Protein AF-A0A419I6G8-F1 (afdb_monomer_lite)

pLDDT: mean 72.91, std 15.41, range [38.5, 96.56]

Secondary structure (DSSP, 8-state):
-PPPPPTTSSTT----HHHHHHHHHHHHTS---HHHHHHHHHHHHHHHHHHHS---S--S-HHHHHHHHHHHHHHHHHHHHHHHHHHHHSPPPTTTHHHHHHHHHHHHHHHHHHHHHHTTTS---------PEEEEEEE-TTT-EE-TTSS-EEEEEEEEE-TTS--EEEEEET--HHHHHHHHHH-EEEE----TT-EEEEEETTEEEEEEEESSTT-S---PBPHHHHHHHHHHHHHHHHHHHHHHHHHHHHHHHHSTT--HHHHHHHHHHHHHHHHHHHHHHHHHHHTSS-EEEEEEEESSS---TTS-EEEEEEETTTEEEEEEETT--HHHHHHHHHHSEEEEESS--SEEEEEE-TTSS-EEEEEEEE------------SGGGS-------------------PPP-------

Sequence (420 aa):
MTEPPHPDETSRYRPRWGWLALFGLQALMLPWNSEARIGAPVGLAVTLVLVFMPWRPRWPWPHLRRWLRPISFYLCALFAGGIVVALFVEPPDAGEVADAVSVTLIAAVLVLGSLMWWRPWRRPVRLRAGPMAEVRAVFDRDTTQWDHGQAIPRLLCLTTYPRRGRRRYLTLPDCPPELALELRRSGRLRHDEPDARGRVVVRIGAGTTAGLCTADPVGLPSRGNSLRSLGRRARLALPGMILAPVIAAGGSFAAFWFGGGSAWPILIPAFVFGGVAVAWCANTRSDSHAVRGQLTPRWAAVVDGHVWPAAPVHGWLVLEPGYSARLLVPRCPTEIAAELLTHRRVWVFGTPEADTIAVGLPGRDVYARAYVTPARRPVYEPEPLSEWDELPEEPFSEADDEDQRQPDSCTPPGIGAAGS

Structure (mmCIF, N/CA/C/O backbone):
data_AF-A0A419I6G8-F1
#
_entry.id   AF-A0A419I6G8-F1
#
loop_
_atom_site.group_PDB
_atom_site.id
_atom_site.type_symbol
_atom_site.label_atom_id
_atom_site.label_alt_id
_atom_site.label_comp_id
_atom_site.label_asym_id
_atom_site.label_entity_id
_atom_site.label_seq_id
_atom_site.pdbx_PDB_ins_code
_atom_site.Cartn_x
_atom_site.Cartn_y
_atom_site.Cartn_z
_atom_site.occupancy
_atom_site.B_iso_or_equiv
_atom_site.auth_seq_id
_atom_site.auth_comp_id
_atom_site.auth_asym_id
_atom_site.auth_atom_id
_atom_site.pdbx_PDB_model_num
ATOM 1 N N . MET A 1 1 ? -30.867 19.656 -4.538 1.00 42.84 1 MET A N 1
ATOM 2 C CA . MET A 1 1 ? -29.565 20.094 -3.995 1.00 42.84 1 MET A CA 1
ATOM 3 C C . MET A 1 1 ? -28.548 19.011 -4.293 1.00 42.84 1 MET A C 1
ATOM 5 O O . MET A 1 1 ? -28.602 17.952 -3.689 1.00 42.84 1 MET A O 1
ATOM 9 N N . THR A 1 2 ? -27.713 19.227 -5.303 1.00 43.34 2 THR A N 1
ATOM 10 C CA . THR A 1 2 ? -26.585 18.358 -5.654 1.00 43.34 2 THR A CA 1
ATOM 11 C C . THR A 1 2 ? -25.423 18.668 -4.722 1.00 43.34 2 THR A C 1
ATOM 13 O O . THR A 1 2 ? -25.004 19.820 -4.627 1.00 43.34 2 THR A O 1
ATOM 16 N N . GLU A 1 3 ? -24.950 17.651 -4.013 1.00 38.59 3 GLU A N 1
ATOM 17 C CA . GLU A 1 3 ? -23.788 17.721 -3.132 1.00 38.59 3 GLU A CA 1
ATOM 18 C C . GLU A 1 3 ? -22.577 18.261 -3.922 1.00 38.59 3 GLU A C 1
ATOM 20 O O . GLU A 1 3 ? -22.308 17.771 -5.026 1.00 38.59 3 GLU A O 1
ATOM 25 N N . PRO A 1 4 ? -21.885 19.312 -3.444 1.00 47.41 4 PRO A N 1
ATOM 26 C CA . PRO A 1 4 ? -20.753 19.872 -4.168 1.00 47.41 4 PRO A CA 1
ATOM 27 C C . PRO A 1 4 ? -19.634 18.822 -4.275 1.00 47.41 4 PRO A C 1
ATOM 29 O O . PRO A 1 4 ? -19.347 18.134 -3.292 1.00 47.41 4 PRO A O 1
ATOM 32 N N . PRO A 1 5 ? -18.985 18.681 -5.446 1.00 44.31 5 PRO A N 1
ATOM 33 C CA . PRO A 1 5 ? -17.929 17.696 -5.640 1.00 44.31 5 PRO A CA 1
ATOM 34 C C . PRO A 1 5 ? -16.802 17.907 -4.624 1.00 44.31 5 PRO A C 1
ATOM 36 O O . PRO A 1 5 ? -16.327 19.025 -4.414 1.00 44.31 5 PRO A O 1
ATOM 39 N N . HIS A 1 6 ? -16.387 16.813 -3.982 1.00 44.41 6 HIS A N 1
ATOM 40 C CA . HIS A 1 6 ? -15.403 16.812 -2.904 1.00 44.41 6 HIS A CA 1
ATOM 41 C C . HIS A 1 6 ? -14.085 17.460 -3.395 1.00 44.41 6 HIS A C 1
ATOM 43 O O . HIS A 1 6 ? -13.483 16.961 -4.351 1.00 44.41 6 HIS A O 1
ATOM 49 N N . PRO A 1 7 ? -13.579 18.532 -2.753 1.00 46.41 7 PRO A N 1
ATOM 50 C CA . PRO A 1 7 ? -12.433 19.321 -3.238 1.00 46.41 7 PRO A CA 1
ATOM 51 C C . PRO A 1 7 ? -11.073 18.585 -3.250 1.00 46.41 7 PRO A C 1
ATOM 53 O O . PRO A 1 7 ? -10.041 19.181 -3.556 1.00 46.41 7 PRO A O 1
ATOM 56 N N . ASP A 1 8 ? -11.050 17.282 -2.959 1.00 47.66 8 ASP A N 1
ATOM 57 C CA . ASP A 1 8 ? -9.834 16.472 -2.831 1.00 47.66 8 ASP A CA 1
ATOM 58 C C . ASP A 1 8 ? -9.493 15.634 -4.080 1.00 47.66 8 ASP A C 1
ATOM 60 O O . ASP A 1 8 ? -8.403 15.055 -4.145 1.00 47.66 8 ASP A O 1
ATOM 64 N N . GLU A 1 9 ? -10.375 15.552 -5.085 1.00 46.09 9 GLU A N 1
ATOM 65 C CA . GLU A 1 9 ? -10.134 14.692 -6.258 1.00 46.09 9 GLU A CA 1
ATOM 66 C C . GLU A 1 9 ? -9.289 15.342 -7.363 1.00 46.09 9 GLU A C 1
ATOM 68 O O . GLU A 1 9 ? -8.534 14.642 -8.041 1.00 46.09 9 GLU A O 1
ATOM 73 N N . THR A 1 10 ? -9.315 16.668 -7.515 1.00 43.50 10 THR A N 1
ATOM 74 C CA . THR A 1 10 ? -8.591 17.357 -8.602 1.00 43.50 10 THR A CA 1
ATOM 75 C C . THR A 1 10 ? -7.183 17.822 -8.214 1.00 43.50 10 THR A C 1
ATOM 77 O O . THR A 1 10 ? -6.336 18.019 -9.085 1.00 43.50 10 THR A O 1
ATOM 80 N N . SER A 1 11 ? -6.864 17.932 -6.919 1.00 43.44 11 SER A N 1
ATOM 81 C CA . SER A 1 11 ? -5.632 18.588 -6.440 1.00 43.44 11 SER A CA 1
ATOM 82 C C . SER A 1 11 ? -4.363 17.716 -6.436 1.00 43.44 11 SER A C 1
ATOM 84 O O . SER A 1 11 ? -3.273 18.202 -6.132 1.00 43.44 11 SER A O 1
ATOM 86 N N . ARG A 1 12 ? -4.445 16.424 -6.787 1.00 50.00 12 ARG A N 1
ATOM 87 C CA . ARG A 1 12 ? -3.315 15.473 -6.647 1.00 50.00 12 ARG A CA 1
ATOM 88 C C . ARG A 1 12 ? -2.659 15.014 -7.943 1.00 50.00 12 ARG A C 1
ATOM 90 O O . ARG A 1 12 ? -1.801 14.125 -7.900 1.00 50.00 12 ARG A O 1
ATOM 97 N N . TYR A 1 13 ? -3.009 15.610 -9.076 1.00 49.88 13 TYR A N 1
ATOM 98 C CA . TYR A 1 13 ? -2.337 15.332 -10.337 1.00 49.88 13 TYR A CA 1
ATOM 99 C C . TYR A 1 13 ? -1.325 16.437 -10.665 1.00 49.88 13 TYR A C 1
ATOM 101 O O . TYR A 1 13 ? -1.688 17.510 -11.132 1.00 49.88 13 TYR A O 1
ATOM 109 N N . ARG A 1 14 ? -0.035 16.176 -10.411 1.00 55.47 14 ARG A N 1
ATOM 110 C CA . ARG A 1 14 ? 1.057 17.013 -10.925 1.00 55.47 14 ARG A CA 1
ATOM 111 C C . ARG A 1 14 ? 1.669 16.329 -12.151 1.00 55.47 14 ARG A C 1
ATOM 113 O O . ARG A 1 14 ? 2.345 15.310 -11.963 1.00 55.47 14 ARG A O 1
ATOM 120 N N . PRO A 1 15 ? 1.439 16.839 -13.377 1.00 59.84 15 PRO A N 1
ATOM 121 C CA . PRO A 1 15 ? 2.124 16.337 -14.560 1.00 59.84 15 PRO A CA 1
ATOM 122 C C . PRO A 1 15 ? 3.636 16.419 -14.354 1.00 59.84 15 PRO A C 1
ATOM 124 O O . PRO A 1 15 ? 4.169 17.394 -13.816 1.00 59.84 15 PRO A O 1
ATOM 127 N N . ARG A 1 16 ? 4.340 15.350 -14.726 1.00 66.75 16 ARG A N 1
ATOM 128 C CA . ARG A 1 16 ? 5.780 15.226 -14.483 1.00 66.75 16 ARG A CA 1
ATOM 129 C C . ARG A 1 16 ? 6.563 15.861 -15.626 1.00 66.75 16 ARG A C 1
ATOM 131 O O . ARG A 1 16 ? 7.230 15.162 -16.382 1.00 66.75 16 ARG A O 1
ATOM 1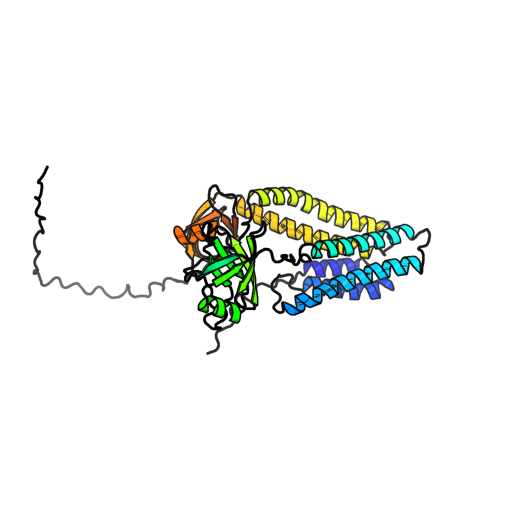38 N N . TRP A 1 17 ? 6.492 17.187 -15.723 1.00 73.94 17 TRP A N 1
ATOM 139 C CA . TRP A 1 17 ? 7.125 17.982 -16.784 1.00 73.94 17 TRP A CA 1
ATOM 140 C C . TRP A 1 17 ? 8.625 17.721 -16.961 1.00 73.94 17 TRP A C 1
ATOM 142 O O . TRP A 1 17 ? 9.130 17.857 -18.069 1.00 73.94 17 TRP A O 1
ATOM 152 N N . GLY A 1 18 ? 9.321 17.256 -15.917 1.00 62.25 18 GLY A N 1
ATOM 153 C CA . GLY A 1 18 ? 10.728 16.856 -16.009 1.00 62.25 18 GLY A CA 1
ATOM 154 C C . GLY A 1 18 ? 11.008 15.776 -17.063 1.00 62.25 18 GLY A C 1
ATOM 155 O O . GLY A 1 18 ? 12.051 15.826 -17.702 1.00 62.25 18 GLY A O 1
ATOM 156 N N . TRP A 1 19 ? 10.076 14.847 -17.313 1.00 65.06 19 TRP A N 1
ATOM 157 C CA . TRP A 1 19 ? 10.231 13.839 -18.375 1.00 65.06 19 TRP A CA 1
ATOM 158 C C . TRP A 1 19 ? 10.090 14.437 -19.773 1.00 65.06 19 TRP A C 1
ATOM 160 O O . TRP A 1 19 ? 10.829 14.059 -20.676 1.00 65.06 19 TRP A O 1
ATOM 170 N N . LEU A 1 20 ? 9.183 15.401 -19.940 1.00 71.19 20 LEU A N 1
ATOM 171 C CA . LEU A 1 20 ? 9.036 16.133 -21.195 1.00 71.19 20 LEU A CA 1
ATOM 172 C C . LEU A 1 20 ? 10.267 17.012 -21.464 1.00 71.19 20 LEU A C 1
ATOM 174 O O . LEU A 1 20 ? 10.741 17.067 -22.592 1.00 71.19 20 LEU A O 1
ATOM 178 N N . ALA A 1 21 ? 10.810 17.651 -20.423 1.00 63.22 21 ALA A N 1
ATOM 179 C CA . ALA A 1 21 ? 12.034 18.443 -20.512 1.00 63.22 21 ALA A CA 1
ATOM 180 C C . ALA A 1 21 ? 13.255 17.575 -20.862 1.00 63.22 21 ALA A C 1
ATOM 182 O O . ALA A 1 21 ? 14.045 17.964 -21.716 1.00 63.22 21 ALA A O 1
ATOM 183 N N . LEU A 1 22 ? 13.376 16.382 -20.265 1.00 61.25 22 LEU A N 1
ATOM 184 C CA . LEU A 1 22 ? 14.406 15.397 -20.619 1.00 61.25 22 LEU A CA 1
ATOM 185 C C . LEU A 1 22 ? 14.290 14.958 -22.080 1.00 61.25 22 LEU A C 1
ATOM 187 O O . LEU A 1 22 ? 15.289 14.975 -22.790 1.00 61.25 22 LEU A O 1
ATOM 191 N N . PHE A 1 23 ? 13.080 14.632 -22.543 1.00 75.38 23 PHE A N 1
ATOM 192 C CA . PHE A 1 23 ? 12.847 14.294 -23.946 1.00 75.38 23 PHE A CA 1
ATOM 193 C C . PHE A 1 23 ? 13.182 15.462 -24.884 1.00 75.38 23 PHE A C 1
ATOM 195 O O . PHE A 1 23 ? 13.840 15.255 -25.895 1.00 75.38 23 PHE A O 1
ATOM 202 N N . GLY A 1 24 ? 12.782 16.691 -24.546 1.00 68.62 24 GLY A N 1
ATOM 203 C CA . GLY A 1 24 ? 13.086 17.882 -25.343 1.00 68.62 24 GLY A CA 1
ATOM 204 C C . GLY A 1 24 ? 14.587 18.168 -25.441 1.00 68.62 24 GLY A C 1
ATOM 205 O O . GLY A 1 24 ? 15.096 18.404 -26.533 1.00 68.62 24 GLY A O 1
ATOM 206 N N . LEU A 1 25 ? 15.315 18.074 -24.322 1.00 59.00 25 LEU A N 1
ATOM 207 C CA . LEU A 1 25 ? 16.775 18.215 -24.294 1.00 59.00 25 LEU A CA 1
ATOM 208 C C . LEU A 1 25 ? 17.455 17.130 -25.140 1.00 59.00 25 LEU A C 1
ATOM 210 O O . LEU A 1 25 ? 18.415 17.392 -25.857 1.00 59.00 25 LEU A O 1
ATOM 214 N N . GLN A 1 26 ? 16.929 15.911 -25.075 1.00 59.81 26 GLN A N 1
ATOM 215 C CA . GLN A 1 26 ? 17.430 14.767 -25.817 1.00 59.81 26 GLN A CA 1
ATOM 216 C C . GLN A 1 26 ? 17.146 14.884 -27.326 1.00 59.81 26 GLN A C 1
ATOM 218 O O . GLN A 1 26 ? 18.022 14.589 -28.136 1.00 59.81 26 GLN A O 1
ATOM 223 N N . ALA A 1 27 ? 15.966 15.378 -27.709 1.00 69.06 27 ALA A N 1
ATOM 224 C CA . ALA A 1 27 ? 15.599 15.658 -29.095 1.00 69.06 27 ALA A CA 1
ATOM 225 C C . ALA A 1 27 ? 16.473 16.756 -29.727 1.00 69.06 27 ALA A C 1
ATOM 227 O O . ALA A 1 27 ? 16.748 16.695 -30.920 1.00 69.06 27 ALA A O 1
ATOM 228 N N . LEU A 1 28 ? 16.951 17.722 -28.933 1.00 64.25 28 LEU A N 1
ATOM 229 C CA . LEU A 1 28 ? 17.874 18.773 -29.386 1.00 64.25 28 LEU A CA 1
ATOM 230 C C . LEU A 1 28 ? 19.297 18.265 -29.668 1.00 64.25 28 LEU A C 1
ATOM 232 O O . LEU A 1 28 ? 20.025 18.902 -30.423 1.00 64.25 28 LEU A O 1
ATOM 236 N N . MET A 1 29 ? 19.699 17.144 -29.065 1.00 54.41 29 MET A N 1
ATOM 237 C CA . MET A 1 29 ? 21.044 16.563 -29.207 1.00 54.41 29 MET A CA 1
ATOM 238 C C . MET A 1 29 ? 21.131 15.516 -30.330 1.00 54.41 29 MET A C 1
ATOM 240 O O . MET A 1 29 ? 22.209 15.002 -30.620 1.00 54.41 29 MET A O 1
ATOM 244 N N . LEU A 1 30 ? 19.999 15.180 -30.952 1.00 56.94 30 LEU A N 1
ATOM 245 C CA . LEU A 1 30 ? 19.898 14.184 -32.013 1.00 56.94 30 LEU A CA 1
ATOM 246 C C . LEU A 1 30 ? 20.198 14.805 -33.387 1.00 56.94 30 LEU A C 1
ATOM 248 O O . LEU A 1 30 ? 19.534 15.774 -33.767 1.00 56.94 30 LEU A O 1
ATOM 252 N N . PRO A 1 31 ? 21.123 14.238 -34.185 1.00 68.94 31 PRO A N 1
ATOM 253 C CA . PRO A 1 31 ? 21.232 14.604 -35.590 1.00 68.94 31 PRO A CA 1
ATOM 254 C C . PRO A 1 31 ? 19.927 14.237 -36.311 1.00 68.94 31 PRO A C 1
ATOM 256 O O . PRO A 1 31 ? 19.412 13.129 -36.169 1.00 68.94 31 PRO A O 1
ATOM 259 N N . TRP A 1 32 ? 19.371 15.179 -37.077 1.00 69.06 32 TRP A N 1
ATOM 260 C CA . TRP A 1 32 ? 18.052 15.045 -37.709 1.00 69.06 32 TRP A CA 1
ATOM 261 C C . TRP A 1 32 ? 18.093 14.160 -38.968 1.00 69.06 32 TRP A C 1
ATOM 263 O O . TRP A 1 32 ? 17.866 14.619 -40.091 1.00 69.06 32 TRP A O 1
ATOM 273 N N . ASN A 1 33 ? 18.420 12.882 -38.785 1.00 78.00 33 ASN A N 1
ATOM 274 C CA . ASN A 1 33 ? 18.457 11.864 -39.830 1.00 78.00 33 ASN A CA 1
ATOM 275 C C . ASN A 1 33 ? 17.089 11.161 -39.994 1.00 78.00 33 ASN A C 1
ATOM 277 O O . ASN A 1 33 ? 16.114 11.441 -39.289 1.00 78.00 33 ASN A O 1
ATOM 281 N N . SER A 1 34 ? 16.995 10.256 -40.970 1.00 58.97 34 SER A N 1
ATOM 282 C CA . SER A 1 34 ? 15.776 9.496 -41.283 1.00 58.97 34 SER A CA 1
ATOM 283 C C . SER A 1 34 ? 15.258 8.683 -40.090 1.00 58.97 34 SER A C 1
ATOM 285 O O . SER A 1 34 ? 14.048 8.558 -39.909 1.00 58.97 34 SER A O 1
ATOM 287 N N . GLU A 1 35 ? 16.162 8.191 -39.242 1.00 58.56 35 GLU A N 1
ATOM 288 C CA . GLU A 1 35 ? 15.831 7.451 -38.021 1.00 58.56 35 GLU A CA 1
ATOM 289 C C . GLU A 1 35 ? 15.207 8.361 -36.960 1.00 58.56 35 GLU A C 1
ATOM 291 O O . GLU A 1 35 ? 14.177 8.014 -36.381 1.00 58.56 35 GLU A O 1
ATOM 296 N N . ALA A 1 36 ? 15.745 9.569 -36.761 1.00 63.41 36 ALA A N 1
ATOM 297 C CA . ALA A 1 36 ? 15.192 10.557 -35.837 1.00 63.41 36 ALA A CA 1
ATOM 298 C C . ALA A 1 36 ? 13.769 10.991 -36.230 1.00 63.41 36 ALA A C 1
ATOM 300 O O . ALA A 1 36 ? 12.931 11.206 -35.353 1.00 63.41 36 ALA A O 1
ATOM 301 N N . ARG A 1 37 ? 13.446 11.046 -37.532 1.00 60.06 37 ARG A N 1
ATOM 302 C CA . ARG A 1 37 ? 12.089 11.388 -38.011 1.00 60.06 37 ARG A CA 1
ATOM 303 C C . ARG A 1 37 ? 11.026 10.377 -37.583 1.00 60.06 37 ARG A C 1
ATOM 305 O O . ARG A 1 37 ? 9.873 10.764 -37.413 1.00 60.06 37 ARG A O 1
ATOM 312 N N . ILE A 1 38 ? 11.401 9.112 -37.401 1.00 59.38 38 ILE A N 1
ATOM 313 C CA . ILE A 1 38 ? 10.490 8.039 -36.974 1.00 59.38 38 ILE A CA 1
ATOM 314 C C . ILE A 1 38 ? 10.578 7.844 -35.454 1.00 59.38 38 ILE A C 1
ATOM 316 O O . ILE A 1 38 ? 9.557 7.727 -34.773 1.00 59.38 38 ILE A O 1
ATOM 320 N N . GLY A 1 39 ? 11.792 7.878 -34.899 1.00 59.31 39 GLY A N 1
ATOM 321 C CA . GLY A 1 39 ? 12.060 7.675 -33.479 1.00 59.31 39 GLY A CA 1
ATOM 322 C C . GLY A 1 39 ? 11.556 8.806 -32.583 1.00 59.31 39 GLY A C 1
ATOM 323 O O . GLY A 1 39 ? 11.030 8.531 -31.506 1.00 59.31 39 GLY A O 1
ATOM 324 N N . ALA A 1 40 ? 11.640 10.068 -33.017 1.00 70.50 40 ALA A N 1
ATOM 325 C CA . ALA A 1 40 ? 11.182 11.210 -32.224 1.00 70.50 40 ALA A CA 1
ATOM 326 C C . ALA A 1 40 ? 9.661 11.201 -31.956 1.00 70.50 40 ALA A C 1
ATOM 328 O O . ALA A 1 40 ? 9.287 11.347 -30.792 1.00 70.50 40 ALA A O 1
ATOM 329 N N . PRO A 1 41 ? 8.763 10.973 -32.939 1.00 60.22 41 PRO A N 1
ATOM 330 C CA . PRO A 1 41 ? 7.330 10.867 -32.660 1.00 60.22 41 PRO A CA 1
ATOM 331 C C . PRO A 1 41 ? 6.985 9.696 -31.730 1.00 60.22 41 PRO A C 1
ATOM 333 O O . PRO A 1 41 ? 6.153 9.848 -30.835 1.00 60.22 41 PRO A O 1
ATOM 336 N N . VAL A 1 42 ? 7.645 8.543 -31.895 1.00 66.38 42 VAL A N 1
ATOM 337 C CA . VAL A 1 42 ? 7.430 7.366 -31.035 1.00 66.38 42 VAL A CA 1
ATOM 338 C C . VAL A 1 42 ? 7.936 7.627 -29.614 1.00 66.38 42 VAL A C 1
ATOM 340 O O . VAL A 1 42 ? 7.219 7.375 -28.644 1.00 66.38 42 VAL A O 1
ATOM 343 N N . GLY A 1 43 ? 9.137 8.191 -29.473 1.00 71.75 43 GLY A N 1
ATOM 344 C CA . GLY A 1 43 ? 9.712 8.587 -28.189 1.00 71.75 43 GLY A CA 1
ATOM 345 C C . GLY A 1 43 ? 8.872 9.650 -27.482 1.00 71.75 43 GLY A C 1
ATOM 346 O O . GLY A 1 43 ? 8.621 9.537 -26.280 1.00 71.75 43 GLY A O 1
ATOM 347 N N . LEU A 1 44 ? 8.355 10.630 -28.229 1.00 73.38 44 LEU A N 1
ATOM 348 C CA . LEU A 1 44 ? 7.431 11.642 -27.724 1.00 73.38 44 LEU A CA 1
ATOM 349 C C . LEU A 1 44 ? 6.143 10.986 -27.227 1.00 73.38 44 LEU A C 1
ATOM 351 O O . LEU A 1 44 ? 5.727 11.259 -26.107 1.00 73.38 44 LEU A O 1
ATOM 355 N N . ALA A 1 45 ? 5.535 10.088 -28.006 1.00 64.62 45 ALA A N 1
ATOM 356 C CA . ALA A 1 45 ? 4.310 9.392 -27.615 1.00 64.62 45 ALA A CA 1
ATOM 357 C C . ALA A 1 45 ? 4.498 8.582 -26.320 1.00 64.62 45 ALA A C 1
ATOM 359 O O . ALA A 1 45 ? 3.684 8.685 -25.401 1.00 64.62 45 ALA A O 1
ATOM 360 N N . VAL A 1 46 ? 5.603 7.840 -26.192 1.00 74.62 46 VAL A N 1
ATOM 361 C CA . VAL A 1 46 ? 5.951 7.109 -24.959 1.00 74.62 46 VAL A CA 1
ATOM 362 C C . VAL A 1 46 ? 6.181 8.069 -23.789 1.00 74.62 46 VAL A C 1
ATOM 364 O O . VAL A 1 46 ? 5.711 7.819 -22.677 1.00 74.62 46 VAL A O 1
ATOM 367 N N . THR A 1 47 ? 6.858 9.191 -24.030 1.00 73.81 47 THR A N 1
ATOM 368 C CA . THR A 1 47 ? 7.121 10.210 -23.008 1.00 73.81 47 THR A CA 1
ATOM 369 C C . THR A 1 47 ? 5.825 10.861 -22.547 1.00 73.81 47 THR A C 1
ATOM 371 O O . THR A 1 47 ? 5.621 11.027 -21.350 1.00 73.81 47 THR A O 1
ATOM 374 N N . LEU A 1 48 ? 4.905 11.164 -23.462 1.00 69.31 48 LEU A N 1
ATOM 375 C CA . LEU A 1 48 ? 3.580 11.680 -23.141 1.00 69.31 48 LEU A CA 1
ATOM 376 C C . LEU A 1 48 ? 2.797 10.671 -22.303 1.00 69.31 48 LEU A C 1
ATOM 378 O O . LEU A 1 48 ? 2.219 11.059 -21.294 1.00 69.31 48 LEU A O 1
ATOM 382 N N . VAL A 1 49 ? 2.851 9.375 -22.622 1.00 70.69 49 VAL A N 1
ATOM 383 C CA . VAL A 1 49 ? 2.275 8.341 -21.749 1.00 70.69 49 VAL A CA 1
ATOM 384 C C . VAL A 1 49 ? 2.929 8.382 -20.364 1.00 70.69 49 VAL A C 1
ATOM 386 O O . VAL A 1 49 ? 2.224 8.380 -19.367 1.00 70.69 49 VAL A O 1
ATOM 389 N N . LEU A 1 50 ? 4.248 8.506 -20.239 1.00 68.94 50 LEU A N 1
ATOM 390 C CA . LEU A 1 50 ? 4.912 8.580 -18.927 1.00 68.94 50 LEU A CA 1
ATOM 391 C C . LEU A 1 50 ? 4.609 9.870 -18.139 1.00 68.94 50 LEU A C 1
ATOM 393 O O . LEU A 1 50 ? 4.505 9.828 -16.910 1.00 68.94 50 LEU A O 1
ATOM 397 N N . VAL A 1 51 ? 4.471 11.007 -18.827 1.00 72.62 51 VAL A N 1
ATOM 398 C CA . VAL A 1 51 ? 4.142 12.320 -18.247 1.00 72.62 51 VAL A CA 1
ATOM 399 C C . VAL A 1 51 ? 2.688 12.357 -17.797 1.00 72.62 51 VAL A C 1
ATOM 401 O O . VAL A 1 51 ? 2.412 12.900 -16.724 1.00 72.62 51 VAL A O 1
ATOM 404 N N . PHE A 1 52 ? 1.790 11.797 -18.617 1.00 66.44 52 PHE A N 1
ATOM 405 C CA . PHE A 1 52 ? 0.345 11.929 -18.471 1.00 66.44 52 PHE A CA 1
ATOM 406 C C . PHE A 1 52 ? -0.351 10.743 -17.808 1.00 66.44 52 PHE A C 1
ATOM 408 O O . PHE A 1 52 ? -1.469 10.889 -17.319 1.00 66.44 52 PHE A O 1
ATOM 415 N N . MET A 1 53 ? 0.278 9.568 -17.753 1.00 64.44 53 MET A N 1
ATOM 416 C CA . MET A 1 53 ? -0.341 8.391 -17.160 1.00 64.44 53 MET A CA 1
ATOM 417 C C . MET A 1 53 ? -0.213 8.452 -15.631 1.00 64.44 53 MET A C 1
ATOM 419 O O . MET A 1 53 ? 0.891 8.336 -15.083 1.00 64.44 53 MET A O 1
ATOM 423 N N . PRO A 1 54 ? -1.328 8.592 -14.891 1.00 55.94 54 PRO A N 1
ATOM 424 C CA . PRO A 1 54 ? -1.303 8.568 -13.441 1.00 55.94 54 PRO A CA 1
ATOM 425 C C . PRO A 1 54 ? -0.924 7.157 -12.996 1.00 55.94 54 PRO A C 1
ATOM 427 O O . PRO A 1 54 ? -1.747 6.248 -12.949 1.00 55.94 54 PRO A O 1
ATOM 430 N N . TRP A 1 55 ? 0.338 6.965 -12.621 1.00 53.56 55 TRP A N 1
ATOM 431 C CA . TRP A 1 55 ? 0.877 5.677 -12.171 1.00 53.56 55 TRP A CA 1
ATOM 432 C C . TRP A 1 55 ? 0.342 5.240 -10.789 1.00 53.56 55 TRP A C 1
ATOM 434 O O . TRP A 1 55 ? 0.976 4.465 -10.069 1.00 53.56 55 TRP A O 1
ATOM 444 N N . ARG A 1 56 ? -0.820 5.758 -10.362 1.00 46.00 56 ARG A N 1
ATOM 445 C CA . ARG A 1 56 ? -1.459 5.354 -9.111 1.00 46.00 56 ARG A CA 1
ATOM 446 C C . ARG A 1 56 ? -2.138 3.988 -9.278 1.00 46.00 56 ARG A C 1
ATOM 448 O O . ARG A 1 56 ? -2.772 3.713 -10.291 1.00 46.00 56 ARG A O 1
ATOM 455 N N . PRO A 1 57 ? -2.100 3.135 -8.239 1.00 45.19 57 PRO A N 1
ATOM 456 C CA . PRO A 1 57 ? -2.674 1.788 -8.262 1.00 45.19 57 PRO A CA 1
ATOM 457 C C . PRO A 1 57 ? -4.215 1.743 -8.282 1.00 45.19 57 PRO A C 1
ATOM 459 O O . PRO A 1 57 ? -4.776 0.648 -8.267 1.00 45.19 57 PRO A O 1
ATOM 462 N N . ARG A 1 58 ? -4.898 2.895 -8.315 1.00 43.12 58 ARG A N 1
ATOM 463 C CA . ARG A 1 58 ? -6.361 3.022 -8.364 1.00 43.12 58 ARG A CA 1
ATOM 464 C C . ARG A 1 58 ? -6.781 3.550 -9.732 1.00 43.12 58 ARG A C 1
ATOM 466 O O . ARG A 1 58 ? -7.133 4.712 -9.874 1.00 43.12 58 ARG A O 1
ATOM 473 N N . TRP A 1 59 ? -6.681 2.701 -10.747 1.00 47.09 59 TRP A N 1
ATOM 474 C CA . TRP A 1 59 ? -7.352 2.974 -12.015 1.00 47.09 59 TRP A CA 1
ATOM 475 C C . TRP A 1 59 ? -8.849 2.675 -11.812 1.00 47.09 59 TRP A C 1
ATOM 477 O O . TRP A 1 59 ? -9.138 1.611 -11.257 1.00 47.09 59 TRP A O 1
ATOM 487 N N . PRO A 1 60 ? -9.791 3.539 -12.239 1.00 48.94 60 PRO A N 1
ATOM 488 C CA . PRO A 1 60 ? -11.222 3.333 -11.990 1.00 48.94 60 PRO A CA 1
ATOM 489 C C . PRO A 1 60 ? -11.791 2.116 -12.735 1.00 48.94 60 PRO A C 1
ATOM 491 O O . PRO A 1 60 ? -12.897 1.671 -12.457 1.00 48.94 60 PRO A O 1
ATOM 494 N N . TRP A 1 61 ? -11.016 1.547 -13.663 1.00 58.94 61 TRP A N 1
ATOM 495 C CA . TRP A 1 61 ? -11.420 0.464 -14.549 1.00 58.94 61 TRP A CA 1
ATOM 496 C C . TRP A 1 61 ? -10.560 -0.774 -14.235 1.00 58.94 61 TRP A C 1
ATOM 498 O O . TRP A 1 61 ? -9.608 -1.084 -14.962 1.00 58.94 61 TRP A O 1
ATOM 508 N N . PRO A 1 62 ? -10.833 -1.498 -13.127 1.00 54.84 62 PRO A N 1
ATOM 509 C CA . PRO A 1 62 ? -10.061 -2.681 -12.728 1.00 54.84 62 PRO A CA 1
ATOM 510 C C . PRO A 1 62 ? -10.056 -3.773 -13.809 1.00 54.84 62 PRO A C 1
ATOM 512 O O . PRO A 1 62 ? -9.103 -4.550 -13.905 1.00 54.84 62 PRO A O 1
ATOM 515 N N . HIS A 1 63 ? -11.081 -3.794 -14.662 1.00 63.88 63 HIS A N 1
ATOM 516 C CA . HIS A 1 63 ? -11.170 -4.659 -15.831 1.00 63.88 63 HIS A CA 1
ATOM 517 C C . HIS A 1 63 ? -10.207 -4.226 -16.953 1.00 63.88 63 HIS A C 1
ATOM 519 O O . HIS A 1 63 ? -9.501 -5.080 -17.479 1.00 63.88 63 HIS A O 1
ATOM 525 N N . LEU A 1 64 ? -10.055 -2.931 -17.260 1.00 58.19 64 LEU A N 1
ATOM 526 C CA . LEU A 1 64 ? -9.090 -2.456 -18.266 1.00 58.19 64 LEU A CA 1
ATOM 527 C C . LEU A 1 64 ? -7.646 -2.787 -17.858 1.00 58.19 64 LEU A C 1
ATOM 529 O O . LEU A 1 64 ? -6.839 -3.243 -18.663 1.00 58.19 64 LEU A O 1
ATOM 533 N N . ARG A 1 65 ? -7.341 -2.676 -16.559 1.00 60.81 65 ARG A N 1
ATOM 534 C CA . ARG A 1 65 ? -6.051 -3.098 -15.992 1.00 60.81 65 ARG A CA 1
ATOM 535 C C . ARG A 1 65 ? -5.804 -4.603 -16.144 1.00 60.81 65 ARG A C 1
ATOM 537 O O . ARG A 1 65 ? -4.650 -5.020 -16.213 1.00 60.81 65 ARG A O 1
ATOM 544 N N . ARG A 1 66 ? -6.858 -5.424 -16.182 1.00 66.50 66 ARG A N 1
ATOM 545 C CA . ARG A 1 66 ? -6.767 -6.868 -16.450 1.00 66.50 66 ARG A CA 1
ATOM 546 C C . ARG A 1 66 ? -6.381 -7.142 -17.910 1.00 66.50 66 ARG A C 1
ATOM 548 O O . ARG A 1 66 ? -5.627 -8.082 -18.128 1.00 66.50 66 ARG A O 1
ATOM 555 N N . TRP A 1 67 ? -6.814 -6.297 -18.850 1.00 68.06 67 TRP A N 1
ATOM 556 C CA . TRP A 1 67 ? -6.541 -6.409 -20.293 1.00 68.06 67 TRP A CA 1
ATOM 557 C C . TRP A 1 67 ? -5.217 -5.781 -20.740 1.00 68.06 67 TRP A C 1
ATOM 559 O O . TRP A 1 67 ? -4.472 -6.388 -21.501 1.00 68.06 67 TRP A O 1
ATOM 569 N N . LEU A 1 68 ? -4.859 -4.607 -20.221 1.00 64.31 68 LEU A N 1
ATOM 570 C CA . LEU A 1 68 ? -3.611 -3.923 -20.592 1.00 64.31 68 LEU A CA 1
ATOM 571 C C . LEU A 1 68 ? -2.353 -4.694 -20.182 1.00 64.31 68 LEU A C 1
ATOM 573 O O . LEU A 1 68 ? -1.291 -4.519 -20.768 1.00 64.31 68 LEU A O 1
ATOM 577 N N . ARG A 1 69 ? -2.473 -5.576 -19.187 1.00 62.22 69 ARG A N 1
ATOM 578 C CA . ARG A 1 69 ? -1.375 -6.427 -18.724 1.00 62.22 69 ARG A CA 1
ATOM 579 C C . ARG A 1 69 ? -0.939 -7.434 -19.786 1.00 62.22 69 ARG A C 1
ATOM 581 O O . ARG A 1 69 ? 0.204 -7.328 -20.209 1.00 62.22 69 ARG A O 1
ATOM 588 N N . PRO A 1 70 ? -1.776 -8.388 -20.243 1.00 70.50 70 PRO A N 1
ATOM 589 C CA . PRO A 1 70 ? -1.378 -9.305 -21.306 1.00 70.50 70 PRO A CA 1
ATOM 590 C C . PRO A 1 70 ? -0.947 -8.577 -22.569 1.00 70.50 70 PRO A C 1
ATOM 592 O O . PRO A 1 70 ? 0.029 -9.011 -23.167 1.00 70.50 70 PRO A O 1
ATOM 595 N N . ILE A 1 71 ? -1.563 -7.437 -22.890 1.00 69.88 71 ILE A N 1
ATOM 596 C CA . ILE A 1 71 ? -1.143 -6.596 -24.012 1.00 69.88 71 ILE A CA 1
ATOM 597 C C . ILE A 1 71 ? 0.299 -6.108 -23.824 1.00 69.88 71 ILE A C 1
ATOM 599 O O . ILE A 1 71 ? 1.105 -6.279 -24.729 1.00 69.88 71 ILE A O 1
ATOM 603 N N . SER A 1 72 ? 0.680 -5.588 -22.650 1.00 67.06 72 SER A N 1
ATOM 604 C CA . SER A 1 72 ? 2.050 -5.099 -22.435 1.00 67.06 72 SER A CA 1
ATOM 605 C C . SER A 1 72 ? 3.098 -6.213 -22.538 1.00 67.06 72 SER A C 1
ATOM 607 O O . SER A 1 72 ? 4.164 -5.998 -23.099 1.00 67.06 72 SER A O 1
ATOM 609 N N . PHE A 1 73 ? 2.807 -7.417 -22.033 1.00 72.44 73 PHE A N 1
ATOM 610 C CA . PHE A 1 73 ? 3.717 -8.559 -22.190 1.00 72.44 73 PHE A CA 1
ATOM 611 C C . PHE A 1 73 ? 3.775 -9.057 -23.624 1.00 72.44 73 PHE A C 1
ATOM 613 O O . PHE A 1 73 ? 4.860 -9.370 -24.094 1.00 72.44 73 PHE A O 1
ATOM 620 N N . TYR A 1 74 ? 2.634 -9.128 -24.310 1.00 72.75 74 TYR A N 1
ATOM 621 C CA . TYR A 1 74 ? 2.588 -9.551 -25.703 1.00 72.75 74 TYR A CA 1
ATOM 622 C C . TYR A 1 74 ? 3.364 -8.573 -26.584 1.00 72.75 74 TYR A C 1
ATOM 624 O O . TYR A 1 74 ? 4.157 -9.008 -27.404 1.00 72.75 74 TYR A O 1
ATOM 632 N N . LEU A 1 75 ? 3.243 -7.266 -26.333 1.00 70.50 75 LEU A N 1
ATOM 633 C CA . LEU A 1 75 ? 4.045 -6.237 -26.994 1.00 70.50 75 LEU A CA 1
ATOM 634 C C . LEU A 1 75 ? 5.542 -6.373 -26.677 1.00 70.50 75 LEU A C 1
ATOM 636 O O . LEU A 1 75 ? 6.346 -6.336 -27.599 1.00 70.50 75 LEU A O 1
ATOM 640 N N . CYS A 1 76 ? 5.938 -6.595 -25.415 1.00 69.12 76 CYS A N 1
ATOM 641 C CA . CYS A 1 76 ? 7.349 -6.837 -25.077 1.00 69.12 76 CYS A CA 1
ATOM 642 C C . CYS A 1 76 ? 7.900 -8.121 -25.719 1.00 69.12 76 CYS A C 1
ATOM 644 O O . CYS A 1 76 ? 9.045 -8.139 -26.160 1.00 69.12 76 CYS A O 1
ATOM 646 N N . ALA A 1 77 ? 7.101 -9.189 -25.767 1.00 73.19 77 ALA A N 1
ATOM 647 C CA . ALA A 1 77 ? 7.487 -10.460 -26.369 1.00 73.19 77 ALA A CA 1
ATOM 648 C C . ALA A 1 77 ? 7.566 -10.364 -27.897 1.00 73.19 77 ALA A C 1
ATOM 650 O O . ALA A 1 77 ? 8.517 -10.873 -28.475 1.00 73.19 77 ALA A O 1
ATOM 651 N N . LEU A 1 78 ? 6.616 -9.677 -28.540 1.00 69.88 78 LEU A N 1
ATOM 652 C CA . LEU A 1 78 ? 6.656 -9.376 -29.972 1.00 69.88 78 LEU A CA 1
ATOM 653 C C . LEU A 1 78 ? 7.864 -8.513 -30.322 1.00 69.88 78 LEU A C 1
ATOM 655 O O . LEU A 1 78 ? 8.546 -8.807 -31.292 1.00 69.88 78 LEU A O 1
ATOM 659 N N . PHE A 1 79 ? 8.160 -7.490 -29.518 1.00 72.75 79 PHE A N 1
ATOM 660 C CA . PHE A 1 79 ? 9.332 -6.641 -29.717 1.00 72.75 79 PHE A CA 1
ATOM 661 C C . PHE A 1 79 ? 10.636 -7.443 -29.604 1.00 72.75 79 PHE A C 1
ATOM 663 O O . PHE A 1 79 ? 11.471 -7.393 -30.501 1.00 72.75 79 PHE A O 1
ATOM 670 N N . ALA A 1 80 ? 10.788 -8.247 -28.546 1.00 72.19 80 ALA A N 1
ATOM 671 C CA . ALA A 1 80 ? 11.961 -9.103 -28.377 1.00 72.19 80 ALA A CA 1
ATOM 672 C C . ALA A 1 80 ? 12.070 -10.176 -29.474 1.00 72.19 80 ALA A C 1
ATOM 674 O O . ALA A 1 80 ? 13.158 -10.427 -29.980 1.00 72.19 80 ALA A O 1
ATOM 675 N N . GLY A 1 81 ? 10.949 -10.785 -29.871 1.00 72.88 81 GLY A N 1
ATOM 676 C CA . GLY A 1 81 ? 10.901 -11.744 -30.974 1.00 72.88 81 GLY A CA 1
ATOM 677 C C . GLY A 1 81 ? 11.260 -11.106 -32.314 1.00 72.88 81 GLY A C 1
ATOM 678 O O . GLY A 1 81 ? 12.016 -11.695 -33.076 1.00 72.88 81 GLY A O 1
ATOM 679 N N . GLY A 1 82 ? 10.791 -9.882 -32.566 1.00 68.62 82 GLY A N 1
ATOM 680 C CA . GLY A 1 82 ? 11.142 -9.099 -33.749 1.00 68.62 82 GLY A CA 1
ATOM 681 C C . GLY A 1 82 ? 12.638 -8.810 -33.835 1.00 68.62 82 GLY A C 1
ATOM 682 O O . GLY A 1 82 ? 13.216 -8.983 -34.899 1.00 68.62 82 GLY A O 1
ATOM 683 N N . ILE A 1 83 ? 13.281 -8.477 -32.710 1.00 66.50 83 ILE A N 1
ATOM 684 C CA . ILE A 1 83 ? 14.742 -8.306 -32.638 1.00 66.50 83 ILE A CA 1
ATOM 685 C C . ILE A 1 83 ? 15.465 -9.605 -33.006 1.00 66.50 83 ILE A C 1
ATOM 687 O O . ILE A 1 83 ? 16.386 -9.583 -33.813 1.00 66.50 83 ILE A O 1
ATOM 691 N N . VAL A 1 84 ? 15.041 -10.747 -32.454 1.00 75.62 84 VAL A N 1
ATOM 692 C CA . VAL A 1 84 ? 15.669 -12.042 -32.766 1.00 75.62 84 VAL A CA 1
ATOM 693 C C . VAL A 1 84 ? 15.498 -12.399 -34.242 1.00 75.62 84 VAL A C 1
ATOM 695 O O . VAL A 1 84 ? 16.455 -12.832 -34.871 1.00 75.62 84 VAL A O 1
ATOM 698 N N . VAL A 1 85 ? 14.304 -12.201 -34.809 1.00 76.25 85 VAL A N 1
ATOM 699 C CA . VAL A 1 85 ? 14.052 -12.462 -36.234 1.00 76.25 85 VAL A CA 1
ATOM 700 C C . VAL A 1 85 ? 14.892 -11.540 -37.116 1.00 76.25 85 VAL A C 1
ATOM 702 O O . VAL A 1 85 ? 15.505 -12.030 -38.057 1.00 76.25 85 VAL A O 1
ATOM 705 N N . ALA A 1 86 ? 14.979 -10.247 -36.793 1.00 66.81 86 ALA A N 1
ATOM 706 C CA . ALA A 1 86 ? 15.799 -9.293 -37.539 1.00 66.81 86 ALA A CA 1
ATOM 707 C C . ALA A 1 86 ? 17.274 -9.723 -37.577 1.00 66.81 86 ALA A C 1
ATOM 709 O O . ALA A 1 86 ? 17.848 -9.793 -38.655 1.00 66.81 86 ALA A O 1
ATOM 710 N N . LEU A 1 87 ? 17.835 -10.141 -36.436 1.00 72.94 87 LEU A N 1
ATOM 711 C CA . LEU A 1 87 ? 19.217 -10.637 -36.343 1.00 72.94 87 LEU A CA 1
ATOM 712 C C . LEU A 1 87 ? 19.479 -11.933 -37.125 1.00 72.94 87 LEU A C 1
ATOM 714 O O . LEU A 1 87 ? 20.628 -12.241 -37.430 1.00 72.94 87 LEU A O 1
ATOM 718 N N . PHE A 1 88 ? 18.440 -12.724 -37.404 1.00 81.81 88 PHE A N 1
ATOM 719 C CA . PHE A 1 88 ? 18.548 -13.935 -38.222 1.00 81.81 88 PHE A CA 1
ATOM 720 C C . PHE A 1 88 ? 18.384 -13.656 -39.717 1.00 81.81 88 PHE A C 1
ATOM 722 O O . PHE A 1 88 ? 19.005 -14.340 -40.527 1.00 81.81 88 PHE A O 1
ATOM 729 N N . VAL A 1 89 ? 17.511 -12.711 -40.076 1.00 82.50 89 VAL A N 1
ATOM 730 C CA . VAL A 1 89 ? 17.225 -12.353 -41.473 1.00 82.50 89 VAL A CA 1
ATOM 731 C C . VAL A 1 89 ? 18.364 -11.525 -42.059 1.00 82.50 89 VAL A C 1
ATOM 733 O O . VAL A 1 89 ? 18.801 -11.798 -43.173 1.00 82.50 89 VAL A O 1
ATOM 736 N N . GLU A 1 90 ? 18.873 -10.569 -41.289 1.00 78.56 90 GLU A N 1
ATOM 737 C CA . GLU A 1 90 ? 20.023 -9.739 -41.631 1.00 78.56 90 GLU A CA 1
ATOM 738 C C . GLU A 1 90 ? 21.072 -9.920 -40.530 1.00 78.56 90 GLU A C 1
ATOM 740 O O . GLU A 1 90 ? 21.019 -9.244 -39.497 1.00 78.56 90 GLU A O 1
ATOM 745 N N . PRO A 1 91 ? 21.986 -10.899 -40.679 1.00 84.50 91 PRO A N 1
ATOM 746 C CA . PRO A 1 91 ? 23.051 -11.083 -39.710 1.00 84.50 91 PRO A CA 1
ATOM 747 C C . PRO A 1 91 ? 23.906 -9.808 -39.653 1.00 84.50 91 PRO A C 1
ATOM 749 O O . PRO A 1 91 ? 24.268 -9.290 -40.709 1.00 84.50 91 PRO A O 1
ATOM 752 N N . PRO A 1 92 ? 24.228 -9.304 -38.448 1.00 79.88 92 PRO A N 1
ATOM 753 C CA . PRO A 1 92 ? 24.961 -8.055 -38.303 1.00 79.88 92 PRO A CA 1
ATOM 754 C C . PRO A 1 92 ? 26.342 -8.172 -38.941 1.00 79.88 92 PRO A C 1
ATOM 756 O O . PRO A 1 92 ? 27.053 -9.164 -38.732 1.00 79.88 92 PRO A O 1
ATOM 759 N N . ASP A 1 93 ? 26.738 -7.136 -39.674 1.00 86.50 93 ASP A N 1
ATOM 760 C CA . ASP A 1 93 ? 28.086 -7.037 -40.217 1.00 86.50 93 ASP A CA 1
ATOM 761 C C . ASP A 1 93 ? 29.123 -6.983 -39.085 1.00 86.50 93 ASP A C 1
ATOM 763 O O . ASP A 1 93 ? 28.823 -6.650 -37.936 1.00 86.50 93 ASP A O 1
ATOM 767 N N . ALA A 1 94 ? 30.388 -7.280 -39.396 1.00 84.81 94 ALA A N 1
ATOM 768 C CA . ALA A 1 94 ? 31.456 -7.358 -38.394 1.00 84.81 94 ALA A CA 1
ATOM 769 C C . ALA A 1 94 ? 31.612 -6.076 -37.541 1.00 84.81 94 ALA A C 1
ATOM 771 O O . ALA A 1 94 ? 32.052 -6.157 -36.394 1.00 84.81 94 ALA A O 1
ATOM 772 N N . GLY A 1 95 ? 31.233 -4.908 -38.077 1.00 75.94 95 GLY A N 1
ATOM 773 C CA . GLY A 1 95 ? 31.228 -3.630 -37.354 1.00 75.94 95 GLY A CA 1
ATOM 774 C C . GLY A 1 95 ? 30.006 -3.401 -36.455 1.00 75.94 95 GLY A C 1
ATOM 775 O O . GLY A 1 95 ? 30.066 -2.571 -35.554 1.00 75.94 95 GLY A O 1
ATOM 776 N N . GLU A 1 96 ? 28.925 -4.153 -36.653 1.00 75.81 96 GLU A N 1
ATOM 777 C CA . GLU A 1 96 ? 27.621 -3.959 -36.000 1.00 75.81 96 GLU A CA 1
ATOM 778 C C . GLU A 1 96 ? 27.350 -4.985 -34.893 1.00 75.81 96 GLU A C 1
ATOM 780 O O . GLU A 1 96 ? 26.366 -4.893 -34.155 1.00 75.81 96 GLU A O 1
ATOM 785 N N . VAL A 1 97 ? 28.242 -5.967 -34.727 1.00 77.62 97 VAL A N 1
ATOM 786 C CA . VAL A 1 97 ? 28.102 -7.042 -33.733 1.00 77.62 97 VAL A CA 1
ATOM 787 C C . VAL A 1 97 ? 27.910 -6.486 -32.315 1.00 77.62 97 VAL A C 1
ATOM 789 O O . VAL A 1 97 ? 27.116 -7.023 -31.541 1.00 77.62 97 VAL A O 1
ATOM 792 N N . ALA A 1 98 ? 28.597 -5.395 -31.963 1.00 63.38 98 ALA A N 1
ATOM 793 C CA . ALA A 1 98 ? 28.476 -4.766 -30.646 1.00 63.38 98 ALA A CA 1
ATOM 794 C C . ALA A 1 98 ? 27.077 -4.162 -30.402 1.00 63.38 98 ALA A C 1
ATOM 796 O O . ALA A 1 98 ? 26.516 -4.308 -29.307 1.00 63.38 98 ALA A O 1
ATOM 797 N N . ASP A 1 99 ? 26.485 -3.552 -31.429 1.00 68.62 99 ASP A N 1
ATOM 798 C CA . ASP A 1 99 ? 25.145 -2.968 -31.370 1.00 68.62 99 ASP A CA 1
ATOM 799 C C . ASP A 1 99 ? 24.080 -4.068 -31.303 1.00 68.62 99 ASP A C 1
ATOM 801 O O . ASP A 1 99 ? 23.200 -4.038 -30.435 1.00 68.62 99 ASP A O 1
ATOM 805 N N . ALA A 1 100 ? 24.224 -5.116 -32.118 1.00 69.81 100 ALA A N 1
ATOM 806 C CA . ALA A 1 100 ? 23.357 -6.293 -32.100 1.00 69.81 100 ALA A CA 1
ATOM 807 C C . ALA A 1 100 ? 23.323 -6.988 -30.725 1.00 69.81 100 ALA A C 1
ATOM 809 O O . ALA A 1 100 ? 22.248 -7.304 -30.196 1.00 69.81 100 ALA A O 1
ATOM 810 N N . VAL A 1 101 ? 24.489 -7.186 -30.096 1.00 74.31 101 VAL A N 1
ATOM 811 C CA . VAL A 1 101 ? 24.589 -7.761 -28.743 1.00 74.31 101 VAL A CA 1
ATOM 812 C C . VAL A 1 101 ? 23.892 -6.865 -27.719 1.00 74.31 101 VAL A C 1
ATOM 814 O O . VAL A 1 101 ? 23.142 -7.358 -26.871 1.00 74.31 101 VAL A O 1
ATOM 817 N N . SER A 1 102 ? 24.085 -5.550 -27.817 1.00 63.78 102 SER A N 1
ATOM 818 C CA . SER A 1 102 ? 23.484 -4.583 -26.897 1.00 63.78 102 SER A CA 1
ATOM 819 C C . SER A 1 102 ? 21.955 -4.585 -26.984 1.00 63.78 102 SER A C 1
ATOM 821 O O . SER A 1 102 ? 21.278 -4.725 -25.960 1.00 63.78 102 SER A O 1
ATOM 823 N N . VAL A 1 103 ? 21.399 -4.515 -28.198 1.00 68.19 103 VAL A N 1
ATOM 824 C CA . VAL A 1 103 ? 19.946 -4.559 -28.445 1.00 68.19 103 VAL A CA 1
ATOM 825 C C . VAL A 1 103 ? 19.335 -5.864 -27.924 1.00 68.19 103 VAL A C 1
ATOM 827 O O . VAL A 1 103 ? 18.283 -5.848 -27.276 1.00 68.19 103 VAL A O 1
ATOM 830 N N . THR A 1 104 ? 20.031 -6.987 -28.104 1.00 71.75 104 THR A N 1
ATOM 831 C CA . THR A 1 104 ? 19.595 -8.294 -27.589 1.00 71.75 104 THR A CA 1
ATOM 832 C C . THR A 1 104 ? 19.582 -8.332 -26.058 1.00 71.75 104 THR A C 1
ATOM 834 O O . THR A 1 104 ? 18.620 -8.816 -25.454 1.00 71.75 104 THR A O 1
ATOM 837 N N . LEU A 1 105 ? 20.611 -7.780 -25.406 1.00 70.56 105 LEU A N 1
ATOM 838 C CA . LEU A 1 105 ? 20.701 -7.716 -23.944 1.00 70.56 105 LEU A CA 1
ATOM 839 C C . LEU A 1 105 ? 19.552 -6.890 -23.349 1.00 70.56 105 LEU A C 1
ATOM 841 O O . 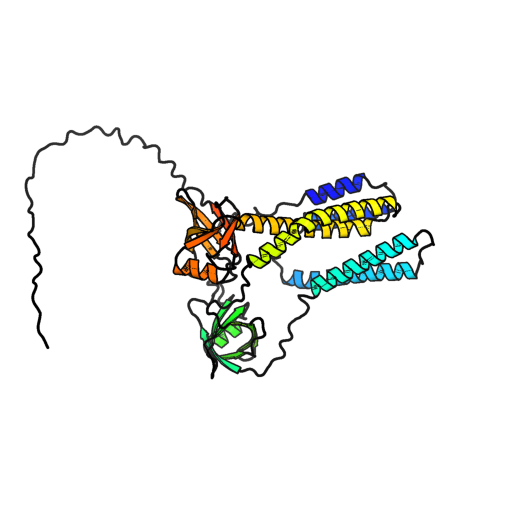LEU A 1 105 ? 18.927 -7.295 -22.369 1.00 70.56 105 LEU A O 1
ATOM 845 N N . ILE A 1 106 ? 19.231 -5.751 -23.961 1.00 65.38 106 ILE A N 1
ATOM 846 C CA . ILE A 1 106 ? 18.110 -4.895 -23.555 1.00 65.38 106 ILE A CA 1
ATOM 847 C C . ILE A 1 106 ? 16.783 -5.628 -23.688 1.00 65.38 106 ILE A C 1
ATOM 849 O O . ILE A 1 106 ? 15.972 -5.601 -22.759 1.00 65.38 106 ILE A O 1
ATOM 853 N N . ALA A 1 107 ? 16.557 -6.283 -24.829 1.00 67.25 107 ALA A N 1
ATOM 854 C CA . ALA A 1 107 ? 15.354 -7.066 -25.060 1.00 67.25 107 ALA A CA 1
ATOM 855 C C . ALA A 1 107 ? 15.218 -8.161 -23.993 1.00 67.25 107 ALA A C 1
ATOM 857 O O . ALA A 1 107 ? 14.155 -8.308 -23.386 1.00 67.25 107 ALA A O 1
ATOM 858 N N . ALA A 1 108 ? 16.316 -8.854 -23.677 1.00 72.94 108 ALA A N 1
ATOM 859 C CA . ALA A 1 108 ? 16.356 -9.854 -22.618 1.00 72.94 108 ALA A CA 1
ATOM 860 C C . ALA A 1 108 ? 16.037 -9.254 -21.238 1.00 72.94 108 ALA A C 1
ATOM 862 O O . ALA A 1 108 ? 15.220 -9.819 -20.511 1.00 72.94 108 ALA A O 1
ATOM 863 N N . VAL A 1 109 ? 16.602 -8.094 -20.883 1.00 70.62 109 VAL A N 1
ATOM 864 C CA . VAL A 1 109 ? 16.320 -7.394 -19.614 1.00 70.62 109 VAL A CA 1
ATOM 865 C C . VAL A 1 109 ? 14.868 -6.919 -19.541 1.00 70.62 109 VAL A C 1
ATOM 867 O O . VAL A 1 109 ? 14.241 -7.062 -18.492 1.00 70.62 109 VAL A O 1
ATOM 870 N N . LEU A 1 110 ? 14.293 -6.405 -20.630 1.00 66.75 110 LEU A N 1
ATOM 871 C CA . LEU A 1 110 ? 12.883 -6.004 -20.692 1.00 66.75 110 LEU A CA 1
ATOM 872 C C . LEU A 1 110 ? 11.948 -7.206 -20.528 1.00 66.75 110 LEU A C 1
ATOM 874 O O . LEU A 1 110 ? 10.971 -7.130 -19.776 1.00 66.75 110 LEU A O 1
ATOM 878 N N . VAL A 1 111 ? 12.260 -8.331 -21.176 1.00 72.00 111 VAL A N 1
ATOM 879 C CA . VAL A 1 111 ? 11.500 -9.581 -21.047 1.00 72.00 111 VAL A CA 1
ATOM 880 C C . VAL A 1 111 ? 11.641 -10.157 -19.638 1.00 72.00 111 VAL A C 1
ATOM 882 O O . VAL A 1 111 ? 10.625 -10.488 -19.024 1.00 72.00 111 VAL A O 1
ATOM 885 N N . LEU A 1 112 ? 12.853 -10.217 -19.072 1.00 71.62 112 LEU A N 1
ATOM 886 C CA . LEU A 1 112 ? 13.078 -10.674 -17.696 1.00 71.62 112 LEU A CA 1
ATOM 887 C C . LEU A 1 112 ? 12.407 -9.754 -16.679 1.00 71.62 112 LEU A C 1
ATOM 889 O O . LEU A 1 112 ? 11.748 -10.244 -15.767 1.00 71.62 112 LEU A O 1
ATOM 893 N N . GLY A 1 113 ? 12.539 -8.438 -16.830 1.00 67.25 113 GLY A N 1
ATOM 894 C CA . GLY A 1 113 ? 11.907 -7.440 -15.972 1.00 67.25 113 GLY A CA 1
ATOM 895 C C . GLY A 1 113 ? 10.387 -7.556 -16.016 1.00 67.25 113 GLY A C 1
ATOM 896 O O . GLY A 1 113 ? 9.740 -7.596 -14.969 1.00 67.25 113 GLY A O 1
ATOM 897 N N . SER A 1 114 ? 9.818 -7.736 -17.210 1.00 65.31 114 SER A N 1
ATOM 898 C CA . SER A 1 114 ? 8.393 -8.020 -17.396 1.00 65.31 114 SER A CA 1
ATOM 899 C C . SER A 1 114 ? 7.998 -9.339 -16.731 1.00 65.31 114 SER A C 1
ATOM 901 O O . SER A 1 114 ? 7.053 -9.373 -15.948 1.00 65.31 114 SER A O 1
ATOM 903 N N . LEU A 1 115 ? 8.750 -10.421 -16.942 1.00 69.19 115 LEU A N 1
ATOM 904 C CA . LEU A 1 115 ? 8.512 -11.717 -16.298 1.00 69.19 115 LEU A CA 1
ATOM 905 C C . LEU A 1 115 ? 8.598 -11.632 -14.771 1.00 69.19 115 LEU A C 1
ATOM 907 O O . LEU A 1 115 ? 7.754 -12.204 -14.082 1.00 69.19 115 LEU A O 1
ATOM 911 N N . MET A 1 116 ? 9.578 -10.910 -14.226 1.00 68.12 116 MET A N 1
ATOM 912 C CA . MET A 1 116 ? 9.764 -10.714 -12.789 1.00 68.12 116 MET A CA 1
ATOM 913 C C . MET A 1 116 ? 8.674 -9.839 -12.185 1.00 68.12 116 MET A C 1
ATOM 915 O O . MET A 1 116 ? 8.195 -10.154 -11.100 1.00 68.12 116 MET A O 1
ATOM 919 N N . TRP A 1 117 ? 8.226 -8.803 -12.892 1.00 59.22 117 TRP A N 1
ATOM 920 C CA . TRP A 1 117 ? 7.072 -7.991 -12.506 1.00 59.22 117 TRP A CA 1
ATOM 921 C C . TRP A 1 117 ? 5.772 -8.809 -12.509 1.00 59.22 117 TRP A C 1
ATOM 923 O O . TRP A 1 117 ? 4.896 -8.632 -11.661 1.00 59.22 117 TRP A O 1
ATOM 933 N N . TRP A 1 118 ? 5.663 -9.766 -13.430 1.00 59.62 118 TRP A N 1
ATOM 934 C CA . TRP A 1 118 ? 4.533 -10.685 -13.539 1.00 59.62 118 TRP A CA 1
ATOM 935 C C . TRP A 1 118 ? 4.574 -11.845 -12.532 1.00 59.62 118 TRP A C 1
ATOM 937 O O . TRP A 1 118 ? 3.5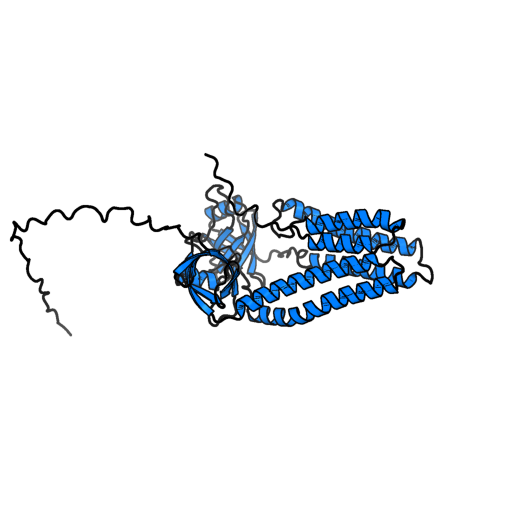22 -12.326 -12.096 1.00 59.62 118 TRP A O 1
ATOM 947 N N . ARG A 1 119 ? 5.767 -12.296 -12.126 1.00 52.66 119 ARG A N 1
ATOM 948 C CA . ARG A 1 119 ? 5.990 -13.437 -11.219 1.00 52.66 119 ARG A CA 1
ATOM 949 C C . ARG A 1 119 ? 5.247 -13.342 -9.875 1.00 52.66 119 ARG A C 1
ATOM 951 O O . ARG A 1 119 ? 4.663 -14.352 -9.481 1.00 52.66 119 ARG A O 1
ATOM 958 N N . PRO A 1 120 ? 5.190 -12.188 -9.175 1.00 49.75 120 PRO A N 1
ATOM 959 C CA . PRO A 1 120 ? 4.451 -12.075 -7.919 1.00 49.75 120 PRO A CA 1
ATOM 960 C C . PRO A 1 120 ? 2.924 -12.151 -8.082 1.00 49.75 120 PRO A C 1
ATOM 962 O O . PRO A 1 120 ? 2.234 -12.326 -7.081 1.00 49.75 120 PRO A O 1
ATOM 965 N N . TRP A 1 121 ? 2.390 -12.060 -9.308 1.00 49.69 121 TRP A N 1
ATOM 966 C CA . TRP A 1 121 ? 0.945 -12.048 -9.584 1.00 49.69 121 TRP A CA 1
ATOM 967 C C . TRP A 1 121 ? 0.453 -13.287 -10.353 1.00 49.69 121 TRP A C 1
ATOM 969 O O . TRP A 1 121 ? -0.721 -13.632 -10.256 1.00 49.69 121 TRP A O 1
ATOM 979 N N . ARG A 1 122 ? 1.342 -14.003 -11.066 1.00 43.72 122 ARG A N 1
ATOM 980 C CA . ARG A 1 122 ? 1.053 -15.271 -11.776 1.00 43.72 122 ARG A CA 1
ATOM 981 C C . ARG A 1 122 ? 1.046 -16.518 -10.899 1.00 43.72 122 ARG A C 1
ATOM 983 O O . ARG A 1 122 ? 0.900 -17.619 -11.419 1.00 43.72 122 ARG A O 1
ATOM 990 N N . ARG A 1 123 ? 1.162 -16.382 -9.584 1.00 38.50 123 ARG A N 1
ATOM 991 C CA . ARG A 1 123 ? 0.607 -17.406 -8.706 1.00 38.50 123 ARG A CA 1
ATOM 992 C C . ARG A 1 123 ? -0.799 -16.929 -8.348 1.00 38.50 123 ARG A C 1
ATOM 994 O O . ARG A 1 123 ? -0.944 -16.340 -7.275 1.00 38.50 123 ARG A O 1
ATOM 1001 N N . PRO A 1 124 ? -1.851 -17.207 -9.163 1.00 43.03 124 PRO A N 1
ATOM 1002 C CA . PRO A 1 124 ? -3.055 -17.638 -8.486 1.00 43.03 124 PRO A CA 1
ATOM 1003 C C . PRO A 1 124 ? -2.528 -18.790 -7.649 1.00 43.03 124 PRO A C 1
ATOM 1005 O O . PRO A 1 124 ? -2.011 -19.775 -8.183 1.00 43.03 124 PRO A O 1
ATOM 1008 N N . VAL A 1 125 ? -2.450 -18.579 -6.338 1.00 44.91 125 VAL A N 1
ATOM 1009 C CA . VAL A 1 125 ? -2.270 -19.706 -5.449 1.00 44.91 125 VAL A CA 1
ATOM 1010 C C . VAL A 1 125 ? -3.494 -20.526 -5.805 1.00 44.91 125 VAL A C 1
ATOM 1012 O O . VAL A 1 125 ? -4.609 -20.151 -5.454 1.00 44.91 125 VAL A O 1
ATOM 1015 N N . ARG A 1 126 ? -3.313 -21.537 -6.665 1.00 44.97 126 ARG A N 1
ATOM 1016 C CA . ARG A 1 126 ? -4.266 -22.619 -6.806 1.00 44.97 126 ARG A CA 1
ATOM 1017 C C . ARG A 1 126 ? -4.176 -23.239 -5.432 1.00 44.97 126 ARG A C 1
ATOM 1019 O O . ARG A 1 126 ? -3.321 -24.086 -5.193 1.00 44.97 126 ARG A O 1
ATOM 1026 N N . LEU A 1 127 ? -4.924 -22.649 -4.502 1.00 52.16 127 LEU A N 1
ATOM 1027 C CA . LEU A 1 127 ? -5.181 -23.191 -3.194 1.00 52.16 127 LEU A CA 1
ATOM 1028 C C . LEU A 1 127 ? -5.859 -24.497 -3.557 1.00 52.16 127 LEU A C 1
ATOM 1030 O O . LEU A 1 127 ? -6.999 -24.535 -4.022 1.00 52.16 127 LEU A O 1
ATOM 1034 N N . ARG A 1 128 ? -5.037 -25.543 -3.596 1.00 55.94 128 ARG A N 1
ATOM 1035 C CA . ARG A 1 128 ? -5.479 -26.891 -3.874 1.00 55.94 128 ARG A CA 1
ATOM 1036 C C . ARG A 1 128 ? -6.407 -27.150 -2.708 1.00 55.94 128 ARG A C 1
ATOM 1038 O O . ARG A 1 128 ? -5.918 -27.137 -1.585 1.00 55.94 128 ARG A O 1
ATOM 1045 N N . ALA A 1 129 ? -7.710 -27.222 -2.979 1.00 59.12 129 ALA A N 1
ATOM 1046 C CA . ALA A 1 129 ? -8.719 -27.340 -1.941 1.00 59.12 129 ALA A CA 1
ATOM 1047 C C . ALA A 1 129 ? -8.326 -28.518 -1.050 1.00 59.12 129 ALA A C 1
ATOM 1049 O O . ALA A 1 129 ? -8.428 -29.676 -1.457 1.00 59.12 129 ALA A O 1
ATOM 1050 N N . GLY A 1 130 ? -7.766 -28.193 0.113 1.00 72.69 130 GLY A N 1
ATOM 1051 C CA . GLY A 1 130 ? -7.416 -29.177 1.113 1.00 72.69 130 GLY A CA 1
ATOM 1052 C C . GLY A 1 130 ? -8.693 -29.775 1.698 1.00 72.69 130 GLY A C 1
ATOM 1053 O O . GLY A 1 130 ? -9.801 -29.349 1.347 1.00 72.69 130 GLY A O 1
ATOM 1054 N N . PRO A 1 131 ? -8.568 -30.749 2.609 1.00 83.00 131 PRO A N 1
ATOM 1055 C CA . PRO A 1 131 ? -9.706 -31.185 3.404 1.00 83.00 131 PRO A CA 1
ATOM 1056 C C . PRO A 1 131 ? -10.352 -29.956 4.058 1.00 83.00 131 PRO A C 1
ATOM 1058 O O . PRO A 1 131 ? -9.722 -29.238 4.831 1.00 83.00 131 PRO A O 1
ATOM 1061 N N . MET A 1 132 ? -11.599 -29.672 3.683 1.00 89.62 132 MET A N 1
ATOM 1062 C CA . MET A 1 132 ? -12.311 -28.504 4.184 1.00 89.62 132 MET A CA 1
ATOM 1063 C C . MET A 1 132 ? -12.950 -28.830 5.529 1.00 89.62 132 MET A C 1
ATOM 1065 O O . MET A 1 132 ? -13.751 -29.760 5.631 1.00 89.62 132 MET A O 1
ATOM 1069 N N . ALA A 1 133 ? -12.637 -28.035 6.547 1.00 88.38 133 ALA A N 1
ATOM 1070 C CA . ALA A 1 133 ? -13.267 -28.144 7.852 1.00 88.38 133 ALA A CA 1
ATOM 1071 C C . ALA A 1 133 ? -14.530 -27.279 7.890 1.00 88.38 133 ALA A C 1
ATOM 1073 O O . ALA A 1 133 ? -14.501 -26.114 7.497 1.00 88.38 133 ALA A O 1
ATOM 1074 N N . GLU A 1 134 ? -15.641 -27.838 8.373 1.00 92.56 134 GLU A N 1
ATOM 1075 C CA . GLU A 1 134 ? -16.841 -27.056 8.677 1.00 92.56 134 GLU A CA 1
ATOM 1076 C C . GLU A 1 134 ? -16.647 -26.297 9.984 1.00 92.56 134 GLU A C 1
ATOM 1078 O O . GLU A 1 134 ? -16.280 -26.876 11.012 1.00 92.56 134 GLU A O 1
ATOM 1083 N N . VAL A 1 135 ? -16.881 -24.988 9.928 1.00 92.31 135 VAL A N 1
ATOM 1084 C CA . VAL A 1 135 ? -16.661 -24.077 11.041 1.00 92.31 135 VAL A CA 1
ATOM 1085 C C . VAL A 1 135 ? -17.877 -23.179 11.215 1.00 92.31 135 VAL A C 1
ATOM 1087 O O . VAL A 1 135 ? -18.439 -22.650 10.253 1.00 92.31 135 VAL A O 1
ATOM 1090 N N . ARG A 1 136 ? -18.293 -23.012 12.472 1.00 92.25 136 ARG A N 1
ATOM 1091 C CA . ARG A 1 136 ? -19.341 -22.058 12.827 1.00 92.25 136 ARG A CA 1
ATOM 1092 C C . ARG A 1 136 ? -18.754 -20.655 12.763 1.00 92.25 136 ARG A C 1
ATOM 1094 O O . ARG A 1 136 ? -17.734 -20.391 13.404 1.00 92.25 136 ARG A O 1
ATOM 1101 N N . ALA A 1 137 ? -19.402 -19.787 11.997 1.00 89.44 137 ALA A N 1
ATOM 1102 C CA . ALA A 1 137 ? -19.021 -18.395 11.851 1.00 89.44 137 ALA A CA 1
ATOM 1103 C C . ALA A 1 137 ? -20.048 -17.519 12.563 1.00 89.44 137 ALA A C 1
ATOM 1105 O O . ALA A 1 137 ? -21.252 -17.641 12.341 1.00 89.44 137 ALA A O 1
ATOM 1106 N N . VAL A 1 138 ? -19.564 -16.645 13.434 1.00 88.62 138 VAL A N 1
ATOM 1107 C CA . VAL A 1 138 ? -20.370 -15.608 14.067 1.00 88.62 138 VAL A CA 1
ATOM 1108 C C . VAL A 1 138 ? -19.968 -14.291 13.430 1.00 88.62 138 VAL A C 1
ATOM 1110 O O . VAL A 1 138 ? -18.782 -13.953 13.409 1.00 88.62 138 VAL A O 1
ATOM 1113 N N . PHE A 1 139 ? -20.958 -13.585 12.884 1.00 83.75 139 PHE A N 1
ATOM 1114 C CA . PHE A 1 139 ? -20.762 -12.232 12.388 1.00 83.75 139 PHE A CA 1
ATOM 1115 C C . PHE A 1 139 ? -20.322 -11.366 13.539 1.00 83.75 139 PHE A C 1
ATOM 1117 O O . PHE A 1 139 ? -21.007 -11.266 14.559 1.00 83.75 139 PHE A O 1
ATOM 1124 N N . ASP A 1 140 ? -19.175 -10.755 13.347 1.00 75.12 140 ASP A N 1
ATOM 1125 C CA . ASP A 1 140 ? -18.724 -9.744 14.257 1.00 75.12 140 ASP A CA 1
ATOM 1126 C C . ASP A 1 140 ? -19.427 -8.445 13.843 1.00 75.12 140 ASP A C 1
ATOM 1128 O O . ASP A 1 140 ? -19.196 -7.888 12.763 1.00 75.12 140 ASP A O 1
ATOM 1132 N N . ARG A 1 141 ? -20.445 -8.087 14.640 1.00 66.50 141 ARG A N 1
ATOM 1133 C CA . ARG A 1 141 ? -21.393 -7.000 14.343 1.00 66.50 141 ARG A CA 1
ATOM 1134 C C . ARG A 1 141 ? -20.685 -5.659 14.246 1.00 66.50 141 ARG A C 1
ATOM 1136 O O . ARG A 1 141 ? -21.080 -4.842 13.423 1.00 66.50 141 ARG A O 1
ATOM 1143 N N . ASP A 1 142 ? -19.621 -5.505 15.019 1.00 56.19 142 ASP A N 1
ATOM 1144 C CA . ASP A 1 142 ? -18.828 -4.286 15.076 1.00 56.19 142 ASP A CA 1
ATOM 1145 C C . ASP A 1 142 ? -17.820 -4.240 13.920 1.00 56.19 142 ASP A C 1
ATOM 1147 O O . ASP A 1 142 ? -17.295 -3.173 13.603 1.00 56.19 142 ASP A O 1
ATOM 1151 N N . THR A 1 143 ? -17.563 -5.388 13.259 1.00 54.59 143 THR A N 1
ATOM 1152 C CA . THR A 1 143 ? -16.517 -5.506 12.237 1.00 54.59 143 THR A CA 1
ATOM 1153 C C . THR A 1 143 ? -16.908 -5.792 10.803 1.00 54.59 143 THR A C 1
ATOM 1155 O O . THR A 1 143 ? -16.074 -5.740 9.893 1.00 54.59 143 THR A O 1
ATOM 1158 N N . THR A 1 144 ? -18.192 -6.003 10.557 1.00 60.34 144 THR A N 1
ATOM 1159 C CA . THR A 1 144 ? -18.701 -6.224 9.205 1.00 60.34 144 THR A CA 1
ATOM 1160 C C . THR A 1 144 ? -19.060 -4.889 8.549 1.00 60.34 144 THR A C 1
ATOM 1162 O O . THR A 1 144 ? -20.000 -4.226 8.983 1.00 60.34 144 THR A O 1
ATOM 1165 N N . GLN A 1 145 ? -18.356 -4.497 7.478 1.00 56.62 145 GLN A N 1
ATOM 1166 C CA . GLN A 1 145 ? -18.709 -3.293 6.716 1.00 56.62 145 GLN A CA 1
ATOM 1167 C C . GLN A 1 145 ? -19.861 -3.585 5.758 1.00 56.62 145 GLN A C 1
ATOM 1169 O O . GLN A 1 145 ? -19.686 -4.276 4.749 1.00 56.62 145 GLN A O 1
ATOM 1174 N N . TRP A 1 146 ? -21.015 -2.997 6.052 1.00 60.53 146 TRP A N 1
ATOM 1175 C CA . TRP A 1 146 ? -22.135 -2.902 5.127 1.00 60.53 146 TRP A CA 1
ATOM 1176 C C . TRP A 1 146 ? -22.079 -1.537 4.452 1.00 60.53 146 TRP A C 1
ATOM 1178 O O . TRP A 1 146 ? -21.994 -0.515 5.128 1.00 60.53 146 TRP A O 1
ATOM 1188 N N . ASP A 1 147 ? -22.099 -1.504 3.123 1.00 53.38 147 ASP A N 1
ATOM 1189 C CA . ASP A 1 147 ? -22.317 -0.248 2.415 1.00 53.38 147 ASP A CA 1
ATOM 1190 C C . ASP A 1 147 ? -23.785 0.152 2.683 1.00 53.38 147 ASP A C 1
ATOM 1192 O O . ASP A 1 147 ? -24.714 -0.526 2.259 1.00 53.38 147 ASP A O 1
ATOM 1196 N N . HIS A 1 148 ? -24.043 1.177 3.501 1.00 49.44 148 HIS A N 1
ATOM 1197 C CA . HIS A 1 148 ? -25.415 1.469 3.952 1.00 49.44 148 HIS A CA 1
ATOM 1198 C C . HIS A 1 148 ? -26.367 1.850 2.798 1.00 49.44 148 HIS A C 1
ATOM 1200 O O . HIS A 1 148 ? -27.582 1.767 2.967 1.00 49.44 148 HIS A O 1
ATOM 1206 N N . GLY A 1 149 ? -25.832 2.205 1.621 1.00 52.31 149 GLY A N 1
ATOM 1207 C CA . GLY A 1 149 ? -26.604 2.496 0.407 1.00 52.31 149 GLY A CA 1
ATOM 1208 C C . GLY A 1 149 ? -26.720 1.339 -0.594 1.00 52.31 149 GLY A C 1
ATOM 1209 O O . GLY A 1 149 ? -27.574 1.372 -1.476 1.00 52.31 149 GLY A O 1
ATOM 1210 N N . GLN A 1 150 ? -25.894 0.301 -0.475 1.00 52.59 150 GLN A N 1
ATOM 1211 C CA . GLN A 1 150 ? -25.953 -0.894 -1.316 1.00 52.59 150 GLN A CA 1
ATOM 1212 C C . GLN A 1 150 ? -25.814 -2.079 -0.379 1.00 52.59 150 GLN A C 1
ATOM 1214 O O . GLN A 1 150 ? -24.775 -2.200 0.239 1.00 52.59 150 GLN A O 1
ATOM 1219 N N . ALA A 1 151 ? -26.808 -2.958 -0.249 1.00 56.47 151 ALA A N 1
ATOM 1220 C CA . ALA A 1 151 ? -26.810 -4.087 0.699 1.00 56.47 151 ALA A CA 1
ATOM 1221 C C . ALA A 1 151 ? -25.718 -5.170 0.449 1.00 56.47 151 ALA A C 1
ATOM 1223 O O . ALA A 1 151 ? -25.929 -6.361 0.674 1.00 56.47 151 ALA A O 1
ATOM 1224 N N . ILE A 1 152 ? -24.551 -4.769 -0.047 1.00 57.34 152 ILE A N 1
ATOM 1225 C CA . ILE A 1 152 ? -23.387 -5.532 -0.432 1.00 57.34 152 ILE A CA 1
ATOM 1226 C C . ILE A 1 152 ? -22.280 -5.238 0.593 1.00 57.34 152 ILE A C 1
ATOM 1228 O O . ILE A 1 152 ? -21.823 -4.097 0.713 1.00 57.34 152 ILE A O 1
ATOM 1232 N N . PRO A 1 153 ? -21.816 -6.250 1.337 1.00 60.03 153 PRO A N 1
ATOM 1233 C CA . PRO A 1 153 ? -20.684 -6.080 2.227 1.00 60.03 153 PRO A CA 1
ATOM 1234 C C . PRO A 1 153 ? -19.389 -5.995 1.416 1.00 60.03 153 PRO A C 1
ATOM 1236 O O . PRO A 1 153 ? -19.051 -6.913 0.670 1.00 60.03 153 PRO A O 1
ATOM 1239 N N . ARG A 1 154 ? -18.627 -4.908 1.582 1.00 63.03 154 ARG A N 1
ATOM 1240 C CA . ARG A 1 154 ? -17.281 -4.787 0.982 1.00 63.03 154 ARG A CA 1
ATOM 1241 C C . ARG A 1 154 ? -16.265 -5.688 1.684 1.00 63.03 154 ARG A C 1
ATOM 1243 O O . ARG A 1 154 ? -15.292 -6.137 1.078 1.00 63.03 154 ARG A O 1
ATOM 1250 N N . LEU A 1 155 ? -16.499 -5.953 2.967 1.00 65.06 155 LEU A N 1
ATOM 1251 C CA . LEU A 1 155 ? -15.621 -6.734 3.822 1.00 65.06 155 LEU A CA 1
ATOM 1252 C C . LEU A 1 155 ? -16.455 -7.498 4.850 1.00 65.06 155 LEU A C 1
ATOM 1254 O O . LEU A 1 155 ? -17.154 -6.890 5.662 1.00 65.06 155 LEU A O 1
ATOM 1258 N N . LEU A 1 156 ? -16.369 -8.829 4.821 1.00 77.75 156 LEU A N 1
ATOM 1259 C CA . LEU A 1 156 ? -17.014 -9.681 5.816 1.00 77.75 156 LEU A CA 1
ATOM 1260 C C . LEU A 1 156 ? -15.993 -10.123 6.862 1.00 77.75 156 LEU A C 1
ATOM 1262 O O . LEU A 1 156 ? -15.056 -10.843 6.523 1.00 77.75 156 LEU A O 1
ATOM 1266 N N . CYS A 1 157 ? -16.191 -9.738 8.118 1.00 79.50 157 CYS A N 1
ATOM 1267 C CA . CYS A 1 157 ? -15.346 -10.161 9.230 1.00 79.50 157 CYS A CA 1
ATOM 1268 C C . CYS A 1 157 ? -16.128 -11.120 10.126 1.00 79.50 157 CYS A C 1
ATOM 1270 O O . CYS A 1 157 ? -17.269 -10.872 10.520 1.00 79.50 157 CYS A O 1
ATOM 1272 N N . LEU A 1 158 ? -15.524 -12.269 10.402 1.00 86.25 158 LEU A N 1
ATOM 1273 C CA . LEU A 1 158 ? -16.187 -13.383 11.054 1.00 86.25 158 LEU A CA 1
ATOM 1274 C C . LEU A 1 158 ? -15.295 -13.920 12.156 1.00 86.25 158 LEU A C 1
ATOM 1276 O O . LEU A 1 158 ? -14.119 -14.212 11.943 1.00 86.25 158 LEU A O 1
ATOM 1280 N N . THR A 1 159 ? -15.879 -14.164 13.319 1.00 84.75 159 THR A N 1
ATOM 1281 C CA . THR A 1 159 ? -15.244 -15.038 14.295 1.00 84.75 159 THR A CA 1
ATOM 1282 C C . THR A 1 159 ? -15.586 -16.486 13.954 1.00 84.75 159 THR A C 1
ATOM 1284 O O . THR A 1 159 ? -16.753 -16.859 13.863 1.00 84.75 159 THR A O 1
ATOM 1287 N N . THR A 1 160 ? -14.565 -17.317 13.800 1.00 88.69 160 THR A N 1
ATOM 1288 C CA . THR A 1 160 ? -14.674 -18.744 13.491 1.00 88.69 160 THR A CA 1
ATOM 1289 C C . THR A 1 160 ? -14.278 -19.594 14.700 1.00 88.69 160 THR A C 1
ATOM 1291 O O . THR A 1 160 ? -13.260 -19.347 15.357 1.00 88.69 160 THR A O 1
ATOM 1294 N N . TYR A 1 161 ? -15.099 -20.604 15.004 1.00 84.50 161 TYR A N 1
ATOM 1295 C CA . TYR A 1 161 ? -14.903 -21.535 16.121 1.00 84.50 161 TYR A CA 1
ATOM 1296 C C . TYR A 1 161 ? -14.668 -22.954 15.591 1.00 84.50 161 TYR A C 1
ATOM 1298 O O . TYR A 1 161 ? -15.628 -23.714 15.417 1.00 84.50 161 TYR A O 1
ATOM 1306 N N . PRO A 1 162 ? -13.417 -23.325 15.264 1.00 82.56 162 PRO A N 1
ATOM 1307 C CA . PRO A 1 162 ? -13.121 -24.673 14.797 1.00 82.56 162 PRO A CA 1
ATOM 1308 C C . PRO A 1 162 ? -13.437 -25.699 15.893 1.00 82.56 162 PRO A C 1
ATOM 1310 O O . PRO A 1 162 ? -13.145 -25.481 17.066 1.00 82.56 162 PRO A O 1
ATOM 1313 N N . ARG A 1 163 ? -13.987 -26.856 15.501 1.00 78.44 163 ARG A N 1
ATOM 1314 C CA . ARG A 1 163 ? -14.528 -27.895 16.406 1.00 78.44 163 ARG A CA 1
ATOM 1315 C C . ARG A 1 163 ? -13.540 -28.412 17.471 1.00 78.44 163 ARG A C 1
ATOM 1317 O O . ARG A 1 163 ? -13.971 -28.994 18.458 1.00 78.44 163 ARG A O 1
ATOM 1324 N N . ARG A 1 164 ? -12.231 -28.233 17.255 1.00 80.69 164 ARG A N 1
ATOM 1325 C CA . ARG A 1 164 ? -11.136 -28.645 18.155 1.00 80.69 164 ARG A CA 1
ATOM 1326 C C . ARG A 1 164 ? -10.033 -27.583 18.305 1.00 80.69 164 ARG A C 1
ATOM 1328 O O . ARG A 1 164 ? -8.879 -27.935 18.518 1.00 80.69 164 ARG A O 1
ATOM 1335 N N . GLY A 1 165 ? -10.333 -26.293 18.141 1.00 79.62 165 GLY A N 1
ATOM 1336 C CA . GLY A 1 165 ? -9.282 -25.269 18.099 1.00 79.62 165 GLY A CA 1
ATOM 1337 C C . GLY A 1 165 ? -9.610 -23.965 18.811 1.00 79.62 165 GLY A C 1
ATOM 1338 O O . GLY A 1 165 ? -10.746 -23.693 19.188 1.00 79.62 165 GLY A O 1
ATOM 1339 N N . ARG A 1 166 ? -8.570 -23.140 18.970 1.00 81.69 166 ARG A N 1
ATOM 1340 C CA . ARG A 1 166 ? -8.700 -21.758 19.444 1.00 81.69 166 ARG A CA 1
ATOM 1341 C C . ARG A 1 166 ? -9.538 -20.937 18.460 1.00 81.69 166 ARG A C 1
ATOM 1343 O O . ARG A 1 166 ? -9.509 -21.194 17.255 1.00 81.69 166 ARG A O 1
ATOM 1350 N N . ARG A 1 167 ? -10.237 -19.931 18.993 1.00 83.75 167 ARG A N 1
ATOM 1351 C CA . ARG A 1 167 ? -10.943 -18.892 18.229 1.00 83.75 167 ARG A CA 1
ATOM 1352 C C . ARG A 1 167 ? -10.022 -18.333 17.138 1.00 83.75 167 ARG A C 1
ATOM 1354 O O . ARG A 1 167 ? -8.864 -18.021 17.415 1.00 83.75 167 ARG A O 1
ATOM 1361 N N . ARG A 1 168 ? -10.533 -18.223 15.913 1.00 88.38 168 ARG A N 1
ATOM 1362 C CA . ARG A 1 168 ? -9.838 -17.600 14.779 1.00 88.38 168 ARG A CA 1
ATOM 1363 C C . ARG A 1 168 ? -10.731 -16.548 14.140 1.00 88.38 168 ARG A C 1
ATOM 1365 O O . ARG A 1 168 ? -11.951 -16.636 14.228 1.00 88.38 168 ARG A O 1
ATOM 1372 N N . TYR A 1 169 ? -10.130 -15.587 13.468 1.00 86.69 169 TYR A N 1
ATOM 1373 C CA . TYR A 1 169 ? -10.818 -14.494 12.800 1.00 86.69 169 TYR A CA 1
ATOM 1374 C C . TYR A 1 169 ? -10.620 -14.649 11.305 1.00 86.69 169 TYR A C 1
ATOM 1376 O O . TYR A 1 169 ? -9.501 -14.864 10.837 1.00 86.69 169 TYR A O 1
ATOM 1384 N N . LEU A 1 170 ? -11.725 -14.621 10.577 1.00 89.31 170 LEU A N 1
ATOM 1385 C CA . LEU A 1 170 ? -11.787 -14.848 9.150 1.00 89.31 170 LEU A CA 1
ATOM 1386 C C . LEU A 1 170 ? -12.322 -13.594 8.470 1.00 89.31 170 LEU A C 1
ATOM 1388 O O . LEU A 1 170 ? -13.451 -13.179 8.716 1.00 89.31 170 LEU A O 1
ATOM 1392 N N . THR A 1 171 ? -11.515 -13.043 7.578 1.00 85.62 171 THR A N 1
ATOM 1393 C CA . THR A 1 171 ? -11.840 -11.863 6.784 1.00 85.62 171 THR A CA 1
ATOM 1394 C C . THR A 1 171 ? -12.063 -12.290 5.339 1.00 85.62 171 THR A C 1
ATOM 1396 O O . THR A 1 171 ? -11.183 -12.900 4.736 1.00 85.62 171 THR A O 1
ATOM 1399 N N . LEU A 1 172 ? -13.226 -11.986 4.770 1.00 86.94 172 LEU A N 1
ATOM 1400 C CA . LEU A 1 172 ? -13.578 -12.256 3.375 1.00 86.94 172 LEU A CA 1
ATOM 1401 C C . LEU A 1 172 ? -13.563 -10.932 2.596 1.00 86.94 172 LEU A C 1
ATOM 1403 O O . LEU A 1 172 ? -14.587 -10.238 2.565 1.00 86.94 172 LEU A O 1
ATOM 1407 N N . PRO A 1 173 ? -12.414 -10.535 2.018 1.00 74.25 173 PRO A N 1
ATOM 1408 C CA . PRO A 1 173 ? -12.361 -9.369 1.147 1.00 74.25 173 PRO A CA 1
ATOM 1409 C C . PRO A 1 173 ? -13.171 -9.658 -0.118 1.00 74.25 173 PRO A C 1
ATOM 1411 O O . PRO A 1 173 ? -13.002 -10.713 -0.727 1.00 74.25 173 PRO A O 1
ATOM 1414 N N . ASP A 1 174 ? -14.052 -8.733 -0.500 1.00 74.62 174 ASP A N 1
ATOM 1415 C CA . ASP A 1 174 ? -14.872 -8.840 -1.712 1.00 74.62 174 ASP A CA 1
ATOM 1416 C C . ASP A 1 174 ? -15.808 -10.070 -1.729 1.00 74.62 174 ASP A C 1
ATOM 1418 O O . ASP A 1 174 ? -16.023 -10.694 -2.771 1.00 74.62 174 ASP A O 1
ATOM 1422 N N . CYS A 1 175 ? -16.363 -10.454 -0.572 1.00 82.81 175 CYS A N 1
ATOM 1423 C CA . CYS A 1 175 ? -17.352 -11.531 -0.505 1.00 82.81 175 CYS A CA 1
ATOM 1424 C C . CYS A 1 175 ? -18.589 -11.169 -1.351 1.00 82.81 175 CYS A C 1
ATOM 1426 O O . CYS A 1 175 ? -19.223 -10.150 -1.065 1.00 82.81 175 CYS A O 1
ATOM 1428 N N . PRO A 1 176 ? -18.975 -11.984 -2.355 1.00 84.50 176 PRO A N 1
ATOM 1429 C CA . PRO A 1 176 ? -20.194 -11.740 -3.114 1.00 84.50 176 PRO A CA 1
ATOM 1430 C C . PRO A 1 176 ? -21.405 -11.607 -2.176 1.00 84.50 176 PRO A C 1
ATOM 1432 O O . PRO A 1 176 ? -21.517 -12.386 -1.222 1.00 84.50 176 PRO A O 1
ATOM 1435 N N . PRO A 1 177 ? -22.332 -10.668 -2.438 1.00 82.56 177 PRO A N 1
ATOM 1436 C CA . PRO A 1 177 ? -23.456 -10.388 -1.542 1.00 82.56 177 PRO A CA 1
ATOM 1437 C C . PRO A 1 177 ? -24.324 -11.624 -1.293 1.00 82.56 177 PRO A C 1
ATOM 1439 O O . PRO A 1 177 ? -24.757 -11.861 -0.168 1.00 82.56 177 PRO A O 1
ATOM 1442 N N . GLU A 1 178 ? -24.504 -12.462 -2.313 1.00 88.81 178 GLU A N 1
ATOM 1443 C CA . GLU A 1 178 ? -25.222 -13.735 -2.215 1.00 88.81 178 GLU A CA 1
ATOM 1444 C C . GLU A 1 178 ? -24.579 -14.683 -1.193 1.00 88.81 178 GLU A C 1
ATOM 1446 O O . GLU A 1 178 ? -25.274 -15.268 -0.365 1.00 88.81 178 GLU A O 1
ATOM 1451 N N . LEU A 1 179 ? -23.243 -14.780 -1.186 1.00 91.38 179 LEU A N 1
ATOM 1452 C CA . LEU A 1 179 ? -22.513 -15.616 -0.231 1.00 91.38 179 LEU A CA 1
ATOM 1453 C C . LEU A 1 179 ? -22.534 -15.017 1.173 1.00 91.38 179 LEU A C 1
ATOM 1455 O O . LEU A 1 179 ? -22.651 -15.750 2.149 1.00 91.38 179 LEU A O 1
ATOM 1459 N N . ALA A 1 180 ? -22.467 -13.695 1.304 1.00 88.75 180 ALA A N 1
ATOM 1460 C CA . ALA A 1 180 ? -22.597 -13.048 2.603 1.00 88.75 180 ALA A CA 1
ATOM 1461 C C . ALA A 1 180 ? -23.992 -13.255 3.222 1.00 88.75 180 ALA A C 1
ATOM 1463 O O . ALA A 1 180 ? -24.101 -13.540 4.418 1.00 88.75 180 ALA A O 1
ATOM 1464 N N . LEU A 1 181 ? -25.054 -13.162 2.413 1.00 87.69 181 LEU A N 1
ATOM 1465 C CA . LEU A 1 181 ? -26.428 -13.444 2.832 1.00 87.69 181 LEU A CA 1
ATOM 1466 C C . LEU A 1 181 ? -26.613 -14.918 3.201 1.00 87.69 181 LEU A C 1
ATOM 1468 O O . LEU A 1 181 ? -27.200 -15.216 4.241 1.00 87.69 181 LEU A O 1
ATOM 1472 N N . GLU A 1 182 ? -26.075 -15.835 2.398 1.00 92.00 182 GLU A N 1
ATOM 1473 C CA . GLU A 1 182 ? -26.126 -17.270 2.685 1.00 92.00 182 GLU A CA 1
ATOM 1474 C C . GLU A 1 182 ? -25.370 -17.620 3.970 1.00 92.00 182 GLU A C 1
ATOM 1476 O O . GLU A 1 182 ? -25.843 -18.409 4.793 1.00 92.00 182 GLU A O 1
ATOM 1481 N N . LEU A 1 183 ? -24.230 -16.972 4.214 1.00 92.38 183 LEU A N 1
ATOM 1482 C CA . LEU A 1 183 ? -23.512 -17.133 5.470 1.00 92.38 183 LEU A CA 1
ATOM 1483 C C . LEU A 1 183 ? -24.313 -16.598 6.659 1.00 92.38 183 LEU A C 1
ATOM 1485 O O . LEU A 1 183 ? -24.309 -17.211 7.724 1.00 92.38 183 LEU A O 1
ATOM 1489 N N . ARG A 1 184 ? -25.021 -15.476 6.488 1.00 88.06 184 ARG A N 1
ATOM 1490 C CA . ARG A 1 184 ? -25.894 -14.901 7.523 1.00 88.06 184 ARG A CA 1
ATOM 1491 C C . ARG A 1 184 ? -27.058 -15.820 7.871 1.00 88.06 184 ARG A C 1
ATOM 1493 O O . ARG A 1 184 ? -27.413 -15.908 9.043 1.00 88.06 184 ARG A O 1
ATOM 1500 N N . ARG A 1 185 ? -27.621 -16.514 6.880 1.00 90.75 185 ARG A N 1
ATOM 1501 C CA . ARG A 1 185 ? -28.703 -17.490 7.074 1.00 90.75 185 ARG A CA 1
ATOM 1502 C C . ARG A 1 185 ? -28.208 -18.773 7.732 1.00 90.75 185 ARG A C 1
ATOM 1504 O O . ARG A 1 185 ? -28.810 -19.243 8.690 1.00 90.75 185 ARG A O 1
ATOM 1511 N N . SER A 1 186 ? -27.114 -19.335 7.226 1.00 93.00 186 SER A N 1
ATOM 1512 C CA . SER A 1 186 ? -26.619 -20.646 7.660 1.00 93.00 186 SER A CA 1
ATOM 1513 C C . SER A 1 186 ? -25.775 -20.593 8.938 1.00 93.00 186 SER A C 1
ATOM 1515 O O . SER A 1 186 ? -25.727 -21.574 9.682 1.00 93.00 186 SER A O 1
ATOM 1517 N N . GLY A 1 187 ? -25.067 -19.484 9.192 1.00 92.88 187 GLY A N 1
ATOM 1518 C CA . GLY A 1 187 ? -24.072 -19.354 10.266 1.00 92.88 187 GLY A CA 1
ATOM 1519 C C . GLY A 1 187 ? -22.895 -20.331 10.139 1.00 92.88 187 GLY A C 1
ATOM 1520 O O . GLY A 1 187 ? -22.162 -20.572 11.106 1.00 92.88 187 GLY A O 1
ATOM 1521 N N . ARG A 1 188 ? -22.740 -20.954 8.967 1.00 93.12 188 ARG A N 1
ATOM 1522 C CA . ARG A 1 188 ? -21.800 -22.045 8.716 1.00 93.12 188 ARG A CA 1
ATOM 1523 C C . ARG A 1 188 ? -21.041 -21.786 7.430 1.00 93.12 188 ARG A C 1
ATOM 1525 O O . ARG A 1 188 ? -21.607 -21.405 6.413 1.00 93.12 188 ARG A O 1
ATOM 1532 N N . LEU A 1 189 ? -19.749 -22.058 7.476 1.00 95.69 189 LEU A N 1
ATOM 1533 C CA . LEU A 1 189 ? -18.888 -22.071 6.306 1.00 95.69 189 LEU A CA 1
ATOM 1534 C C . LEU A 1 189 ? -17.928 -23.242 6.405 1.00 95.69 189 LEU A C 1
ATOM 1536 O O . LEU A 1 189 ? -17.740 -23.834 7.470 1.00 95.69 189 LEU A O 1
ATOM 1540 N N . ARG A 1 190 ? -17.303 -23.576 5.285 1.00 94.56 190 ARG A N 1
ATOM 1541 C CA . ARG A 1 190 ? -16.175 -24.497 5.265 1.00 94.56 190 ARG A CA 1
ATOM 1542 C C . ARG A 1 190 ? -14.952 -23.756 4.775 1.00 94.56 190 ARG A C 1
ATOM 1544 O O . ARG A 1 190 ? -15.064 -22.994 3.824 1.00 94.56 190 ARG A O 1
ATOM 1551 N N . HIS A 1 191 ? -13.801 -23.966 5.388 1.00 92.69 191 HIS A N 1
ATOM 1552 C CA . HIS A 1 191 ? -12.555 -23.429 4.856 1.00 92.69 191 HIS A CA 1
ATOM 1553 C C . HIS A 1 191 ? -11.454 -24.484 4.888 1.00 92.69 191 HIS A C 1
ATOM 1555 O O . HIS A 1 191 ? -11.513 -25.433 5.675 1.00 92.69 191 HIS A O 1
ATOM 1561 N N . ASP A 1 192 ? -10.486 -24.356 3.989 1.00 91.19 192 ASP A N 1
ATOM 1562 C CA . ASP A 1 192 ? -9.278 -25.178 4.002 1.00 91.19 192 ASP A CA 1
ATOM 1563 C C . ASP A 1 192 ? -8.318 -24.747 5.125 1.00 91.19 192 ASP A C 1
ATOM 1565 O O . ASP A 1 192 ? -8.560 -23.798 5.882 1.00 91.19 192 ASP A O 1
ATOM 1569 N N . GLU A 1 193 ? -7.240 -25.508 5.292 1.00 88.94 193 GLU A N 1
ATOM 1570 C CA . GLU A 1 193 ? -6.192 -25.156 6.240 1.00 88.94 193 GLU A CA 1
ATOM 1571 C C . GLU A 1 193 ? -5.469 -23.879 5.769 1.00 88.94 193 GLU A C 1
ATOM 1573 O O . GLU A 1 193 ? -5.057 -23.812 4.608 1.00 88.94 193 GLU A O 1
ATOM 1578 N N . PRO A 1 194 ? -5.323 -22.852 6.631 1.00 85.31 194 PRO A N 1
ATOM 1579 C CA . PRO A 1 194 ? -4.675 -21.607 6.241 1.00 85.31 194 PRO A CA 1
ATOM 1580 C C . PRO A 1 194 ? -3.229 -21.832 5.812 1.00 85.31 194 PRO A C 1
ATOM 1582 O O . PRO A 1 194 ? -2.467 -22.517 6.494 1.00 85.31 194 PRO A O 1
ATOM 1585 N N . ASP A 1 195 ? -2.831 -21.192 4.712 1.00 79.12 195 ASP A N 1
ATOM 1586 C CA . ASP A 1 195 ? -1.432 -21.182 4.291 1.00 79.12 195 ASP A CA 1
ATOM 1587 C C . ASP A 1 195 ? -0.540 -20.420 5.298 1.00 79.12 195 ASP A C 1
ATOM 1589 O O . ASP A 1 195 ? -1.009 -19.771 6.236 1.00 79.12 195 ASP A O 1
ATOM 1593 N N . ALA A 1 196 ? 0.779 -20.422 5.079 1.00 71.06 196 ALA A N 1
ATOM 1594 C CA . ALA A 1 196 ? 1.733 -19.690 5.925 1.00 71.06 196 ALA A CA 1
ATOM 1595 C C . ALA A 1 196 ? 1.490 -18.160 5.993 1.00 71.06 196 ALA A C 1
ATOM 1597 O O . ALA A 1 196 ? 2.170 -17.453 6.736 1.00 71.06 196 ALA A O 1
ATOM 1598 N N . ARG A 1 197 ? 0.569 -17.620 5.186 1.00 65.81 197 ARG A N 1
ATOM 1599 C CA . ARG A 1 197 ? 0.153 -16.211 5.154 1.00 65.81 197 ARG A CA 1
ATOM 1600 C C . ARG A 1 197 ? -1.286 -16.016 5.649 1.00 65.81 197 ARG A C 1
ATOM 1602 O O . ARG A 1 197 ? -1.802 -14.906 5.519 1.00 65.81 197 ARG A O 1
ATOM 1609 N N . GLY A 1 198 ? -1.919 -17.057 6.188 1.00 79.00 198 GLY A N 1
ATOM 1610 C CA . GLY A 1 198 ? -3.296 -17.039 6.668 1.00 79.00 198 GLY A CA 1
ATOM 1611 C C . GLY A 1 198 ? -4.349 -17.081 5.561 1.00 79.00 198 GLY A C 1
ATOM 1612 O O . GLY A 1 198 ? -5.520 -16.874 5.839 1.00 79.00 198 GLY A O 1
ATOM 1613 N N . ARG A 1 199 ? -3.992 -17.303 4.295 1.00 81.31 199 ARG A N 1
ATOM 1614 C CA . ARG A 1 199 ? -4.972 -17.332 3.199 1.00 81.31 199 ARG A CA 1
ATOM 1615 C C . ARG A 1 199 ? -5.726 -18.651 3.214 1.00 81.31 199 ARG A C 1
ATOM 1617 O O . ARG A 1 199 ? -5.107 -19.699 3.378 1.00 81.31 199 ARG A O 1
ATOM 1624 N N . VAL A 1 200 ? -7.033 -18.575 2.993 1.00 88.25 200 VAL A N 1
ATOM 1625 C CA . VAL A 1 200 ? -7.936 -19.728 2.942 1.00 88.25 200 VAL A CA 1
ATOM 1626 C C . VAL A 1 200 ? -8.903 -19.612 1.767 1.00 88.25 200 VAL A C 1
ATOM 1628 O O . VAL A 1 200 ? -9.272 -18.510 1.360 1.00 88.25 200 VAL A O 1
ATOM 1631 N N . VAL A 1 201 ? -9.343 -20.741 1.221 1.00 89.69 201 VAL A N 1
ATOM 1632 C CA . VAL A 1 201 ? -10.543 -20.823 0.381 1.00 89.69 201 VAL A CA 1
ATOM 1633 C C . VAL A 1 201 ? -11.722 -21.134 1.276 1.00 89.69 201 VAL A C 1
ATOM 1635 O O . VAL A 1 201 ? -11.736 -22.138 1.984 1.00 89.69 201 VAL A O 1
ATOM 1638 N N . VAL A 1 202 ? -12.736 -20.285 1.204 1.00 92.56 202 VAL A N 1
ATOM 1639 C CA . VAL A 1 202 ? -13.945 -20.388 2.009 1.00 92.56 202 VAL A CA 1
ATOM 1640 C C . VAL A 1 202 ? -15.099 -20.774 1.104 1.00 92.56 202 VAL A C 1
ATOM 1642 O O . VAL A 1 202 ? -15.388 -20.097 0.121 1.00 92.56 202 VAL A O 1
ATOM 1645 N N . ARG A 1 203 ? -15.762 -21.877 1.428 1.00 94.81 203 ARG A N 1
ATOM 1646 C CA . ARG A 1 203 ? -16.979 -22.344 0.779 1.00 94.81 203 ARG A CA 1
ATOM 1647 C C . ARG A 1 203 ? -18.181 -22.000 1.648 1.00 94.81 203 ARG A C 1
ATOM 1649 O O . ARG A 1 203 ? -18.238 -22.384 2.818 1.00 94.81 203 ARG A O 1
ATOM 1656 N N . ILE A 1 204 ? -19.130 -21.285 1.057 1.00 94.31 204 ILE A N 1
ATOM 1657 C CA . ILE A 1 204 ? -20.383 -20.863 1.681 1.00 94.31 204 ILE A CA 1
ATOM 1658 C C . ILE A 1 204 ? -21.504 -21.339 0.759 1.00 94.31 204 ILE A C 1
ATOM 1660 O O . ILE A 1 204 ? -21.604 -20.883 -0.380 1.00 94.31 204 ILE A O 1
ATOM 1664 N N . GLY A 1 205 ? -22.298 -22.309 1.214 1.00 92.88 205 GLY A N 1
ATOM 1665 C CA . GLY A 1 205 ? -23.251 -22.999 0.344 1.00 92.88 205 GLY A CA 1
ATOM 1666 C C . GLY A 1 205 ? -22.558 -23.600 -0.889 1.00 92.88 205 GLY A C 1
ATOM 1667 O O . GLY A 1 205 ? -21.582 -24.346 -0.761 1.00 92.88 205 GLY A O 1
ATOM 1668 N N . ALA A 1 206 ? -23.047 -23.247 -2.080 1.00 92.12 206 ALA A N 1
ATOM 1669 C CA . ALA A 1 206 ? -22.483 -23.679 -3.362 1.00 92.12 206 ALA A CA 1
ATOM 1670 C C . ALA A 1 206 ? -21.303 -22.814 -3.852 1.00 92.12 206 ALA A C 1
ATOM 1672 O O . ALA A 1 206 ? -20.549 -23.241 -4.727 1.00 92.12 206 ALA A O 1
ATOM 1673 N N . GLY A 1 207 ? -21.123 -21.610 -3.301 1.00 92.19 207 GLY A N 1
ATOM 1674 C CA . GLY A 1 207 ? -20.096 -20.677 -3.753 1.00 92.19 207 GLY A CA 1
ATOM 1675 C C . GLY A 1 207 ? -18.782 -20.802 -2.996 1.00 92.19 207 GLY A C 1
ATOM 1676 O O . GLY A 1 207 ? -18.719 -21.265 -1.856 1.00 92.19 207 GLY A O 1
ATOM 1677 N N . THR A 1 208 ? -17.709 -20.344 -3.634 1.00 91.31 208 THR A N 1
ATOM 1678 C CA . THR A 1 208 ? -16.383 -20.246 -3.022 1.00 91.31 208 THR A CA 1
ATOM 1679 C C . THR A 1 208 ? -15.854 -18.831 -3.138 1.00 91.31 208 THR A C 1
ATOM 1681 O O . THR A 1 208 ? -15.927 -18.233 -4.209 1.00 91.31 208 THR A O 1
ATOM 1684 N N . THR A 1 209 ? -15.263 -18.329 -2.064 1.00 88.50 209 THR A N 1
ATOM 1685 C CA . THR A 1 209 ? -14.568 -17.046 -2.030 1.00 88.50 209 THR A CA 1
ATOM 1686 C C . THR A 1 209 ? -13.209 -17.196 -1.354 1.00 88.50 209 THR A C 1
ATOM 1688 O O . THR A 1 209 ? -12.972 -18.140 -0.597 1.00 88.50 209 THR A O 1
ATOM 1691 N N . ALA A 1 210 ? -12.285 -16.289 -1.652 1.00 84.56 210 ALA A N 1
ATOM 1692 C CA . ALA A 1 210 ? -11.017 -16.229 -0.947 1.00 84.56 210 ALA A CA 1
ATOM 1693 C C . ALA A 1 210 ? -11.222 -15.516 0.393 1.00 84.56 210 ALA A C 1
ATOM 1695 O O . ALA A 1 210 ? -11.900 -14.495 0.478 1.00 84.56 210 ALA A O 1
ATOM 1696 N N . GLY A 1 211 ? -10.614 -16.057 1.436 1.00 85.19 211 GLY A N 1
ATOM 1697 C CA . GLY A 1 211 ? -10.632 -15.489 2.768 1.00 85.19 211 GLY A CA 1
ATOM 1698 C C . GLY A 1 211 ? -9.239 -15.416 3.358 1.00 85.19 211 GLY A C 1
ATOM 1699 O O . GLY A 1 211 ? -8.254 -15.933 2.819 1.00 85.19 211 GLY A O 1
ATOM 1700 N N . LEU A 1 212 ? -9.169 -14.768 4.504 1.00 83.56 212 LEU A N 1
ATOM 1701 C CA . LEU A 1 212 ? -7.964 -14.661 5.282 1.00 83.56 212 LEU A CA 1
ATOM 1702 C C . LEU A 1 212 ? -8.269 -14.998 6.737 1.00 83.56 212 LEU A C 1
ATOM 1704 O O . LEU A 1 212 ? -8.991 -14.277 7.412 1.00 83.56 212 LEU A O 1
ATOM 1708 N N . CYS A 1 213 ? -7.735 -16.122 7.193 1.00 86.81 213 CYS A N 1
ATOM 1709 C CA . CYS A 1 213 ? -7.871 -16.647 8.535 1.00 86.81 213 CYS A CA 1
ATOM 1710 C C . CYS A 1 213 ? -6.623 -16.307 9.358 1.00 86.81 213 CYS A C 1
ATOM 1712 O O . CYS A 1 213 ? -5.502 -16.676 9.006 1.00 86.81 213 CYS A O 1
ATOM 1714 N N . THR A 1 214 ? -6.816 -15.658 10.498 1.00 83.25 214 THR A N 1
ATOM 1715 C CA . THR A 1 214 ? -5.760 -15.332 11.461 1.00 83.25 214 THR A CA 1
ATOM 1716 C C . THR A 1 214 ? -6.192 -15.718 12.877 1.00 83.25 214 THR A C 1
ATOM 1718 O O . THR A 1 214 ? -7.377 -15.868 13.165 1.00 83.25 214 THR A O 1
ATOM 1721 N N . ALA A 1 215 ? -5.230 -15.945 13.769 1.00 79.75 215 ALA A N 1
ATOM 1722 C CA . ALA A 1 215 ? -5.506 -16.113 15.198 1.00 79.75 215 ALA A CA 1
ATOM 1723 C C . ALA A 1 215 ? -5.735 -14.764 15.905 1.00 79.75 215 ALA A C 1
ATOM 1725 O O . ALA A 1 215 ? -6.254 -14.734 17.017 1.00 79.75 215 ALA A O 1
ATOM 1726 N N . ASP A 1 216 ? -5.347 -13.666 15.256 1.00 71.44 216 ASP A N 1
ATOM 1727 C CA . ASP A 1 216 ? -5.423 -12.314 15.793 1.00 71.44 216 ASP A CA 1
ATOM 1728 C C . ASP A 1 216 ? -6.813 -11.694 15.524 1.00 71.44 216 ASP A C 1
ATOM 1730 O O . ASP A 1 216 ? -7.217 -11.674 14.355 1.00 71.44 216 ASP A O 1
ATOM 1734 N N . PRO A 1 217 ? -7.545 -11.195 16.549 1.00 58.69 217 PRO A N 1
ATOM 1735 C CA . PRO A 1 217 ? -8.834 -10.502 16.409 1.00 58.69 217 PRO A CA 1
ATOM 1736 C C . PRO A 1 217 ? -8.900 -9.455 15.324 1.00 58.69 217 PRO A C 1
ATOM 1738 O O . PRO A 1 217 ? -9.958 -9.242 14.739 1.00 58.69 217 PRO A O 1
ATOM 1741 N N . VAL A 1 218 ? -7.770 -8.832 15.026 1.00 55.47 218 VAL A N 1
ATOM 1742 C CA . VAL A 1 218 ? -7.752 -7.721 14.094 1.00 55.47 218 VAL A CA 1
ATOM 1743 C C . VAL A 1 218 ? -7.702 -8.211 12.623 1.00 55.47 218 VAL A C 1
ATOM 1745 O O . VAL A 1 218 ? -7.887 -7.445 11.692 1.00 55.47 218 VAL A O 1
ATOM 1748 N N . GLY A 1 219 ? -7.587 -9.514 12.339 1.00 47.03 219 GLY A N 1
ATOM 1749 C CA . GLY A 1 219 ? -8.153 -10.065 11.091 1.00 47.03 219 GLY A CA 1
ATOM 1750 C C . GLY A 1 219 ? -7.372 -9.883 9.774 1.00 47.03 219 GLY A C 1
ATOM 1751 O O . GLY A 1 219 ? -7.759 -10.487 8.772 1.00 47.03 219 GLY A O 1
ATOM 1752 N N . LEU A 1 220 ? -6.273 -9.120 9.712 1.00 49.69 220 LEU A N 1
ATOM 1753 C CA . LEU A 1 220 ? -5.485 -8.934 8.478 1.00 49.69 220 LEU A CA 1
ATOM 1754 C C . LEU A 1 220 ? -3.972 -8.988 8.749 1.00 49.69 220 LEU A C 1
ATOM 1756 O O . LEU A 1 220 ? -3.503 -8.303 9.656 1.00 49.69 220 LEU A O 1
ATOM 1760 N N . PRO A 1 221 ? -3.151 -9.698 7.940 1.00 47.66 221 PRO A N 1
ATOM 1761 C CA . PRO A 1 221 ? -1.711 -9.539 7.922 1.00 47.66 221 PRO A CA 1
ATOM 1762 C C . PRO A 1 221 ? -1.422 -8.226 7.205 1.00 47.66 221 PRO A C 1
ATOM 1764 O O . PRO A 1 221 ? -0.873 -8.186 6.101 1.00 47.66 221 PRO A O 1
ATOM 1767 N N . SER A 1 222 ? -1.785 -7.115 7.840 1.00 49.81 222 SER A N 1
ATOM 1768 C CA . SER A 1 222 ? -1.044 -5.895 7.627 1.00 49.81 222 SER A CA 1
ATOM 1769 C C . SER A 1 222 ? 0.342 -6.202 8.172 1.00 49.81 222 SER A C 1
ATOM 1771 O O . SER A 1 222 ? 0.584 -6.102 9.371 1.00 49.81 222 SER A O 1
ATOM 1773 N N . ARG A 1 223 ? 1.275 -6.635 7.318 1.00 55.31 223 ARG A N 1
ATOM 1774 C CA . ARG A 1 223 ? 2.675 -6.396 7.658 1.00 55.31 223 ARG A CA 1
ATOM 1775 C C . ARG A 1 223 ? 2.789 -4.884 7.712 1.00 55.31 223 ARG A C 1
ATOM 1777 O O . ARG A 1 223 ? 2.916 -4.245 6.666 1.00 55.31 223 ARG A O 1
ATOM 1784 N N . GLY A 1 224 ? 2.658 -4.335 8.919 1.00 61.06 224 GLY A N 1
ATOM 1785 C CA . GLY A 1 224 ? 3.059 -2.975 9.201 1.00 61.06 224 GLY A CA 1
ATOM 1786 C C . GLY A 1 224 ? 4.459 -2.787 8.640 1.00 61.06 224 GLY A C 1
ATOM 1787 O O . GLY A 1 224 ? 5.246 -3.742 8.532 1.00 61.06 224 GLY A O 1
ATOM 1788 N N . ASN A 1 225 ? 4.766 -1.578 8.190 1.00 80.25 225 ASN A N 1
ATOM 1789 C CA . ASN A 1 225 ? 6.128 -1.347 7.765 1.00 80.25 225 ASN A CA 1
ATOM 1790 C C . ASN A 1 225 ? 7.016 -1.533 9.005 1.00 80.25 225 ASN A C 1
ATOM 1792 O O . ASN A 1 225 ? 6.786 -0.911 10.037 1.00 80.25 225 ASN A O 1
ATOM 1796 N N . SER A 1 226 ? 7.989 -2.439 8.924 1.00 89.00 226 SER A N 1
ATOM 1797 C CA . SER A 1 226 ? 8.921 -2.679 10.030 1.00 89.00 226 SER A CA 1
ATOM 1798 C C . SER A 1 226 ? 10.022 -1.625 10.001 1.00 89.00 226 SER A C 1
ATOM 1800 O O . SER A 1 226 ? 10.586 -1.371 8.927 1.00 89.00 226 SER A O 1
ATOM 1802 N N . LEU A 1 227 ? 10.358 -1.049 11.157 1.00 90.81 227 LEU A N 1
ATOM 1803 C CA . LEU A 1 227 ? 11.462 -0.096 11.317 1.00 90.81 227 LEU A CA 1
ATOM 1804 C C . LEU A 1 227 ? 12.789 -0.746 10.913 1.00 90.81 227 LEU A C 1
ATOM 1806 O O . LEU A 1 227 ? 13.576 -0.148 10.183 1.00 90.81 227 LEU A O 1
ATOM 1810 N N . ARG A 1 228 ? 13.012 -2.016 11.277 1.00 91.75 228 ARG A N 1
ATOM 1811 C CA . ARG A 1 228 ? 14.187 -2.793 10.841 1.00 91.75 228 ARG A CA 1
ATOM 1812 C C . ARG A 1 228 ? 14.236 -2.932 9.324 1.00 91.75 228 ARG A C 1
ATOM 1814 O O . ARG A 1 228 ? 15.296 -2.771 8.716 1.00 91.75 228 ARG A O 1
ATOM 1821 N N . SER A 1 229 ? 13.096 -3.224 8.696 1.00 87.38 229 SER A N 1
ATOM 1822 C CA . SER A 1 229 ? 13.011 -3.337 7.237 1.00 87.38 229 SER A CA 1
ATOM 1823 C C . SER A 1 229 ? 13.256 -1.994 6.542 1.00 87.38 229 SER A C 1
ATOM 1825 O O . SER A 1 229 ? 13.882 -1.967 5.483 1.00 87.38 229 SER A O 1
ATOM 1827 N N . LEU A 1 230 ? 12.794 -0.890 7.137 1.00 91.19 230 LEU A N 1
ATOM 1828 C CA . LEU A 1 230 ? 13.044 0.463 6.653 1.00 91.19 230 LEU A CA 1
ATOM 1829 C C . LEU A 1 230 ? 14.520 0.822 6.807 1.00 91.19 230 LEU A C 1
ATOM 1831 O O . LEU A 1 230 ? 15.111 1.298 5.850 1.00 91.19 230 LEU A O 1
ATOM 1835 N N . GLY A 1 231 ? 15.144 0.508 7.944 1.00 90.56 231 GLY A N 1
ATOM 1836 C CA . GLY A 1 231 ? 16.575 0.715 8.163 1.00 90.56 231 GLY A CA 1
ATOM 1837 C C . GLY A 1 231 ? 17.432 -0.024 7.133 1.00 90.56 231 GLY A C 1
ATOM 1838 O O . GLY A 1 231 ? 18.346 0.563 6.556 1.00 90.56 231 GLY A O 1
ATOM 1839 N N . ARG A 1 232 ? 17.098 -1.285 6.817 1.00 90.62 232 ARG A N 1
ATOM 1840 C CA . ARG A 1 232 ? 17.765 -2.038 5.736 1.00 90.62 232 ARG A CA 1
ATOM 1841 C C . ARG A 1 232 ? 17.562 -1.379 4.371 1.00 90.62 232 ARG A C 1
ATOM 1843 O O . ARG A 1 232 ? 18.527 -1.212 3.634 1.00 90.62 232 ARG A O 1
ATOM 1850 N N . ARG A 1 233 ? 16.329 -0.975 4.044 1.00 88.50 233 ARG A N 1
ATOM 1851 C CA . ARG A 1 233 ? 16.019 -0.293 2.777 1.00 88.50 233 ARG A CA 1
ATOM 1852 C C . ARG A 1 233 ? 16.728 1.057 2.665 1.00 88.50 233 ARG A C 1
ATOM 1854 O O . ARG A 1 233 ? 17.282 1.344 1.617 1.00 88.50 233 ARG A O 1
ATOM 1861 N N . ALA A 1 234 ? 16.784 1.842 3.737 1.00 88.88 234 ALA A N 1
ATOM 1862 C CA . ALA A 1 234 ? 17.463 3.134 3.776 1.00 88.88 234 ALA A CA 1
ATOM 1863 C C . ALA A 1 234 ? 18.980 2.995 3.580 1.00 88.88 234 ALA A C 1
ATOM 1865 O O . ALA A 1 234 ? 19.571 3.784 2.845 1.00 88.88 234 ALA A O 1
ATOM 1866 N N . ARG A 1 235 ? 19.601 1.950 4.154 1.00 89.88 235 ARG A N 1
ATOM 1867 C CA . ARG A 1 235 ? 21.017 1.621 3.899 1.00 89.88 235 ARG A CA 1
ATOM 1868 C C . ARG A 1 235 ? 21.285 1.276 2.432 1.00 89.88 235 ARG A C 1
ATOM 1870 O O . ARG A 1 235 ? 22.347 1.612 1.933 1.00 89.88 235 ARG A O 1
ATOM 1877 N N . LEU A 1 236 ? 20.331 0.642 1.746 1.00 86.56 236 LEU A N 1
ATOM 1878 C CA . LEU A 1 236 ? 20.426 0.328 0.313 1.00 86.56 236 LEU A CA 1
ATOM 1879 C C . LEU A 1 236 ? 20.028 1.506 -0.593 1.00 86.56 236 LEU A C 1
ATOM 1881 O O . LEU A 1 236 ? 20.474 1.582 -1.734 1.00 86.56 236 LEU A O 1
ATOM 1885 N N . ALA A 1 237 ? 19.213 2.439 -0.101 1.00 82.62 237 ALA A N 1
ATOM 1886 C CA . ALA A 1 237 ? 18.747 3.585 -0.875 1.00 82.62 237 ALA A CA 1
ATOM 1887 C C . ALA A 1 237 ? 19.877 4.574 -1.195 1.00 82.62 237 ALA A C 1
ATOM 1889 O O . ALA A 1 237 ? 19.894 5.142 -2.280 1.00 82.62 237 ALA A O 1
ATOM 1890 N N . LEU A 1 238 ? 20.838 4.773 -0.285 1.00 80.50 238 LEU A N 1
ATOM 1891 C CA . LEU A 1 238 ? 21.979 5.660 -0.535 1.00 80.50 238 LEU A CA 1
ATOM 1892 C C . LEU A 1 238 ? 22.862 5.178 -1.707 1.00 80.50 238 LEU A C 1
ATOM 1894 O O . LEU A 1 238 ? 23.010 5.942 -2.660 1.00 80.50 238 LEU A O 1
ATOM 1898 N N . PRO A 1 239 ? 23.390 3.933 -1.715 1.00 81.56 239 PRO A N 1
ATOM 1899 C CA . PRO A 1 239 ? 24.136 3.435 -2.866 1.00 81.56 239 PRO A CA 1
ATOM 1900 C C . PRO A 1 239 ? 23.248 3.340 -4.109 1.00 81.56 239 PRO A C 1
ATOM 1902 O O . PRO A 1 239 ? 23.724 3.635 -5.196 1.00 81.56 239 PRO A O 1
ATOM 1905 N N . GLY A 1 240 ? 21.953 3.030 -3.971 1.00 77.00 240 GLY A N 1
ATOM 1906 C CA . GLY A 1 240 ? 21.006 3.044 -5.090 1.00 77.00 240 GLY A CA 1
ATOM 1907 C C . GLY A 1 240 ? 20.871 4.415 -5.767 1.00 77.00 240 GLY A C 1
ATOM 1908 O O . GLY A 1 240 ? 20.870 4.480 -6.994 1.00 77.00 240 GLY A O 1
ATOM 1909 N N . MET A 1 241 ? 20.818 5.511 -4.998 1.00 77.50 241 MET A N 1
ATOM 1910 C CA . MET A 1 241 ? 20.772 6.879 -5.544 1.00 77.50 241 MET A CA 1
ATOM 1911 C C . MET A 1 241 ? 22.055 7.302 -6.244 1.00 77.50 241 MET A C 1
ATOM 1913 O O . MET A 1 241 ? 21.980 8.173 -7.097 1.00 77.50 241 MET A O 1
ATOM 1917 N N . ILE A 1 242 ? 23.207 6.748 -5.866 1.00 79.38 242 ILE A N 1
ATOM 1918 C CA . ILE A 1 242 ? 24.497 7.079 -6.487 1.00 79.38 242 ILE A CA 1
ATOM 1919 C C . ILE A 1 242 ? 24.718 6.197 -7.716 1.00 79.38 242 ILE A C 1
ATOM 1921 O O . ILE A 1 242 ? 25.090 6.679 -8.780 1.00 79.38 242 ILE A O 1
ATOM 1925 N N . LEU A 1 243 ? 24.428 4.902 -7.598 1.00 75.31 243 LEU A N 1
ATOM 1926 C CA . LEU A 1 243 ? 24.660 3.933 -8.657 1.00 75.31 243 LEU A CA 1
ATOM 1927 C C . LEU A 1 243 ? 23.691 4.124 -9.831 1.00 75.31 243 LEU A C 1
ATOM 1929 O O . LEU A 1 243 ? 24.107 3.997 -10.974 1.00 75.31 243 LEU A O 1
ATOM 1933 N N . ALA A 1 244 ? 22.423 4.472 -9.581 1.00 77.44 244 ALA A N 1
ATOM 1934 C CA . ALA A 1 244 ? 21.441 4.706 -10.643 1.00 77.44 244 ALA A CA 1
ATOM 1935 C C . ALA A 1 244 ? 21.856 5.807 -11.648 1.00 77.44 244 ALA A C 1
ATOM 1937 O O . ALA A 1 244 ? 21.849 5.520 -12.845 1.00 77.44 244 ALA A O 1
ATOM 1938 N N . PRO A 1 245 ? 22.245 7.031 -11.233 1.00 73.31 245 PRO A N 1
ATOM 1939 C CA . PRO A 1 245 ? 22.714 8.057 -12.156 1.00 73.31 245 PRO A CA 1
ATOM 1940 C C . PRO A 1 245 ? 24.083 7.726 -12.745 1.00 73.31 245 PRO A C 1
ATOM 1942 O O . PRO A 1 245 ? 24.304 8.065 -13.896 1.00 73.31 245 PRO A O 1
ATOM 1945 N N . VAL A 1 246 ? 24.979 7.037 -12.025 1.00 75.44 246 VAL A N 1
ATOM 1946 C CA . VAL A 1 246 ? 26.266 6.596 -12.596 1.00 75.44 246 VAL A CA 1
ATOM 1947 C C . VAL A 1 246 ? 26.050 5.568 -13.706 1.00 75.44 246 VAL A C 1
ATOM 1949 O O . VAL A 1 246 ? 26.664 5.682 -14.759 1.00 75.44 246 VAL A O 1
ATOM 1952 N N . ILE A 1 247 ? 25.140 4.608 -13.525 1.00 75.25 247 ILE A N 1
ATOM 1953 C CA . ILE A 1 247 ? 24.769 3.645 -14.571 1.00 75.25 247 ILE A CA 1
ATOM 1954 C C . ILE A 1 247 ? 24.044 4.353 -15.717 1.00 75.25 247 ILE A C 1
ATOM 1956 O O . ILE A 1 247 ? 24.321 4.059 -16.873 1.00 75.25 247 ILE A O 1
ATOM 1960 N N . ALA A 1 248 ? 23.146 5.298 -15.429 1.00 73.12 248 ALA A N 1
ATOM 1961 C CA . ALA A 1 248 ? 22.453 6.049 -16.472 1.00 73.12 248 ALA A CA 1
ATOM 1962 C C . ALA A 1 248 ? 23.420 6.933 -17.278 1.00 73.12 248 ALA A C 1
ATOM 1964 O O . ALA A 1 248 ? 23.381 6.912 -18.503 1.00 73.12 248 ALA A O 1
ATOM 1965 N N . ALA A 1 249 ? 24.321 7.661 -16.615 1.00 73.19 249 ALA A N 1
ATOM 1966 C CA . ALA A 1 249 ? 25.312 8.528 -17.246 1.00 73.19 249 ALA A CA 1
ATOM 1967 C C . ALA A 1 249 ? 26.397 7.722 -17.965 1.00 73.19 249 ALA A C 1
ATOM 1969 O O . ALA A 1 249 ? 26.701 8.011 -19.114 1.00 73.19 249 ALA A O 1
ATOM 1970 N N . GLY A 1 250 ? 26.930 6.676 -17.331 1.00 72.50 250 GLY A N 1
ATOM 1971 C CA . GLY A 1 250 ? 27.907 5.769 -17.933 1.00 72.50 250 GLY A CA 1
ATOM 1972 C C . GLY A 1 250 ? 27.320 4.990 -19.107 1.00 72.50 250 GLY A C 1
ATOM 1973 O O . GLY A 1 250 ? 27.958 4.884 -20.146 1.00 72.50 250 GLY A O 1
ATOM 1974 N N . GLY A 1 251 ? 26.071 4.532 -18.988 1.00 70.12 251 GLY A N 1
ATOM 1975 C CA . GLY A 1 251 ? 25.321 3.930 -20.087 1.00 70.12 251 GLY A CA 1
ATOM 1976 C C . GLY A 1 251 ? 25.071 4.918 -21.221 1.00 70.12 251 GLY A C 1
ATOM 1977 O O . GLY A 1 251 ? 25.214 4.543 -22.375 1.00 70.12 251 GLY A O 1
ATOM 1978 N N . SER A 1 252 ? 24.787 6.187 -20.907 1.00 64.50 252 SER A N 1
ATOM 1979 C CA . SER A 1 252 ? 24.629 7.244 -21.915 1.00 64.50 252 SER A CA 1
ATOM 1980 C C . SER A 1 252 ? 25.934 7.595 -22.616 1.00 64.50 252 SER A C 1
ATOM 1982 O O . SER A 1 252 ? 25.949 7.784 -23.827 1.00 64.50 252 SER A O 1
ATOM 1984 N N . PHE A 1 253 ? 27.033 7.648 -21.870 1.00 67.19 253 PHE A N 1
ATOM 1985 C CA . PHE A 1 253 ? 28.356 7.924 -22.408 1.00 67.19 253 PHE A CA 1
ATOM 1986 C C . PHE A 1 253 ? 28.845 6.770 -23.289 1.00 67.19 253 PHE A C 1
ATOM 1988 O O . PHE A 1 253 ? 29.297 7.002 -24.404 1.00 67.19 253 PHE A O 1
ATOM 1995 N N . ALA A 1 254 ? 28.679 5.523 -22.837 1.00 65.12 254 ALA A N 1
ATOM 1996 C CA . ALA A 1 254 ? 29.007 4.340 -23.627 1.00 65.12 254 ALA A CA 1
ATOM 1997 C C . ALA A 1 254 ? 28.132 4.240 -24.889 1.00 65.12 254 ALA A C 1
ATOM 1999 O O . ALA A 1 254 ? 28.644 3.993 -25.974 1.00 65.12 254 ALA A O 1
ATOM 2000 N N . ALA A 1 255 ? 26.831 4.511 -24.761 1.00 64.62 255 ALA A N 1
ATOM 2001 C CA . ALA A 1 255 ? 25.891 4.587 -25.875 1.00 64.62 255 ALA A CA 1
ATOM 2002 C C . ALA A 1 255 ? 26.315 5.624 -26.929 1.00 64.62 255 ALA A C 1
ATOM 2004 O O . ALA A 1 255 ? 26.310 5.337 -28.123 1.00 64.62 255 ALA A O 1
ATOM 2005 N N . PHE A 1 256 ? 26.707 6.819 -26.485 1.00 65.44 256 PHE A N 1
ATOM 2006 C CA . PHE A 1 256 ? 27.141 7.903 -27.361 1.00 65.44 256 PHE A CA 1
ATOM 2007 C C . PHE A 1 256 ? 28.478 7.602 -28.051 1.00 65.44 256 PHE A C 1
ATOM 2009 O O . PHE A 1 256 ? 28.629 7.884 -29.235 1.00 65.44 256 PHE A O 1
ATOM 2016 N N . TRP A 1 257 ? 29.437 7.018 -27.326 1.00 66.50 257 TRP A N 1
ATOM 2017 C CA . TRP A 1 257 ? 30.798 6.818 -27.828 1.00 66.50 257 TRP A CA 1
ATOM 2018 C C . TRP A 1 257 ? 30.967 5.558 -28.683 1.00 66.50 257 TRP A C 1
ATOM 2020 O O . TRP A 1 257 ? 31.794 5.550 -29.589 1.00 66.50 257 TRP A O 1
ATOM 2030 N N . PHE A 1 258 ? 30.201 4.499 -28.404 1.00 63.41 258 PHE A N 1
ATOM 2031 C CA . PHE A 1 258 ? 30.368 3.203 -29.069 1.00 63.41 258 PHE A CA 1
ATOM 2032 C C . PHE A 1 258 ? 29.253 2.854 -30.056 1.00 63.41 258 PHE A C 1
ATOM 2034 O O . PHE A 1 258 ? 29.506 2.066 -30.957 1.00 63.41 258 PHE A O 1
ATOM 2041 N N . GLY A 1 259 ? 28.057 3.437 -29.926 1.00 57.66 259 GLY A N 1
ATOM 2042 C CA . GLY A 1 259 ? 26.885 3.017 -30.704 1.00 57.66 259 GLY A CA 1
ATOM 2043 C C . GLY A 1 259 ? 26.513 3.903 -31.892 1.00 57.66 259 GLY A C 1
ATOM 2044 O O . GLY A 1 259 ? 25.371 3.849 -32.320 1.00 57.66 259 GLY A O 1
ATOM 2045 N N . GLY A 1 260 ? 27.380 4.804 -32.372 1.00 57.06 260 GLY A N 1
ATOM 2046 C CA . GLY A 1 260 ? 27.148 5.526 -33.640 1.00 57.06 260 GLY A CA 1
ATOM 2047 C C . GLY A 1 260 ? 25.792 6.245 -33.785 1.00 57.06 260 GLY A C 1
ATOM 2048 O O . GLY A 1 260 ? 25.258 6.332 -34.884 1.00 57.06 260 GLY A O 1
ATOM 2049 N N . GLY A 1 261 ? 25.202 6.741 -32.691 1.00 56.03 261 GLY A N 1
ATOM 2050 C CA . GLY A 1 261 ? 23.870 7.362 -32.696 1.00 56.03 261 GLY A CA 1
ATOM 2051 C C . GLY A 1 261 ? 22.678 6.396 -32.580 1.00 56.03 261 GLY A C 1
ATOM 2052 O O . GLY A 1 261 ? 21.563 6.882 -32.411 1.00 56.03 261 GLY A O 1
ATOM 2053 N N . SER A 1 262 ? 22.882 5.072 -32.575 1.00 61.97 262 SER A N 1
ATOM 2054 C CA . SER A 1 262 ? 21.842 4.023 -32.525 1.00 61.97 262 SER A CA 1
ATOM 2055 C C . SER A 1 262 ? 21.489 3.538 -31.105 1.00 61.97 262 SER A C 1
ATOM 2057 O O . SER A 1 262 ? 20.489 2.853 -30.901 1.00 61.97 262 SER A O 1
ATOM 2059 N N . ALA A 1 263 ? 22.244 3.933 -30.075 1.00 61.62 263 ALA A N 1
ATOM 2060 C CA . ALA A 1 263 ? 22.165 3.355 -28.725 1.00 61.62 263 ALA A CA 1
ATOM 2061 C C . ALA A 1 263 ? 20.944 3.772 -27.855 1.00 61.62 263 ALA A C 1
ATOM 2063 O O . ALA A 1 263 ? 20.884 3.529 -26.642 1.00 61.62 263 ALA A O 1
ATOM 2064 N N . TRP A 1 264 ? 19.916 4.344 -28.478 1.00 58.94 264 TRP A N 1
ATOM 2065 C CA . TRP A 1 264 ? 18.618 4.702 -27.887 1.00 58.94 264 TRP A CA 1
ATOM 2066 C C . TRP A 1 264 ? 17.898 3.572 -27.147 1.00 58.94 264 TRP A C 1
ATOM 2068 O O . TRP A 1 264 ? 17.320 3.840 -26.085 1.00 58.94 264 TRP A O 1
ATOM 2078 N N . PRO A 1 265 ? 17.950 2.310 -27.618 1.00 62.84 265 PRO A N 1
ATOM 2079 C CA . PRO A 1 265 ? 17.341 1.202 -26.904 1.00 62.84 265 PRO A CA 1
ATOM 2080 C C . PRO A 1 265 ? 17.950 0.989 -25.515 1.00 62.84 265 PRO A C 1
ATOM 2082 O O . PRO A 1 265 ? 17.261 0.455 -24.656 1.00 62.84 265 PRO A O 1
ATOM 2085 N N . ILE A 1 266 ? 19.204 1.404 -25.260 1.00 63.69 266 ILE A N 1
ATOM 2086 C CA . ILE A 1 266 ? 19.873 1.227 -23.951 1.00 63.69 266 ILE A CA 1
ATOM 2087 C C . ILE A 1 266 ? 19.484 2.372 -23.020 1.00 63.69 266 ILE A C 1
ATOM 2089 O O . ILE A 1 266 ? 19.217 2.170 -21.831 1.00 63.69 266 ILE A O 1
ATOM 2093 N N . LEU A 1 267 ? 19.408 3.577 -23.585 1.00 67.56 267 LEU A N 1
ATOM 2094 C CA . LEU A 1 267 ? 19.087 4.799 -22.865 1.00 67.56 267 LEU A CA 1
ATOM 2095 C C . LEU A 1 267 ? 17.700 4.739 -22.225 1.00 67.56 267 LEU A C 1
ATOM 2097 O O . LEU A 1 267 ? 17.566 5.033 -21.040 1.00 67.56 267 LEU A O 1
ATOM 2101 N N . ILE A 1 268 ? 16.668 4.326 -22.966 1.00 69.06 268 ILE A N 1
ATOM 2102 C CA . ILE A 1 268 ? 15.282 4.354 -22.467 1.00 69.06 268 ILE A CA 1
ATOM 2103 C C . ILE A 1 268 ? 15.102 3.478 -21.208 1.00 69.06 268 ILE A C 1
ATOM 2105 O O . ILE A 1 268 ? 14.634 3.997 -20.190 1.00 69.06 268 ILE A O 1
ATOM 2109 N N . PRO A 1 269 ? 15.499 2.190 -21.187 1.00 65.88 269 PRO A N 1
ATOM 2110 C CA . PRO A 1 269 ? 15.488 1.379 -19.977 1.00 65.88 269 PRO A CA 1
ATOM 2111 C C . PRO A 1 269 ? 16.368 1.965 -18.878 1.00 65.88 269 PRO A C 1
ATOM 2113 O O . PRO A 1 269 ? 15.928 1.997 -17.732 1.00 65.88 269 PRO A O 1
ATOM 2116 N N . ALA A 1 270 ? 17.572 2.456 -19.194 1.00 72.06 270 ALA A N 1
ATOM 2117 C CA . ALA A 1 270 ? 18.457 3.048 -18.193 1.00 72.06 270 ALA A CA 1
ATOM 2118 C C . ALA A 1 270 ? 17.795 4.248 -17.494 1.00 72.06 270 ALA A C 1
ATOM 2120 O O . ALA A 1 270 ? 17.815 4.331 -16.266 1.00 72.06 270 ALA A O 1
ATOM 2121 N N . PHE A 1 271 ? 17.115 5.117 -18.246 1.00 74.62 271 PHE A N 1
ATOM 2122 C CA . PHE A 1 271 ? 16.345 6.227 -17.691 1.00 74.62 271 PHE A CA 1
ATOM 2123 C C . PHE A 1 271 ? 15.121 5.756 -16.908 1.00 74.62 271 PHE A C 1
ATOM 2125 O O . PHE A 1 271 ? 14.879 6.255 -15.811 1.00 74.62 271 PHE A O 1
ATOM 2132 N N . VAL A 1 272 ? 14.358 4.782 -17.410 1.00 76.06 272 VAL A N 1
ATOM 2133 C CA . VAL A 1 272 ? 13.170 4.264 -16.713 1.00 76.06 272 VAL A CA 1
ATOM 2134 C C . VAL A 1 272 ? 13.560 3.579 -15.403 1.00 76.06 272 VAL A C 1
ATOM 2136 O O . VAL A 1 272 ? 13.022 3.916 -14.348 1.00 76.06 272 VAL A O 1
ATOM 2139 N N . PHE A 1 273 ? 14.515 2.649 -15.435 1.00 74.50 273 PHE A N 1
ATOM 2140 C CA . PHE A 1 273 ? 14.996 1.950 -14.244 1.00 74.50 273 PHE A CA 1
ATOM 2141 C C . PHE A 1 273 ? 15.729 2.897 -13.296 1.00 74.50 273 PHE A C 1
ATOM 2143 O O . PHE A 1 273 ? 15.500 2.824 -12.089 1.00 74.50 273 PHE A O 1
ATOM 2150 N N . GLY A 1 274 ? 16.525 3.830 -13.823 1.00 78.31 274 GLY A N 1
ATOM 2151 C CA . GLY A 1 274 ? 17.153 4.894 -13.046 1.00 78.31 274 GLY A CA 1
ATOM 2152 C C . GLY A 1 274 ? 16.115 5.768 -12.342 1.00 78.31 274 GLY A C 1
ATOM 2153 O O . GLY A 1 274 ? 16.191 5.965 -11.134 1.00 78.31 274 GLY A O 1
ATOM 2154 N N . GLY A 1 275 ? 15.074 6.204 -13.052 1.00 77.62 275 GLY A N 1
ATOM 2155 C CA . GLY A 1 275 ? 13.973 6.995 -12.504 1.00 77.62 275 GLY A CA 1
ATOM 2156 C C . GLY A 1 275 ? 13.157 6.241 -11.452 1.00 77.62 275 GLY A C 1
ATOM 2157 O O . GLY A 1 275 ? 12.825 6.805 -10.409 1.00 77.62 275 GLY A O 1
ATOM 2158 N N . VAL A 1 276 ? 12.874 4.952 -11.672 1.00 78.38 276 VAL A N 1
ATOM 2159 C CA . VAL A 1 276 ? 12.212 4.088 -10.679 1.00 78.38 276 VAL A CA 1
ATOM 2160 C C . VAL A 1 276 ? 13.092 3.905 -9.443 1.00 78.38 276 VAL A C 1
ATOM 2162 O O . VAL A 1 276 ? 12.587 4.014 -8.324 1.00 78.38 276 VAL A O 1
ATOM 2165 N N . ALA A 1 277 ? 14.394 3.670 -9.619 1.00 77.25 277 ALA A N 1
ATOM 2166 C CA . ALA A 1 277 ? 15.343 3.537 -8.520 1.00 77.25 277 ALA A CA 1
ATOM 2167 C C . ALA A 1 277 ? 15.443 4.837 -7.713 1.00 77.25 277 ALA A C 1
ATOM 2169 O O . ALA A 1 277 ? 15.326 4.799 -6.489 1.00 77.25 277 ALA A O 1
ATOM 2170 N N . VAL A 1 278 ? 15.562 5.990 -8.377 1.00 78.75 278 VAL A N 1
ATOM 2171 C CA . VAL A 1 278 ? 15.577 7.313 -7.738 1.00 78.75 278 VAL A CA 1
ATOM 2172 C C . VAL A 1 278 ? 14.270 7.569 -6.988 1.00 78.75 278 VAL A C 1
ATOM 2174 O O . VAL A 1 278 ? 14.311 7.949 -5.821 1.00 78.75 278 VAL A O 1
ATOM 2177 N N . ALA A 1 279 ? 13.109 7.295 -7.592 1.00 78.19 279 ALA A N 1
ATOM 2178 C CA . ALA A 1 279 ? 11.813 7.461 -6.933 1.00 78.19 279 ALA A CA 1
ATOM 2179 C C . ALA A 1 279 ? 11.658 6.540 -5.709 1.00 78.19 279 ALA A C 1
ATOM 2181 O O . ALA A 1 279 ? 11.171 6.970 -4.660 1.00 78.19 279 ALA A O 1
ATOM 2182 N N . TRP A 1 280 ? 12.101 5.284 -5.814 1.00 86.19 280 TRP A N 1
ATOM 2183 C CA . TRP A 1 280 ? 12.103 4.339 -4.698 1.00 86.19 280 TRP A CA 1
ATOM 2184 C C . TRP A 1 280 ? 13.029 4.797 -3.568 1.00 86.19 280 TRP A C 1
ATOM 2186 O O . TRP A 1 280 ? 12.635 4.764 -2.397 1.00 86.19 280 TRP A O 1
ATOM 2196 N N . CYS A 1 281 ? 14.230 5.270 -3.903 1.00 83.50 281 CYS A N 1
ATOM 2197 C CA . CYS A 1 281 ? 15.176 5.785 -2.923 1.00 83.50 281 CYS A CA 1
ATOM 2198 C C . CYS A 1 281 ? 14.663 7.063 -2.257 1.00 83.50 281 CYS A C 1
ATOM 2200 O O . CYS A 1 281 ? 14.756 7.181 -1.039 1.00 83.50 281 CYS A O 1
ATOM 2202 N N . ALA A 1 282 ? 14.073 7.985 -3.022 1.00 81.44 282 ALA A N 1
ATOM 2203 C CA . ALA A 1 282 ? 13.476 9.212 -2.506 1.00 81.44 282 ALA A CA 1
ATOM 2204 C C . ALA A 1 282 ? 12.334 8.906 -1.528 1.00 81.44 282 ALA A C 1
ATOM 2206 O O . ALA A 1 282 ? 12.303 9.456 -0.428 1.00 81.44 282 ALA A O 1
ATOM 2207 N N . ASN A 1 283 ? 11.446 7.965 -1.873 1.00 81.81 283 ASN A N 1
ATOM 2208 C CA . ASN A 1 283 ? 10.372 7.553 -0.972 1.00 81.81 283 ASN A CA 1
ATOM 2209 C C . ASN A 1 283 ? 10.915 6.863 0.290 1.00 81.81 283 ASN A C 1
ATOM 2211 O O . ASN A 1 283 ? 10.481 7.169 1.394 1.00 81.81 283 ASN A O 1
ATOM 2215 N N . THR A 1 284 ? 11.904 5.979 0.143 1.00 85.81 284 THR A N 1
ATOM 2216 C CA . THR A 1 284 ? 12.553 5.307 1.282 1.00 85.81 284 THR A CA 1
ATOM 2217 C C . THR A 1 284 ? 13.270 6.306 2.191 1.00 85.81 284 THR A C 1
ATOM 2219 O O . THR A 1 284 ? 13.226 6.167 3.410 1.00 85.81 284 THR A O 1
ATOM 2222 N N . ARG A 1 285 ? 13.911 7.330 1.616 1.00 86.81 285 ARG A N 1
ATOM 2223 C CA . ARG A 1 285 ? 14.591 8.390 2.361 1.00 86.81 285 ARG A CA 1
ATOM 2224 C C . ARG A 1 285 ? 13.592 9.267 3.108 1.00 86.81 285 ARG A C 1
ATOM 2226 O O . ARG A 1 285 ? 13.812 9.518 4.287 1.00 86.81 285 ARG A O 1
ATOM 2233 N N . SER A 1 286 ? 12.501 9.668 2.454 1.00 84.81 286 SER A N 1
ATOM 2234 C CA . SER A 1 286 ? 11.390 10.399 3.078 1.00 84.81 286 SER A CA 1
ATOM 2235 C C . SER A 1 286 ? 10.813 9.617 4.260 1.00 84.81 286 SER A C 1
ATOM 2237 O O . SER A 1 286 ? 10.763 10.150 5.364 1.00 84.81 286 SER A O 1
ATOM 2239 N N . ASP A 1 287 ? 10.507 8.329 4.071 1.00 86.50 287 ASP A N 1
ATOM 2240 C CA . ASP A 1 287 ? 10.026 7.464 5.151 1.00 86.50 287 ASP A CA 1
ATOM 2241 C C . ASP A 1 287 ? 11.082 7.326 6.271 1.00 86.50 287 ASP A C 1
ATOM 2243 O O . ASP A 1 287 ? 10.743 7.351 7.450 1.00 86.50 287 ASP A O 1
ATOM 2247 N N . SER A 1 288 ? 12.373 7.213 5.929 1.00 91.06 288 SER A N 1
ATOM 2248 C CA . SER A 1 288 ? 13.455 7.103 6.919 1.00 91.06 288 SER A CA 1
ATOM 2249 C C . SER A 1 288 ? 13.664 8.378 7.730 1.00 91.06 288 SER A C 1
ATOM 2251 O O . SER A 1 288 ? 13.949 8.290 8.918 1.00 91.06 288 SER A O 1
ATOM 2253 N N . HIS A 1 289 ? 13.513 9.548 7.108 1.00 89.06 289 HIS A N 1
ATOM 2254 C CA . HIS A 1 289 ? 13.623 10.838 7.784 1.00 89.06 289 HIS A CA 1
ATOM 2255 C C . HIS A 1 289 ? 12.441 11.064 8.715 1.00 89.06 289 HIS A C 1
ATOM 2257 O O . HIS A 1 289 ? 12.655 11.434 9.864 1.00 89.06 289 HIS A O 1
ATOM 2263 N N . ALA A 1 290 ? 11.230 10.724 8.268 1.00 88.25 290 ALA A N 1
ATOM 2264 C CA . ALA A 1 290 ? 10.028 10.817 9.089 1.00 88.25 290 ALA A CA 1
ATOM 2265 C C . ALA A 1 290 ? 10.118 9.971 10.373 1.00 88.25 290 ALA A C 1
ATOM 2267 O O . ALA A 1 290 ? 9.506 10.315 11.370 1.00 88.25 290 ALA A O 1
ATOM 2268 N N . VAL A 1 291 ? 10.892 8.881 10.369 1.00 92.81 291 VAL A N 1
ATOM 2269 C CA . VAL A 1 291 ? 11.023 7.938 11.495 1.00 92.81 291 VAL A CA 1
ATOM 2270 C C . VAL A 1 291 ? 12.223 8.241 12.416 1.00 92.81 291 VAL A C 1
ATOM 2272 O O . VAL A 1 291 ? 12.356 7.636 13.475 1.00 92.81 291 VAL A O 1
ATOM 2275 N N . ARG A 1 292 ? 13.119 9.173 12.057 1.00 90.75 292 ARG A N 1
ATOM 2276 C CA . ARG A 1 292 ? 14.345 9.459 12.839 1.00 90.75 292 ARG A CA 1
ATOM 2277 C C . ARG A 1 292 ? 14.112 10.228 14.141 1.00 90.75 292 ARG A C 1
ATOM 2279 O O . ARG A 1 292 ? 15.012 10.255 14.975 1.00 90.75 292 ARG A O 1
ATOM 2286 N N . GLY A 1 293 ? 12.958 10.866 14.304 1.00 90.94 293 GLY A N 1
ATOM 2287 C CA . GLY A 1 293 ? 12.653 11.657 15.493 1.00 90.94 293 GLY A CA 1
ATOM 2288 C C . GLY A 1 293 ? 12.252 10.814 16.704 1.00 90.94 293 GLY A C 1
ATOM 2289 O O . GLY A 1 293 ? 11.887 9.646 16.583 1.00 90.94 293 GLY A O 1
ATOM 2290 N N . GLN A 1 294 ? 12.283 11.426 17.888 1.00 94.62 294 GLN A N 1
ATOM 2291 C CA . GLN A 1 294 ? 11.741 10.814 19.099 1.00 94.62 294 GLN A CA 1
ATOM 2292 C C . GLN A 1 294 ? 10.232 10.573 18.939 1.00 94.62 294 GLN A C 1
ATOM 2294 O O . GLN A 1 294 ? 9.522 11.401 18.368 1.00 94.62 294 GLN A O 1
ATOM 2299 N N . LEU A 1 295 ? 9.744 9.437 19.441 1.00 96.06 295 LEU A N 1
ATOM 2300 C CA . LEU A 1 295 ? 8.311 9.157 19.514 1.00 96.06 295 LEU A CA 1
ATOM 2301 C C . LEU A 1 295 ? 7.680 10.045 20.587 1.00 96.06 295 LEU A C 1
ATOM 2303 O O . LEU A 1 295 ? 7.986 9.898 21.769 1.00 96.06 295 LEU A O 1
ATOM 2307 N N . THR A 1 296 ? 6.788 10.941 20.173 1.00 95.75 296 THR A N 1
ATOM 2308 C CA . THR A 1 296 ? 6.005 11.795 21.071 1.00 95.75 296 THR A CA 1
ATOM 2309 C C . THR A 1 296 ? 4.541 11.350 21.062 1.00 95.75 296 THR A C 1
ATOM 2311 O O . THR A 1 296 ? 3.969 11.148 19.985 1.00 95.75 296 THR A O 1
ATOM 2314 N N . PRO A 1 297 ? 3.913 11.139 22.231 1.00 96.25 297 PRO A N 1
ATOM 2315 C CA . PRO A 1 297 ? 2.499 10.800 22.289 1.00 96.25 297 PRO A CA 1
ATOM 2316 C C . PRO A 1 297 ? 1.658 12.030 21.937 1.00 96.25 297 PRO A C 1
ATOM 2318 O O . PRO A 1 297 ? 1.898 13.128 22.437 1.00 96.25 297 PRO A O 1
ATOM 2321 N N . ARG A 1 298 ? 0.649 11.846 21.088 1.00 94.75 298 ARG A N 1
ATOM 2322 C CA . ARG A 1 298 ? -0.297 12.884 20.673 1.00 94.75 298 ARG A CA 1
ATOM 2323 C C . ARG A 1 298 ? -1.722 12.389 20.857 1.00 94.75 298 ARG A C 1
ATOM 2325 O O . ARG A 1 298 ? -2.020 11.225 20.586 1.00 94.75 298 ARG A O 1
ATOM 2332 N N . TRP A 1 299 ? -2.603 13.273 21.315 1.00 94.56 299 TRP A N 1
ATOM 2333 C CA . TRP A 1 299 ? -4.026 12.968 21.419 1.00 94.56 299 TRP A CA 1
ATOM 2334 C C . TRP A 1 299 ? -4.628 12.833 20.029 1.00 94.56 299 TRP A C 1
ATOM 2336 O O . TRP A 1 299 ? -4.441 13.704 19.176 1.00 94.56 299 TRP A O 1
ATOM 2346 N N . ALA A 1 300 ? -5.345 11.736 19.810 1.00 92.75 300 ALA A N 1
ATOM 2347 C CA . ALA A 1 300 ? -5.998 11.461 18.548 1.00 92.75 300 ALA A CA 1
ATOM 2348 C C . ALA A 1 300 ? -7.378 10.848 18.781 1.00 92.75 300 ALA A C 1
ATOM 2350 O O . ALA A 1 300 ? -7.545 9.941 19.592 1.00 92.75 300 ALA A O 1
ATOM 2351 N N . ALA A 1 301 ? -8.368 11.328 18.042 1.00 90.12 301 ALA A N 1
ATOM 2352 C CA . ALA A 1 301 ? -9.710 10.768 18.030 1.00 90.12 301 ALA A CA 1
ATOM 2353 C C . ALA A 1 301 ? -9.983 10.193 16.645 1.00 90.12 301 ALA A C 1
ATOM 2355 O O . ALA A 1 301 ? -9.693 10.833 15.641 1.00 90.12 301 ALA A O 1
ATOM 2356 N N . VAL A 1 302 ? -10.529 8.990 16.564 1.00 88.00 302 VAL A N 1
ATOM 2357 C CA . VAL A 1 302 ? -10.943 8.420 15.280 1.00 88.00 302 VAL A CA 1
ATOM 2358 C C . VAL A 1 302 ? -12.305 9.019 14.919 1.00 88.00 302 VAL A C 1
ATOM 2360 O O . VAL A 1 302 ? -13.150 9.176 15.797 1.00 88.00 302 VAL A O 1
ATOM 2363 N N . VAL A 1 303 ? -12.496 9.412 13.656 1.00 81.75 303 VAL A N 1
ATOM 2364 C CA . VAL A 1 303 ? -13.794 9.911 13.159 1.00 81.75 303 VAL A CA 1
ATOM 2365 C C . VAL A 1 303 ? -14.811 8.778 13.168 1.00 81.75 303 VAL A C 1
ATOM 2367 O O . VAL A 1 303 ? -15.932 8.939 13.640 1.00 81.75 303 VAL A O 1
ATOM 2370 N N . ASP A 1 304 ? -14.377 7.617 12.692 1.00 72.69 304 ASP A N 1
ATOM 2371 C CA . ASP A 1 304 ? -15.168 6.403 12.710 1.00 72.69 304 ASP A CA 1
ATOM 2372 C C . ASP A 1 304 ? -14.980 5.712 14.064 1.00 72.69 304 ASP A C 1
ATOM 2374 O O . ASP A 1 304 ? -13.854 5.501 14.514 1.00 72.69 304 ASP A O 1
ATOM 2378 N N . GLY A 1 305 ? -16.066 5.293 14.715 1.00 62.28 305 GLY A N 1
ATOM 2379 C CA . GLY A 1 305 ? -15.980 4.530 15.968 1.00 62.28 305 GLY A CA 1
ATOM 2380 C C . GLY A 1 305 ? -15.237 3.192 15.833 1.00 62.28 305 GLY A C 1
ATOM 2381 O O . GLY A 1 305 ? -15.035 2.499 16.831 1.00 62.28 305 GLY A O 1
ATOM 2382 N N . HIS A 1 306 ? -14.850 2.800 14.614 1.00 56.16 306 HIS A N 1
ATOM 2383 C CA . HIS A 1 306 ? -14.235 1.521 14.286 1.00 56.16 306 HIS A CA 1
ATOM 2384 C C . HIS A 1 306 ? -13.000 1.733 13.400 1.00 56.16 306 HIS A C 1
ATOM 2386 O O . HIS A 1 306 ? -13.071 2.356 12.342 1.00 56.16 306 HIS A O 1
ATOM 2392 N N . VAL A 1 307 ? -11.861 1.174 13.819 1.00 62.22 307 VAL A N 1
ATOM 2393 C CA . VAL A 1 307 ? -10.601 1.213 13.068 1.00 62.22 307 VAL A CA 1
ATOM 2394 C C . VAL A 1 307 ? -10.271 -0.176 12.541 1.00 62.22 307 VAL A C 1
ATOM 2396 O O . VAL A 1 307 ? -9.967 -1.086 13.309 1.00 62.22 307 VAL A O 1
ATOM 2399 N N . TRP A 1 308 ? -10.265 -0.320 11.216 1.00 60.12 308 TRP A N 1
ATOM 2400 C CA . TRP A 1 308 ? -9.842 -1.549 10.549 1.00 60.12 308 TRP A CA 1
ATOM 2401 C C . TRP A 1 308 ? -8.333 -1.542 10.304 1.00 60.12 308 TRP A C 1
ATOM 2403 O O . TRP A 1 308 ? -7.784 -0.550 9.813 1.00 60.12 308 TRP A O 1
ATOM 2413 N N . PRO A 1 309 ? -7.638 -2.658 10.529 1.00 58.31 309 PRO A N 1
ATOM 2414 C CA . PRO A 1 309 ? -6.251 -2.777 10.121 1.00 58.31 309 PRO A CA 1
ATOM 2415 C C . PRO A 1 309 ? -6.110 -2.883 8.613 1.00 58.31 309 PRO A C 1
ATOM 2417 O O . PRO A 1 309 ? -6.972 -3.395 7.908 1.00 58.31 309 PRO A O 1
ATOM 2420 N N . ALA A 1 310 ? -4.988 -2.383 8.113 1.00 61.88 310 ALA A N 1
ATOM 2421 C CA . ALA A 1 310 ? -4.701 -2.126 6.704 1.00 61.88 310 ALA A CA 1
ATOM 2422 C C . ALA A 1 310 ? -5.686 -1.194 5.977 1.00 61.88 310 ALA A C 1
ATOM 2424 O O . ALA A 1 310 ? -5.377 -0.795 4.850 1.00 61.88 310 ALA A O 1
ATOM 2425 N N . ALA A 1 311 ? -6.812 -0.819 6.580 1.00 70.00 311 ALA A N 1
ATOM 2426 C CA . ALA A 1 311 ? -7.718 0.161 6.015 1.00 70.00 311 ALA A CA 1
ATOM 2427 C C . ALA A 1 311 ? -7.200 1.585 6.252 1.00 70.00 311 ALA A C 1
ATOM 2429 O O . ALA A 1 311 ? -6.335 1.813 7.113 1.00 70.00 311 ALA A O 1
ATOM 2430 N N . PRO A 1 312 ? -7.716 2.550 5.477 1.00 78.94 312 PRO A N 1
ATOM 2431 C CA . PRO A 1 312 ? -7.555 3.945 5.818 1.00 78.94 312 PRO A CA 1
ATOM 2432 C C . PRO A 1 312 ? -8.237 4.237 7.156 1.00 78.94 312 PRO A C 1
ATOM 2434 O O . PRO A 1 312 ? -9.374 3.836 7.380 1.00 78.94 312 PRO A O 1
ATOM 2437 N N . VAL A 1 313 ? -7.528 4.943 8.028 1.00 88.00 313 VAL A N 1
ATOM 2438 C CA . VAL A 1 313 ? -8.049 5.422 9.308 1.00 88.00 313 VAL A CA 1
ATO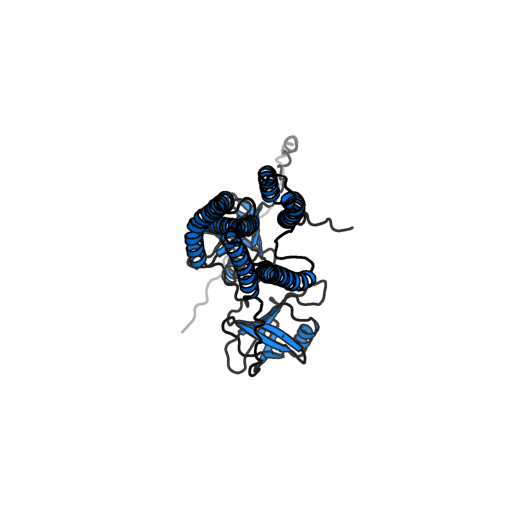M 2439 C C . VAL A 1 313 ? -8.157 6.921 9.226 1.00 88.00 313 VAL A C 1
ATOM 2441 O O . VAL A 1 313 ? -7.154 7.591 8.974 1.00 88.00 313 VAL A O 1
ATOM 2444 N N . HIS A 1 314 ? -9.372 7.414 9.417 1.00 89.19 314 HIS A N 1
ATOM 2445 C CA . HIS A 1 314 ? -9.682 8.830 9.447 1.00 89.19 314 HIS A CA 1
ATOM 2446 C C . HIS A 1 314 ? -9.849 9.260 10.899 1.00 89.19 314 HIS A C 1
ATOM 2448 O O . HIS A 1 314 ? -10.540 8.612 11.683 1.00 89.19 314 HIS A O 1
ATOM 2454 N N . GLY A 1 315 ? -9.184 10.341 11.274 1.00 92.31 315 GLY A N 1
ATOM 2455 C CA . GLY A 1 315 ? -9.174 10.828 12.640 1.00 92.31 315 GLY A CA 1
ATOM 2456 C C . GLY A 1 315 ? -8.903 12.318 12.724 1.00 92.31 315 GLY A C 1
ATOM 2457 O O . GLY A 1 315 ? -8.670 13.001 11.728 1.00 92.31 315 GLY A O 1
ATOM 2458 N N . TRP A 1 316 ? -8.892 12.793 13.951 1.00 93.94 316 TRP A N 1
ATOM 2459 C CA . TRP A 1 316 ? -8.408 14.087 14.374 1.00 93.94 316 TRP A CA 1
ATOM 2460 C C . TRP A 1 316 ? -7.171 13.864 15.228 1.00 93.94 316 TRP A C 1
ATOM 2462 O O . TRP A 1 316 ? -7.125 12.943 16.038 1.00 93.94 316 TRP A O 1
ATOM 2472 N N . LEU A 1 317 ? -6.167 14.700 15.032 1.00 94.81 317 LEU A N 1
ATOM 2473 C CA . LEU A 1 317 ? -4.921 14.729 15.777 1.00 94.81 317 LEU A CA 1
ATOM 2474 C C . LEU A 1 317 ? -4.768 16.129 16.362 1.00 94.81 317 LEU A C 1
ATOM 2476 O O . LEU A 1 317 ? -4.947 17.108 15.640 1.00 94.81 317 LEU A O 1
ATOM 2480 N N . VAL A 1 318 ? -4.426 16.226 17.642 1.00 93.06 318 VAL A N 1
ATOM 2481 C CA . VAL A 1 318 ? -4.088 17.508 18.272 1.00 93.06 318 VAL A CA 1
ATOM 2482 C C . VAL A 1 318 ? -2.572 17.689 18.216 1.00 93.06 318 VAL A C 1
ATOM 2484 O O . VAL A 1 318 ? -1.817 16.925 18.823 1.00 93.06 318 VAL A O 1
ATOM 2487 N N . LEU A 1 319 ? -2.127 18.678 17.444 1.00 89.62 319 LEU A N 1
ATOM 2488 C CA . LEU A 1 319 ? -0.734 19.101 17.313 1.00 89.62 319 LEU A CA 1
ATOM 2489 C C . LEU A 1 319 ? -0.431 20.192 18.341 1.00 89.62 319 LEU A C 1
ATOM 2491 O O . LEU A 1 319 ? -1.297 21.006 18.633 1.00 89.62 319 LEU A O 1
ATOM 2495 N N . GLU A 1 320 ? 0.796 20.273 18.851 1.00 84.81 320 GLU A N 1
ATOM 2496 C CA . GLU A 1 320 ? 1.251 21.460 19.591 1.00 84.81 320 GLU A CA 1
ATOM 2497 C C . GLU A 1 320 ? 1.368 22.664 18.648 1.00 84.81 320 GLU A C 1
ATOM 2499 O O . GLU A 1 320 ? 1.807 22.481 17.508 1.00 84.81 320 GLU A O 1
ATOM 2504 N N . PRO A 1 321 ? 1.017 23.892 19.078 1.00 85.62 321 PRO A N 1
ATOM 2505 C CA . PRO A 1 321 ? 0.539 24.350 20.400 1.00 85.62 321 PRO A CA 1
ATOM 2506 C C . PRO A 1 321 ? -0.980 24.209 20.688 1.00 85.62 321 PRO A C 1
ATOM 2508 O O . PRO A 1 321 ? -1.514 24.942 21.510 1.00 85.62 321 PRO A O 1
ATOM 2511 N N . GLY A 1 322 ? -1.701 23.291 20.041 1.00 86.56 322 GLY A N 1
ATOM 2512 C CA . GLY A 1 322 ? -3.135 23.029 20.279 1.00 86.56 322 GLY A CA 1
ATOM 2513 C C . GLY A 1 322 ? -3.987 22.936 19.008 1.00 86.56 322 GLY A C 1
ATOM 2514 O O . GLY A 1 322 ? -5.212 22.875 19.084 1.00 86.56 322 GLY A O 1
ATOM 2515 N N . TYR A 1 323 ? -3.369 22.936 17.827 1.00 87.00 323 TYR A N 1
ATOM 2516 C CA . TYR A 1 323 ? -4.081 22.899 16.554 1.00 87.00 323 TYR A CA 1
ATOM 2517 C C . TYR A 1 323 ? -4.656 21.512 16.273 1.00 87.00 323 TYR A C 1
ATOM 2519 O O . TYR A 1 323 ? -3.948 20.506 16.335 1.00 87.00 323 TYR A O 1
ATOM 2527 N N . SER A 1 324 ? -5.933 21.452 15.895 1.00 90.38 324 SER A N 1
ATOM 2528 C CA . SER A 1 324 ? -6.532 20.225 15.384 1.00 90.38 324 SER A CA 1
ATOM 2529 C C . SER A 1 324 ? -6.155 20.020 13.917 1.00 90.38 324 SER A C 1
ATOM 2531 O O . SER A 1 324 ? -6.131 20.938 13.094 1.00 90.38 324 SER A O 1
ATOM 2533 N N . ALA A 1 325 ? -5.845 18.781 13.568 1.00 93.06 325 ALA A N 1
ATOM 2534 C CA . ALA A 1 325 ? -5.543 18.394 12.208 1.00 93.06 325 ALA A CA 1
ATOM 2535 C C . ALA A 1 325 ? -6.255 17.092 11.862 1.00 93.06 325 ALA A C 1
ATOM 2537 O O . ALA A 1 325 ? -6.385 16.193 12.690 1.00 93.06 325 ALA A O 1
ATOM 2538 N N . ARG A 1 326 ? -6.719 16.984 10.620 1.00 93.12 326 ARG A N 1
ATOM 2539 C CA . ARG A 1 326 ? -7.268 15.739 10.092 1.00 93.12 326 ARG A CA 1
ATOM 2540 C C . ARG A 1 326 ? -6.126 14.755 9.896 1.00 93.12 326 ARG A C 1
ATOM 2542 O O . ARG A 1 326 ? -5.175 15.039 9.171 1.00 93.12 326 ARG A O 1
ATOM 2549 N N . LEU A 1 327 ? -6.244 13.603 10.537 1.00 94.88 327 LEU A N 1
ATOM 2550 C CA . LEU A 1 327 ? -5.335 12.477 10.436 1.00 94.88 327 LEU A CA 1
ATOM 2551 C C . LEU A 1 327 ? -5.896 11.470 9.433 1.00 94.88 327 LEU A C 1
ATOM 2553 O O . LEU A 1 327 ? -7.019 10.995 9.579 1.00 94.88 327 LEU A O 1
ATOM 2557 N N . LEU A 1 328 ? -5.094 11.106 8.439 1.00 93.44 328 LEU A N 1
ATOM 2558 C CA . LEU A 1 328 ? -5.374 10.002 7.530 1.00 93.44 328 LEU A CA 1
ATOM 2559 C C . LEU A 1 328 ? -4.217 9.010 7.571 1.00 93.44 328 LEU A C 1
ATOM 2561 O O . LEU A 1 328 ? -3.138 9.304 7.065 1.00 93.44 328 LEU A O 1
ATOM 2565 N N . VAL A 1 329 ? -4.443 7.806 8.087 1.00 93.50 329 VAL A N 1
ATOM 2566 C CA . VAL A 1 329 ? -3.478 6.699 8.007 1.00 93.50 329 VAL A CA 1
ATOM 2567 C C . VAL A 1 329 ? -3.948 5.742 6.911 1.00 93.50 329 VAL A C 1
ATOM 2569 O O . VAL A 1 329 ? -4.786 4.896 7.192 1.00 93.50 329 VAL A O 1
ATOM 2572 N N . PRO A 1 330 ? -3.459 5.818 5.655 1.00 84.31 330 PRO A N 1
ATOM 2573 C CA . PRO A 1 330 ? -4.056 5.091 4.525 1.00 84.31 330 PRO A CA 1
ATOM 2574 C C . PRO A 1 330 ? -4.013 3.566 4.652 1.00 84.31 330 PRO A C 1
ATOM 2576 O O . PRO A 1 330 ? -4.749 2.871 3.955 1.00 84.31 330 PRO A O 1
ATOM 2579 N N . ARG A 1 331 ? -3.065 3.062 5.447 1.00 84.31 331 ARG A N 1
ATOM 2580 C CA . ARG A 1 331 ? -2.855 1.646 5.750 1.00 84.31 331 ARG A CA 1
ATOM 2581 C C . ARG A 1 331 ? -2.394 1.534 7.196 1.00 84.31 331 ARG A C 1
ATOM 2583 O O . ARG A 1 331 ? -1.192 1.431 7.440 1.00 84.31 331 ARG A O 1
ATOM 2590 N N . CYS A 1 332 ? -3.326 1.626 8.137 1.00 87.19 332 CYS A N 1
ATOM 2591 C CA . CYS A 1 332 ? -2.991 1.567 9.557 1.00 87.19 332 CYS A CA 1
ATOM 2592 C C . CYS A 1 332 ? -2.682 0.122 9.991 1.00 87.19 332 CYS A C 1
ATOM 2594 O O . CYS A 1 332 ? -3.514 -0.757 9.772 1.00 87.19 332 CYS A O 1
ATOM 2596 N N . PRO A 1 333 ? -1.499 -0.168 10.554 1.00 87.56 333 PRO A N 1
ATOM 2597 C CA . PRO A 1 333 ? -1.201 -1.452 11.176 1.00 87.56 333 PRO A CA 1
ATOM 2598 C C . PRO A 1 333 ? -2.175 -1.756 12.317 1.00 87.56 333 PRO A C 1
ATOM 2600 O O . PRO A 1 333 ? -2.645 -0.836 12.987 1.00 87.56 333 PRO A O 1
ATOM 2603 N N . THR A 1 334 ? -2.443 -3.041 12.552 1.00 80.44 334 THR A N 1
ATOM 2604 C CA . THR A 1 334 ? -3.328 -3.530 13.627 1.00 80.44 334 THR A CA 1
ATOM 2605 C C . THR A 1 334 ? -2.954 -2.960 14.988 1.00 80.44 334 THR A C 1
ATOM 2607 O O . THR A 1 334 ? -3.826 -2.559 15.752 1.00 80.44 334 THR A O 1
ATOM 2610 N N . GLU A 1 335 ? -1.660 -2.861 15.273 1.00 84.62 335 GLU A N 1
ATOM 2611 C CA . GLU A 1 335 ? -1.166 -2.417 16.567 1.00 84.62 335 GLU A CA 1
ATOM 2612 C C . GLU A 1 335 ? -1.423 -0.917 16.775 1.00 84.62 335 GLU A C 1
ATOM 2614 O O . GLU A 1 335 ? -1.856 -0.504 17.848 1.00 84.62 335 GLU A O 1
ATOM 2619 N N . ILE A 1 336 ? -1.217 -0.102 15.735 1.00 91.38 336 ILE A N 1
ATOM 2620 C CA . ILE A 1 336 ? -1.472 1.348 15.786 1.00 91.38 336 ILE A CA 1
ATOM 2621 C C . ILE A 1 336 ? -2.980 1.621 15.851 1.00 91.38 336 ILE A C 1
ATOM 2623 O O . ILE A 1 336 ? -3.419 2.506 16.581 1.00 91.38 336 ILE A O 1
ATOM 2627 N N . ALA A 1 337 ? -3.780 0.840 15.123 1.00 87.19 337 ALA A N 1
ATOM 2628 C CA . ALA A 1 337 ? -5.236 0.895 15.179 1.00 87.19 337 ALA A CA 1
ATOM 2629 C C . ALA A 1 337 ? -5.778 0.588 16.584 1.00 87.19 337 ALA A C 1
ATOM 2631 O O . ALA A 1 337 ? -6.631 1.319 17.086 1.00 87.19 337 ALA A O 1
ATOM 2632 N N . ALA A 1 338 ? -5.258 -0.460 17.228 1.00 83.06 338 ALA A N 1
ATOM 2633 C CA . ALA A 1 338 ? -5.647 -0.841 18.582 1.00 83.06 338 ALA A CA 1
ATOM 2634 C C . ALA A 1 338 ? -5.302 0.250 19.608 1.00 83.06 338 ALA A C 1
ATOM 2636 O O . ALA A 1 338 ? -6.127 0.561 20.467 1.00 83.06 338 ALA A O 1
ATOM 2637 N N . GLU A 1 339 ? -4.124 0.869 19.490 1.00 88.38 339 GLU A N 1
ATOM 2638 C CA . GLU A 1 339 ? -3.714 1.986 20.350 1.00 88.38 339 GLU A CA 1
ATOM 2639 C C . GLU A 1 339 ? -4.628 3.210 20.175 1.00 88.38 339 GLU A C 1
ATOM 2641 O O . GLU A 1 339 ? -5.080 3.796 21.161 1.00 88.38 339 GLU A O 1
ATOM 2646 N N . LEU A 1 340 ? -4.961 3.553 18.926 1.00 89.06 340 LEU A N 1
ATOM 2647 C CA . LEU A 1 340 ? -5.881 4.645 18.598 1.00 89.06 340 LEU A CA 1
ATOM 2648 C C . LEU A 1 340 ? -7.276 4.429 19.199 1.00 89.06 340 LEU A C 1
ATOM 2650 O O . LEU A 1 340 ? -7.853 5.368 19.744 1.00 89.06 340 LEU A O 1
ATOM 2654 N N . LEU A 1 341 ? -7.809 3.206 19.124 1.00 84.12 341 LEU A N 1
ATOM 2655 C CA . LEU A 1 341 ? -9.128 2.867 19.668 1.00 84.12 341 LEU A CA 1
ATOM 2656 C C . LEU A 1 341 ? -9.143 2.835 21.200 1.00 84.12 341 LEU A C 1
ATOM 2658 O O . LEU A 1 341 ? -10.069 3.355 21.817 1.00 84.12 341 LEU A O 1
ATOM 2662 N N . THR A 1 342 ? -8.123 2.226 21.807 1.00 84.62 342 THR A N 1
ATOM 2663 C CA . THR A 1 342 ? -8.100 1.953 23.252 1.00 84.62 342 THR A CA 1
ATOM 2664 C C . THR A 1 342 ? -7.700 3.187 24.050 1.00 84.62 342 THR A C 1
ATOM 2666 O O . THR A 1 342 ? -8.349 3.533 25.032 1.00 84.62 342 THR A O 1
ATOM 2669 N N . HIS A 1 343 ? -6.636 3.870 23.623 1.00 89.56 343 HIS A N 1
ATOM 2670 C CA . HIS A 1 343 ? -6.013 4.941 24.401 1.00 89.56 343 HIS A CA 1
ATOM 2671 C C . HIS A 1 343 ? -6.304 6.338 23.849 1.00 89.56 343 HIS A C 1
ATOM 2673 O O . HIS A 1 343 ? -5.921 7.322 24.483 1.00 89.56 343 HIS A O 1
ATOM 2679 N N . ARG A 1 344 ? -6.963 6.448 22.682 1.00 92.00 344 ARG A N 1
ATOM 2680 C CA . ARG A 1 344 ? -7.198 7.723 21.972 1.00 92.00 344 ARG A CA 1
ATOM 2681 C C . ARG A 1 344 ? -5.908 8.528 21.790 1.00 92.00 344 ARG A C 1
ATOM 2683 O O . ARG A 1 344 ? -5.863 9.752 21.934 1.00 92.00 344 ARG A O 1
ATOM 2690 N N . ARG A 1 345 ? -4.815 7.814 21.523 1.00 93.44 345 ARG A N 1
ATOM 2691 C CA . ARG A 1 345 ? -3.475 8.375 21.367 1.00 93.44 345 ARG A CA 1
ATOM 2692 C C . ARG A 1 345 ? -2.792 7.759 20.163 1.00 93.44 345 ARG A C 1
ATOM 2694 O O . ARG A 1 3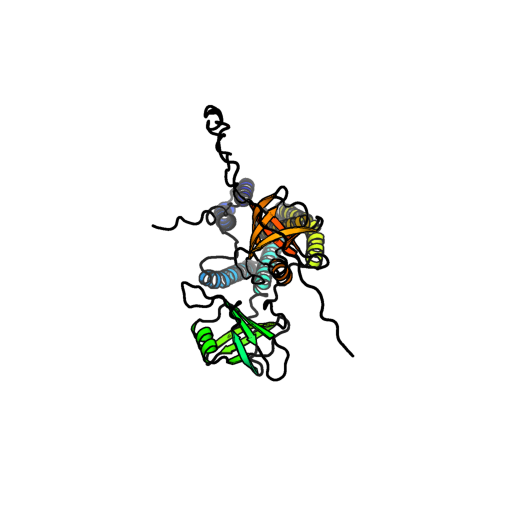45 ? -3.013 6.601 19.821 1.00 93.44 345 ARG A O 1
ATOM 2701 N N . VAL A 1 346 ? -1.939 8.551 19.531 1.00 94.56 346 VAL A N 1
ATOM 2702 C CA . VAL A 1 346 ? -1.027 8.097 18.486 1.00 94.56 346 VAL A CA 1
ATOM 2703 C C . VAL A 1 346 ? 0.372 8.582 18.815 1.00 94.56 346 VAL A C 1
ATOM 2705 O O . VAL A 1 346 ? 0.551 9.698 19.296 1.00 94.56 346 VAL A O 1
ATOM 2708 N N . TRP A 1 347 ? 1.374 7.751 18.562 1.00 96.56 347 TRP A N 1
ATOM 2709 C CA . TRP A 1 347 ? 2.761 8.140 18.769 1.00 96.56 347 TRP A CA 1
ATOM 2710 C C . TRP A 1 347 ? 3.346 8.605 17.446 1.00 96.56 347 TRP A C 1
ATOM 2712 O O . TRP A 1 347 ? 3.382 7.842 16.479 1.00 96.56 347 TRP A O 1
ATOM 2722 N N . VAL A 1 348 ? 3.775 9.861 17.400 1.00 96.25 348 VAL A N 1
ATOM 2723 C CA . VAL A 1 348 ? 4.310 10.507 16.200 1.00 96.25 348 VAL A CA 1
ATOM 2724 C C . VAL A 1 348 ? 5.827 10.568 16.305 1.00 96.25 348 VAL A C 1
ATOM 2726 O O . VAL A 1 348 ? 6.362 10.957 17.342 1.00 96.25 348 VAL A O 1
ATOM 2729 N N . PHE A 1 349 ? 6.527 10.167 15.247 1.00 95.38 349 PHE A N 1
ATOM 2730 C CA . PHE A 1 349 ? 7.975 10.326 15.163 1.00 95.38 349 PHE A CA 1
ATOM 2731 C C . PHE A 1 349 ? 8.329 11.780 14.828 1.00 95.38 349 PHE A C 1
ATOM 2733 O O . PHE A 1 349 ? 7.891 12.309 13.808 1.00 95.38 349 PHE A O 1
ATOM 2740 N N . GLY A 1 350 ? 9.164 12.399 15.665 1.00 91.38 350 GLY A N 1
ATOM 2741 C CA . GLY A 1 350 ? 9.661 13.760 15.456 1.00 91.38 350 GLY A CA 1
ATOM 2742 C C . GLY A 1 350 ? 8.602 14.846 15.636 1.00 91.38 350 GLY A C 1
ATOM 2743 O O . GLY A 1 350 ? 7.525 14.615 16.188 1.00 91.38 350 GLY A O 1
ATOM 2744 N N . THR A 1 351 ? 8.935 16.057 15.194 1.00 87.75 351 THR A N 1
ATOM 2745 C CA . THR A 1 351 ? 7.999 17.181 15.162 1.00 87.75 351 THR A CA 1
ATOM 2746 C C . THR A 1 351 ? 7.057 17.019 13.969 1.00 87.75 351 THR A C 1
ATOM 2748 O O . THR A 1 351 ? 7.536 16.848 12.847 1.00 87.75 351 THR A O 1
ATOM 2751 N N . PRO A 1 352 ? 5.731 17.047 14.175 1.00 81.88 352 PRO A N 1
ATOM 2752 C CA . PRO A 1 352 ? 4.772 16.891 13.091 1.00 81.88 352 PRO A CA 1
ATOM 2753 C C . PRO A 1 352 ? 4.822 18.110 12.164 1.00 81.88 352 PRO A C 1
ATOM 2755 O O . PRO A 1 352 ? 4.261 19.159 12.468 1.00 81.88 352 PRO A O 1
ATOM 2758 N N . GLU A 1 353 ? 5.494 17.972 11.025 1.00 77.75 353 GLU A N 1
ATOM 2759 C CA . GLU A 1 353 ? 5.379 18.924 9.922 1.00 77.75 353 GLU A CA 1
ATOM 2760 C C . GLU A 1 353 ? 4.045 18.700 9.191 1.00 77.75 353 GLU A C 1
ATOM 2762 O O . GLU A 1 353 ? 3.528 17.578 9.122 1.00 77.75 353 GLU A O 1
ATOM 2767 N N . ALA A 1 354 ? 3.455 19.775 8.663 1.00 74.19 354 ALA A N 1
ATOM 2768 C CA . ALA A 1 354 ? 2.239 19.671 7.863 1.00 74.19 354 ALA A CA 1
ATOM 2769 C C . ALA A 1 354 ? 2.479 18.758 6.643 1.00 74.19 354 ALA A C 1
ATOM 2771 O O . ALA A 1 354 ? 3.567 18.762 6.076 1.00 74.19 354 ALA A O 1
ATOM 2772 N N . ASP A 1 355 ? 1.445 18.018 6.224 1.00 85.94 355 ASP A N 1
ATOM 2773 C CA . ASP A 1 355 ? 1.410 17.058 5.105 1.00 85.94 355 ASP A CA 1
ATOM 2774 C C . ASP A 1 355 ? 1.679 15.592 5.476 1.00 85.94 355 ASP A C 1
ATOM 2776 O O . ASP A 1 355 ? 0.746 14.788 5.440 1.00 85.94 355 ASP A O 1
ATOM 2780 N N . THR A 1 356 ? 2.909 15.202 5.828 1.00 90.44 356 THR A N 1
ATOM 2781 C CA . THR A 1 356 ? 3.266 13.787 6.050 1.00 90.44 356 THR A CA 1
ATOM 2782 C C . THR A 1 356 ? 3.977 13.578 7.385 1.00 90.44 356 THR A C 1
ATOM 2784 O O . THR A 1 356 ? 5.071 14.090 7.587 1.00 90.44 356 THR A O 1
ATOM 2787 N N . ILE A 1 357 ? 3.437 12.693 8.226 1.00 94.56 357 ILE A N 1
ATOM 2788 C CA . ILE A 1 357 ? 4.091 12.224 9.455 1.00 94.56 357 ILE A CA 1
ATOM 2789 C C . ILE A 1 357 ? 4.284 10.702 9.431 1.00 94.56 357 ILE A C 1
ATOM 2791 O O . ILE A 1 357 ? 3.586 9.973 8.716 1.00 94.56 357 ILE A O 1
ATOM 2795 N N . ALA A 1 358 ? 5.210 10.198 10.245 1.00 95.44 358 ALA A N 1
ATOM 2796 C CA . ALA A 1 358 ? 5.268 8.781 10.581 1.00 95.44 358 ALA A CA 1
ATOM 2797 C C . ALA A 1 358 ? 4.667 8.557 11.972 1.00 95.44 358 ALA A C 1
ATOM 2799 O O . ALA A 1 358 ? 4.988 9.270 12.921 1.00 95.44 358 ALA A O 1
ATOM 2800 N N . VAL A 1 359 ? 3.814 7.543 12.088 1.00 95.69 359 VAL A N 1
ATOM 2801 C CA . VAL A 1 359 ? 3.232 7.090 13.355 1.00 95.69 359 VAL A CA 1
ATOM 2802 C C . VAL A 1 359 ? 3.767 5.708 13.709 1.00 95.69 359 VAL A C 1
ATOM 2804 O O . VAL A 1 359 ? 4.016 4.897 12.816 1.00 95.69 359 VAL A O 1
ATOM 2807 N N . GLY A 1 360 ? 3.963 5.428 14.993 1.00 95.31 360 GLY A N 1
ATOM 2808 C CA . GLY A 1 360 ? 4.495 4.155 15.482 1.00 95.31 360 GLY A CA 1
ATOM 2809 C C . GLY A 1 360 ? 3.961 3.787 16.858 1.00 95.31 360 GLY A C 1
ATOM 2810 O O . GLY A 1 360 ? 2.978 4.357 17.322 1.00 95.31 360 GLY A O 1
ATOM 2811 N N . LEU A 1 361 ? 4.619 2.827 17.504 1.00 95.19 361 LEU A N 1
ATOM 2812 C CA . LEU A 1 361 ? 4.388 2.481 18.906 1.00 95.19 361 LEU A CA 1
ATOM 2813 C C . LEU A 1 361 ? 5.726 2.369 19.645 1.00 95.19 361 LEU A C 1
ATOM 2815 O O . LEU A 1 361 ? 6.683 1.821 19.085 1.00 95.19 361 LEU A O 1
ATOM 2819 N N . PRO A 1 362 ? 5.810 2.837 20.902 1.00 95.06 362 PRO A N 1
ATOM 2820 C CA . PRO A 1 362 ? 7.029 2.733 21.692 1.00 95.06 362 PRO A CA 1
ATOM 2821 C C . PRO A 1 362 ? 7.412 1.260 21.898 1.00 95.06 362 PRO A C 1
ATOM 2823 O O . PRO A 1 362 ? 6.581 0.415 22.228 1.00 95.06 362 PRO A O 1
ATOM 2826 N N . GLY A 1 363 ? 8.685 0.935 21.657 1.00 92.94 363 GLY A N 1
ATOM 2827 C CA . GLY A 1 363 ? 9.229 -0.419 21.831 1.00 92.94 363 GLY A CA 1
ATOM 2828 C C . GLY A 1 363 ? 8.795 -1.459 20.786 1.00 92.94 363 GLY A C 1
ATOM 2829 O O . GLY A 1 363 ? 9.197 -2.619 20.890 1.00 92.94 363 GLY A O 1
ATOM 2830 N N . ARG A 1 364 ? 8.006 -1.090 19.766 1.00 92.06 364 ARG A N 1
ATOM 2831 C CA . ARG A 1 364 ? 7.551 -2.013 18.710 1.00 92.06 364 ARG A CA 1
ATOM 2832 C C . ARG A 1 364 ? 8.217 -1.704 17.371 1.00 92.06 364 ARG A C 1
ATOM 2834 O O . ARG A 1 364 ? 8.443 -0.556 17.012 1.00 92.06 364 ARG A O 1
ATOM 2841 N N . ASP A 1 365 ? 8.495 -2.751 16.594 1.00 93.12 365 ASP A N 1
ATOM 2842 C CA . ASP A 1 365 ? 9.085 -2.648 15.251 1.00 93.12 365 ASP A CA 1
ATOM 2843 C C . ASP A 1 365 ? 8.017 -2.383 14.172 1.00 93.12 365 ASP A C 1
ATOM 2845 O O . ASP A 1 365 ? 7.942 -3.104 13.178 1.00 93.12 365 ASP A O 1
ATOM 2849 N N . VAL A 1 366 ? 7.149 -1.391 14.385 1.00 92.38 366 VAL A N 1
ATOM 2850 C CA . VAL A 1 366 ? 6.021 -1.077 13.493 1.00 92.38 366 VAL A CA 1
ATOM 2851 C C . VAL A 1 366 ? 5.896 0.432 13.312 1.00 92.38 366 VAL A C 1
ATOM 2853 O O . VAL A 1 366 ? 5.909 1.183 14.285 1.00 92.38 366 VAL A O 1
ATOM 2856 N N . TYR A 1 367 ? 5.737 0.870 12.062 1.00 95.00 367 TYR A N 1
ATOM 2857 C CA . TYR A 1 367 ? 5.350 2.237 11.730 1.00 95.00 367 TYR A CA 1
ATOM 2858 C C . TYR A 1 367 ? 4.353 2.284 10.567 1.00 95.00 367 TYR A C 1
ATOM 2860 O O . TYR A 1 367 ? 4.258 1.366 9.742 1.00 95.00 367 TYR A O 1
ATOM 2868 N N . ALA A 1 368 ? 3.636 3.398 10.472 1.00 93.62 368 ALA A N 1
ATOM 2869 C CA . ALA A 1 368 ? 2.786 3.740 9.346 1.00 93.62 368 ALA A CA 1
ATOM 2870 C C . ALA A 1 368 ? 3.029 5.179 8.911 1.00 93.62 368 ALA A C 1
ATOM 2872 O O . ALA A 1 368 ? 3.351 6.047 9.717 1.00 93.62 368 ALA A O 1
ATOM 2873 N N . ARG A 1 369 ? 2.847 5.433 7.618 1.00 93.31 369 ARG A N 1
ATOM 2874 C CA . ARG A 1 369 ? 2.805 6.795 7.097 1.00 93.31 369 ARG A CA 1
ATOM 2875 C C . ARG A 1 369 ? 1.395 7.330 7.291 1.00 93.31 369 ARG A C 1
ATOM 2877 O O . ARG A 1 369 ? 0.438 6.657 6.903 1.00 93.31 369 ARG A O 1
ATOM 2884 N N . ALA A 1 370 ? 1.283 8.516 7.864 1.00 94.19 370 ALA A N 1
ATOM 2885 C CA . ALA A 1 370 ? 0.028 9.222 8.009 1.00 94.19 370 ALA A CA 1
ATOM 2886 C C . ALA A 1 370 ? 0.120 10.585 7.326 1.00 94.19 370 ALA A C 1
ATOM 2888 O O . ALA A 1 370 ? 1.191 11.183 7.234 1.00 94.19 370 ALA A O 1
ATOM 2889 N N . TYR A 1 371 ? -1.012 11.047 6.821 1.00 93.44 371 TYR A N 1
ATOM 2890 C CA . TYR A 1 371 ? -1.166 12.377 6.270 1.00 93.44 371 TYR A CA 1
ATOM 2891 C C . TYR A 1 371 ? -1.895 13.240 7.279 1.00 93.44 371 TYR A C 1
ATOM 2893 O O . TYR A 1 371 ? -2.893 12.806 7.857 1.00 93.44 371 TYR A O 1
ATOM 2901 N N . VAL A 1 372 ? -1.376 14.442 7.486 1.00 93.38 372 VAL A N 1
ATOM 2902 C CA . VAL A 1 372 ? -1.941 15.406 8.419 1.00 93.38 372 VAL A CA 1
ATOM 2903 C C . VAL A 1 372 ? -2.290 16.650 7.636 1.00 93.38 372 VAL A C 1
ATOM 2905 O O . VAL A 1 372 ? -1.418 17.337 7.106 1.00 93.38 372 VAL A O 1
ATOM 2908 N N . THR A 1 373 ? -3.584 16.921 7.539 1.00 91.69 373 THR A N 1
ATOM 2909 C CA . THR A 1 373 ? -4.086 18.146 6.929 1.00 91.69 373 THR A CA 1
ATOM 2910 C C . THR A 1 373 ? -4.559 19.042 8.061 1.00 91.69 373 THR A C 1
ATOM 2912 O O . THR A 1 373 ? -5.479 18.631 8.772 1.00 91.69 373 THR A O 1
ATOM 2915 N N . PRO A 1 374 ? -3.952 20.224 8.277 1.00 88.31 374 PRO A N 1
ATOM 2916 C CA . PRO A 1 374 ? -4.438 21.14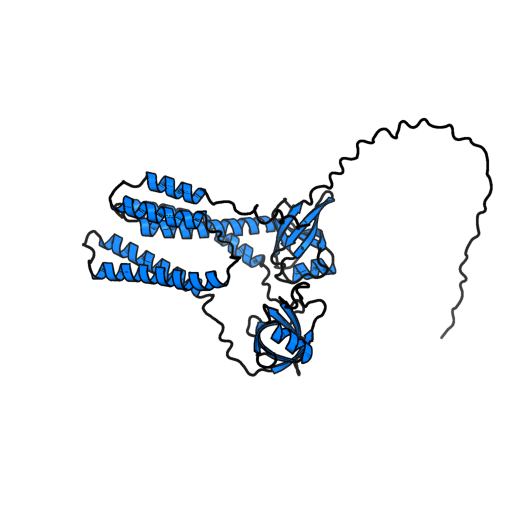0 9.297 1.00 88.31 374 PRO A CA 1
ATOM 2917 C C . PRO A 1 374 ? -5.923 21.373 9.044 1.00 88.31 374 PRO A C 1
ATOM 2919 O O . PRO A 1 374 ? -6.335 21.667 7.916 1.00 88.31 374 PRO A O 1
ATOM 2922 N N . ALA A 1 375 ? -6.740 21.170 10.075 1.00 84.56 375 ALA A N 1
ATOM 2923 C CA . ALA A 1 375 ? -8.101 21.649 10.011 1.00 84.56 375 ALA A CA 1
ATOM 2924 C C . ALA A 1 375 ? -7.951 23.152 9.814 1.00 84.56 375 ALA A C 1
ATOM 2926 O O . ALA A 1 375 ? -7.219 23.780 10.584 1.00 84.56 375 ALA A O 1
ATOM 2927 N N . ARG A 1 376 ? -8.527 23.724 8.746 1.00 70.25 376 ARG A N 1
ATOM 2928 C CA . ARG A 1 376 ? -8.576 25.186 8.640 1.00 70.25 376 ARG A CA 1
ATOM 2929 C C . ARG A 1 376 ? -9.017 25.678 10.008 1.00 70.25 376 ARG A C 1
ATOM 2931 O O . ARG A 1 376 ? -10.008 25.156 10.526 1.00 70.25 376 ARG A O 1
ATOM 2938 N N . ARG A 1 377 ? -8.237 26.602 10.587 1.00 52.84 377 ARG A N 1
ATOM 2939 C CA . ARG A 1 377 ? -8.657 27.371 11.758 1.00 52.84 377 ARG A CA 1
ATOM 2940 C C . ARG A 1 377 ? -10.146 27.640 11.516 1.00 52.84 377 ARG A C 1
ATOM 2942 O O . ARG A 1 377 ? -10.445 28.152 10.428 1.00 52.84 377 ARG A O 1
ATOM 2949 N N . PRO A 1 378 ? -11.089 27.296 12.417 1.00 49.59 378 PRO A N 1
ATOM 2950 C CA . PRO A 1 378 ? -12.238 28.175 12.480 1.00 49.59 378 PRO A CA 1
ATOM 2951 C C . PRO A 1 378 ? -11.590 29.552 12.557 1.00 49.59 378 PRO A C 1
ATOM 2953 O O . PRO A 1 378 ? -10.731 29.792 13.413 1.00 49.59 378 PRO A O 1
ATOM 2956 N N . VAL A 1 379 ? -11.829 30.377 11.545 1.00 49.91 379 VAL A N 1
ATOM 2957 C CA . VAL A 1 379 ? -11.519 31.789 11.644 1.00 49.91 379 VAL A CA 1
ATOM 2958 C C . VAL A 1 379 ? -12.513 32.262 12.695 1.00 49.91 379 VAL A C 1
ATOM 2960 O O . VAL A 1 379 ? -13.551 32.811 12.384 1.00 49.91 379 VAL A O 1
ATOM 2963 N N . TYR A 1 380 ? -12.220 31.959 13.958 1.00 50.62 380 TYR A N 1
ATOM 2964 C CA . TYR A 1 380 ? -12.367 32.942 14.994 1.00 50.62 380 TYR A CA 1
ATOM 2965 C C . TYR A 1 380 ? -11.294 33.975 14.626 1.00 50.62 380 TYR A C 1
ATOM 2967 O O . TYR A 1 380 ? -10.191 33.999 15.167 1.00 50.62 380 TYR A O 1
ATOM 2975 N N . GLU A 1 381 ? -11.595 34.785 13.604 1.00 44.06 381 GLU A N 1
ATOM 2976 C CA . GLU A 1 381 ? -11.494 36.210 13.848 1.00 44.06 381 GLU A CA 1
ATOM 2977 C C . GLU A 1 381 ? -12.273 36.356 15.150 1.00 44.06 381 GLU A C 1
ATOM 2979 O O . GLU A 1 381 ? -13.449 35.979 15.166 1.00 44.06 381 GLU A O 1
ATOM 2984 N N . PRO A 1 382 ? -11.636 36.704 16.284 1.00 54.00 382 PRO A N 1
ATOM 2985 C CA . PRO A 1 382 ? -12.446 37.290 17.333 1.00 54.00 382 PRO A CA 1
ATOM 2986 C C . PRO A 1 382 ? -13.291 38.315 16.587 1.00 54.00 382 PRO A C 1
ATOM 2988 O O . PRO A 1 382 ? -12.708 39.138 15.874 1.00 54.00 382 PRO A O 1
ATOM 2991 N N . GLU A 1 383 ? -14.623 38.180 16.615 1.00 50.59 383 GLU A N 1
ATOM 2992 C CA . GLU A 1 383 ? -15.463 39.323 16.281 1.00 50.59 383 GLU A CA 1
ATOM 2993 C C . GLU A 1 383 ? -14.772 40.475 17.006 1.00 50.59 383 GLU A C 1
ATOM 2995 O O . GLU A 1 383 ? -14.553 40.335 18.219 1.00 50.59 383 GLU A O 1
ATOM 3000 N N . PRO A 1 384 ? -14.220 41.473 16.282 1.00 54.06 384 PRO A N 1
ATOM 3001 C CA . PRO A 1 384 ? -13.576 42.593 16.945 1.00 54.06 384 PRO A CA 1
ATOM 3002 C C . PRO A 1 384 ? -14.615 43.032 17.946 1.00 54.06 384 PRO A C 1
ATOM 3004 O O . PRO A 1 384 ? -15.717 43.285 17.478 1.00 54.06 384 PRO A O 1
ATOM 3007 N N . LEU A 1 385 ? -14.314 42.934 19.252 1.00 51.28 385 LEU A N 1
ATOM 3008 C CA . LEU A 1 385 ? -15.260 43.169 20.344 1.00 51.28 385 LEU A CA 1
ATOM 3009 C C . LEU A 1 385 ? -16.073 44.390 19.950 1.00 51.28 385 LEU A C 1
ATOM 3011 O O . LEU A 1 385 ? -15.564 45.510 19.981 1.00 51.28 385 LEU A O 1
ATOM 3015 N N . SER A 1 386 ? -17.248 44.136 19.379 1.00 53.06 386 SER A N 1
ATOM 3016 C CA . SER A 1 386 ? -17.894 45.127 18.544 1.00 53.06 386 SER A CA 1
ATOM 3017 C C . SER A 1 386 ? -18.663 45.942 19.536 1.00 53.06 386 SER A C 1
ATOM 3019 O O . SER A 1 386 ? -19.783 45.576 19.847 1.00 53.06 386 SER A O 1
ATOM 3021 N N . GLU A 1 387 ? -18.027 46.964 20.097 1.00 53.47 387 GLU A N 1
ATOM 3022 C CA . GLU A 1 387 ? -18.738 48.170 20.520 1.00 53.47 387 GLU A CA 1
ATOM 3023 C C . GLU A 1 387 ? -19.818 47.951 21.605 1.00 53.47 387 GLU A C 1
ATOM 3025 O O . GLU A 1 387 ? -20.649 48.819 21.834 1.00 53.47 387 GLU A O 1
ATOM 3030 N N . TRP A 1 388 ? -19.815 46.805 22.297 1.00 55.28 388 TRP A N 1
ATOM 3031 C CA . TRP A 1 388 ? -20.731 46.504 23.405 1.00 55.28 388 TRP A CA 1
ATOM 3032 C C . TRP A 1 388 ? -20.150 46.893 24.775 1.00 55.28 388 TRP A C 1
ATOM 3034 O O . TRP A 1 388 ? -20.878 46.859 25.762 1.00 55.28 388 TRP A O 1
ATOM 3044 N N . ASP A 1 389 ? -18.884 47.327 24.828 1.00 53.72 389 ASP A N 1
ATOM 3045 C CA . ASP A 1 389 ? -18.250 47.920 26.021 1.00 53.72 389 ASP A CA 1
ATOM 3046 C C . ASP A 1 389 ? -18.533 49.437 26.167 1.00 53.72 389 ASP A C 1
ATOM 3048 O O . ASP A 1 389 ? -18.004 50.079 27.070 1.00 53.72 389 ASP A O 1
ATOM 3052 N N . GLU A 1 390 ? -19.392 50.022 25.320 1.00 58.75 390 GLU A N 1
ATOM 3053 C CA . GLU A 1 390 ? -19.916 51.393 25.487 1.00 58.75 390 GLU A CA 1
ATOM 3054 C C . GLU A 1 390 ? -21.422 51.421 25.805 1.00 58.75 390 GLU A C 1
ATOM 3056 O O . GLU A 1 390 ? -22.127 52.378 25.478 1.00 58.75 390 GLU A O 1
ATOM 3061 N N . LEU A 1 391 ? -21.955 50.393 26.472 1.00 60.38 391 LEU A N 1
ATOM 3062 C CA . LEU A 1 391 ? -23.208 50.596 27.196 1.00 60.38 391 LEU A CA 1
ATOM 3063 C C . LEU A 1 391 ? -22.891 51.401 28.467 1.00 60.38 391 LEU A C 1
ATOM 3065 O O . LEU A 1 391 ? -22.054 50.960 29.257 1.00 60.38 391 LEU A O 1
ATOM 3069 N N . PRO A 1 392 ? -23.500 52.586 28.664 1.00 59.28 392 PRO A N 1
ATOM 3070 C CA . PRO A 1 392 ? -23.260 53.393 29.850 1.00 59.28 392 PRO A CA 1
ATOM 3071 C C . PRO A 1 392 ? -23.583 52.565 31.091 1.00 59.28 392 PRO A C 1
ATOM 3073 O O . PRO A 1 392 ? -24.635 51.929 31.153 1.00 59.28 392 PRO A O 1
ATOM 3076 N N . GLU A 1 393 ? -22.668 52.573 32.061 1.00 57.62 393 GLU A N 1
ATOM 3077 C CA . GLU A 1 393 ? -22.911 52.063 33.405 1.00 57.62 393 GLU A CA 1
ATOM 3078 C C . GLU A 1 393 ? -24.164 52.760 33.953 1.00 57.62 393 GLU A C 1
ATOM 3080 O O . GLU A 1 393 ? -24.108 53.902 34.415 1.00 57.62 393 GLU A O 1
ATOM 3085 N N . GLU A 1 394 ? -25.326 52.109 33.863 1.00 61.56 394 GLU A N 1
ATOM 3086 C CA . GLU A 1 394 ? -26.453 52.531 34.677 1.00 61.56 394 GLU A CA 1
ATOM 3087 C C . GLU A 1 394 ? -26.036 52.323 36.138 1.00 61.56 394 GLU A C 1
ATOM 3089 O O . GLU A 1 394 ? -25.586 51.227 36.495 1.00 61.56 394 GLU A O 1
ATOM 3094 N N . PRO A 1 395 ? -26.119 53.363 36.986 1.00 62.19 395 PRO A N 1
ATOM 3095 C CA . PRO A 1 395 ? -25.739 53.245 38.379 1.00 62.19 395 PRO A CA 1
ATOM 3096 C C . PRO A 1 395 ? -26.608 52.171 39.024 1.00 62.19 395 PRO A C 1
ATOM 3098 O O . PRO A 1 395 ? -27.828 52.311 39.124 1.00 62.19 395 PRO A O 1
ATOM 3101 N N . PHE A 1 396 ? -25.953 51.092 39.448 1.00 50.56 396 PHE A N 1
ATOM 3102 C CA . PHE A 1 396 ? -26.537 50.052 40.277 1.00 50.56 396 PHE A CA 1
ATOM 3103 C C . PHE A 1 396 ? -27.201 50.717 41.488 1.00 50.56 396 PHE A C 1
ATOM 3105 O O . PHE A 1 396 ? -26.536 51.244 42.379 1.00 50.56 396 PHE A O 1
ATOM 3112 N N . SER A 1 397 ? -28.531 50.721 41.479 1.00 56.31 397 SER A N 1
ATOM 3113 C CA . SER A 1 397 ? -29.367 51.082 42.614 1.00 56.31 397 SER A CA 1
ATOM 3114 C C . SER A 1 397 ? -29.158 50.033 43.701 1.00 56.31 397 SER A C 1
ATOM 3116 O O . SER A 1 397 ? -29.741 48.953 43.659 1.00 56.31 397 SER A O 1
ATOM 3118 N N . GLU A 1 398 ? -28.294 50.360 44.654 1.00 58.19 398 GLU A N 1
ATOM 3119 C CA . GLU A 1 398 ? -28.086 49.657 45.916 1.00 58.19 398 GLU A CA 1
ATOM 3120 C C . GLU A 1 398 ? -29.316 49.874 46.811 1.00 58.19 398 GLU A C 1
ATOM 3122 O O . GLU A 1 398 ? -29.326 50.699 47.721 1.00 58.19 398 GLU A O 1
ATOM 3127 N N . ALA A 1 399 ? -30.407 49.187 46.484 1.00 56.00 399 ALA A N 1
ATOM 3128 C CA . ALA A 1 399 ? -31.576 49.085 47.337 1.00 56.00 399 ALA A CA 1
ATOM 3129 C C . ALA A 1 399 ? -32.261 47.736 47.102 1.00 56.00 399 ALA A C 1
ATOM 3131 O O . ALA A 1 399 ? -32.586 47.380 45.971 1.00 56.00 399 ALA A O 1
ATOM 3132 N N . ASP A 1 400 ? -32.487 47.066 48.225 1.00 53.69 400 ASP A N 1
ATOM 3133 C CA . ASP A 1 400 ? -33.433 45.983 48.464 1.00 53.69 400 ASP A CA 1
ATOM 3134 C C . ASP A 1 400 ? -32.963 44.524 48.282 1.00 53.69 400 ASP A C 1
ATOM 3136 O O . ASP A 1 400 ? -32.582 44.048 47.214 1.00 53.69 400 ASP A O 1
ATOM 3140 N N . ASP A 1 401 ? -33.106 43.827 49.415 1.00 52.03 401 ASP A N 1
ATOM 3141 C CA . ASP A 1 401 ? -33.392 42.401 49.590 1.00 52.03 401 ASP A CA 1
ATOM 3142 C C . ASP A 1 401 ? -32.263 41.463 50.032 1.00 52.03 401 ASP A C 1
ATOM 3144 O O . ASP A 1 401 ? -31.963 40.399 49.491 1.00 52.03 401 ASP A O 1
ATOM 3148 N N . GLU A 1 402 ? -31.733 41.862 51.184 1.00 55.16 402 GLU A N 1
ATOM 3149 C CA . GLU A 1 402 ? -31.698 41.092 52.433 1.00 55.16 402 GLU A CA 1
ATOM 3150 C C . GLU A 1 402 ? -32.893 40.119 52.651 1.00 55.16 402 GLU A C 1
ATOM 3152 O O . GLU A 1 402 ? -33.714 40.356 53.521 1.00 55.16 402 GLU A O 1
ATOM 3157 N N . ASP A 1 403 ? -33.003 38.992 51.938 1.00 54.88 403 ASP A N 1
ATOM 3158 C CA . ASP A 1 403 ? -33.628 37.770 52.494 1.00 54.88 403 ASP A CA 1
ATOM 3159 C C . ASP A 1 403 ? -33.416 36.559 51.568 1.00 54.88 403 ASP A C 1
ATOM 3161 O O . ASP A 1 403 ? -34.008 36.487 50.495 1.00 54.88 403 ASP A O 1
ATOM 3165 N N . GLN A 1 404 ? -32.603 35.580 51.986 1.00 55.06 404 GLN A N 1
ATOM 3166 C CA . GLN A 1 404 ? -32.961 34.147 51.962 1.00 55.06 404 GLN A CA 1
ATOM 3167 C C . GLN A 1 404 ? -31.774 33.228 52.296 1.00 55.06 404 GLN A C 1
ATOM 3169 O O . GLN A 1 404 ? -30.993 32.788 51.458 1.00 55.06 404 GLN A O 1
ATOM 3174 N N . ARG A 1 405 ? -31.735 32.881 53.584 1.00 49.28 405 ARG A N 1
ATOM 3175 C CA . ARG A 1 405 ? -31.755 31.504 54.112 1.00 49.28 405 ARG A CA 1
ATOM 3176 C C . ARG A 1 405 ? -30.828 30.467 53.470 1.00 49.28 405 ARG A C 1
ATOM 3178 O O . ARG A 1 405 ? -31.175 29.708 52.571 1.00 49.28 405 ARG A O 1
ATOM 3185 N N . GLN A 1 406 ? -29.706 30.335 54.154 1.00 55.19 406 GLN A N 1
ATOM 3186 C CA . GLN A 1 406 ? -28.912 29.132 54.375 1.00 55.19 406 GLN A CA 1
ATOM 3187 C C . GLN A 1 406 ? -29.774 27.938 54.859 1.00 55.19 406 GLN A C 1
ATOM 3189 O O . GLN A 1 406 ? -30.504 28.095 55.840 1.00 55.19 406 GLN A O 1
ATOM 3194 N N . PRO A 1 407 ? -29.672 26.741 54.246 1.00 55.25 407 PRO A N 1
ATOM 3195 C CA . PRO A 1 407 ? -30.065 25.499 54.894 1.00 55.25 407 PRO A CA 1
ATOM 3196 C C . PRO A 1 407 ? -28.853 24.628 55.251 1.00 55.25 407 PRO A C 1
ATOM 3198 O O . PRO A 1 407 ? -28.073 24.187 54.408 1.00 55.25 407 PRO A O 1
ATOM 3201 N N . ASP A 1 408 ? -28.756 24.433 56.558 1.00 47.50 408 ASP A N 1
ATOM 3202 C CA . ASP A 1 408 ? -28.196 23.357 57.369 1.00 47.50 408 ASP A CA 1
ATOM 3203 C C . ASP A 1 408 ? -27.525 22.134 56.713 1.00 47.50 408 ASP A C 1
ATOM 3205 O O . ASP A 1 408 ? -28.074 21.371 55.918 1.00 47.50 408 ASP A O 1
ATOM 3209 N N . SER A 1 409 ? -26.316 21.918 57.234 1.00 47.78 409 SER A N 1
ATOM 3210 C CA . SER A 1 409 ? -25.605 20.670 57.517 1.00 47.78 409 SER A CA 1
ATOM 3211 C C . SER A 1 409 ? -26.351 19.343 57.291 1.00 47.78 409 SER A C 1
ATOM 3213 O O . SER A 1 409 ? -27.253 18.977 58.042 1.00 47.78 409 SER A O 1
ATOM 3215 N N . CYS A 1 410 ? -25.837 18.528 56.367 1.00 51.91 410 CYS A N 1
ATOM 3216 C CA . CYS A 1 410 ? -26.051 17.081 56.361 1.00 51.91 410 CYS A CA 1
ATOM 3217 C C . CYS A 1 410 ? -24.858 16.375 57.019 1.00 51.91 410 CYS A C 1
ATOM 3219 O O . CYS A 1 410 ? -23.808 16.175 56.408 1.00 51.91 410 CYS A O 1
ATOM 3221 N N . THR A 1 411 ? -25.044 15.988 58.277 1.00 60.19 411 THR A N 1
ATOM 3222 C CA . THR A 1 411 ? -24.197 15.045 59.014 1.00 60.19 411 THR A CA 1
ATOM 3223 C C . THR A 1 411 ? -24.510 13.613 58.550 1.00 60.19 411 THR A C 1
ATOM 3225 O O . THR A 1 411 ? -25.684 13.239 58.547 1.00 60.19 411 THR A O 1
ATOM 3228 N N . PRO A 1 412 ? -23.527 12.771 58.186 1.00 64.25 412 PRO A N 1
ATOM 3229 C CA . PRO A 1 412 ? -23.771 11.349 57.950 1.00 64.25 412 PRO A CA 1
ATOM 3230 C C . PRO A 1 412 ? -23.763 10.561 59.276 1.00 64.25 412 PRO A C 1
ATOM 3232 O O . PRO A 1 412 ? -22.888 10.796 60.114 1.00 64.25 412 PRO A O 1
ATOM 3235 N N . PRO A 1 413 ? -24.680 9.598 59.490 1.00 62.78 413 PRO A N 1
ATOM 3236 C CA . PRO A 1 413 ? -24.602 8.703 60.633 1.00 62.78 413 PRO A CA 1
ATOM 3237 C C . PRO A 1 413 ? -23.570 7.602 60.367 1.00 62.78 413 PRO A C 1
ATOM 3239 O O . PRO A 1 413 ? -23.605 6.912 59.347 1.00 62.78 413 PRO A O 1
ATOM 3242 N N . GLY A 1 414 ? -22.653 7.433 61.316 1.00 56.47 414 GLY A N 1
ATOM 3243 C CA . GLY A 1 414 ? -21.870 6.214 61.451 1.00 56.47 414 GLY A CA 1
ATOM 3244 C C . GLY A 1 414 ? -22.630 5.123 62.212 1.00 56.47 414 GLY A C 1
ATOM 3245 O O . GLY A 1 414 ? -23.681 5.368 62.798 1.00 56.47 414 GLY A O 1
ATOM 3246 N N . ILE A 1 415 ? -21.966 3.965 62.285 1.00 52.69 415 ILE A N 1
ATOM 3247 C CA . ILE A 1 415 ? -22.195 2.781 63.134 1.00 52.69 415 ILE A CA 1
ATOM 3248 C C . ILE A 1 415 ? -22.831 1.584 62.412 1.00 52.69 415 ILE A C 1
ATOM 3250 O O . ILE A 1 415 ? -23.995 1.575 62.030 1.00 52.69 415 ILE A O 1
ATOM 3254 N N . GLY A 1 416 ? -22.022 0.525 62.327 1.00 48.94 416 GLY A N 1
ATOM 3255 C CA . GLY A 1 416 ? -22.422 -0.823 61.943 1.00 48.94 416 GLY A CA 1
ATOM 3256 C C . GLY A 1 416 ? -21.236 -1.788 61.928 1.00 48.94 416 GLY A C 1
ATOM 3257 O O . GLY A 1 416 ? -20.902 -2.324 60.879 1.00 48.94 416 GLY A O 1
ATOM 3258 N N . ALA A 1 417 ? -20.573 -1.969 63.075 1.00 57.97 417 ALA A N 1
ATOM 3259 C CA . ALA A 1 417 ? -19.590 -3.026 63.310 1.00 57.97 417 ALA A CA 1
ATOM 3260 C C . ALA A 1 417 ? -20.224 -4.139 64.164 1.00 57.97 417 ALA A C 1
ATOM 3262 O O . ALA A 1 417 ? -20.636 -3.865 65.287 1.00 57.97 417 ALA A O 1
ATOM 3263 N N . ALA A 1 418 ? -20.302 -5.359 63.621 1.00 54.06 418 ALA A N 1
ATOM 3264 C CA . ALA A 1 418 ? -20.432 -6.671 64.283 1.00 54.06 418 ALA A CA 1
ATOM 3265 C C . ALA A 1 418 ? -20.604 -7.724 63.162 1.00 54.06 418 ALA A C 1
ATOM 3267 O O . ALA A 1 418 ? -21.392 -7.499 62.253 1.00 54.06 418 ALA A O 1
ATOM 3268 N N . GLY A 1 419 ? -19.929 -8.867 63.112 1.00 53.75 419 GLY A N 1
ATOM 3269 C CA . GLY A 1 419 ? -18.975 -9.483 64.019 1.00 53.75 419 GLY A CA 1
ATOM 3270 C C . GLY A 1 419 ? -18.444 -10.797 63.420 1.00 53.75 419 GLY A C 1
ATOM 3271 O O . GLY A 1 419 ? -18.895 -11.206 62.351 1.00 53.75 419 GLY A O 1
ATOM 3272 N N . SER A 1 420 ? -17.496 -11.380 64.169 1.00 52.56 420 SER A N 1
ATOM 3273 C CA . SER A 1 420 ? -17.008 -12.778 64.209 1.00 52.56 420 SER A CA 1
ATOM 3274 C C . SER A 1 420 ? -16.617 -13.480 62.911 1.00 52.56 420 SER A C 1
ATOM 3276 O O . SER A 1 420 ? -17.531 -13.871 62.152 1.00 52.56 420 SER A O 1
#

Foldseek 3Di:
DDDPPDPPPPPPDDQPCVLVVVLVVVLVVADPDPCSVVVSVVSNVVSCCVRPPPPDPCDVCVPVVVVVLVVVLVVLVVLLVVLVVCCVVDPDDPLCVVVSVLLNVLSVCSNVVSVVVCVVVVPPVVVVQAPWFKWQWDFPPQPFDAPPVDRFTQKTWTWTDGPPDAIKIKIFHRPGSVLVVLCVVPSMWIWGDADPQQWIWIGRPPDIGIMGIGNDNLGHPPPFQFLVNLVVQLVVLVVLLVVLVVCLVVLVVCCVPRVVSSSVSSNVCSCVVSVVSNVSSVVSVVQNVLQPADWDKWAKAWPDLADHAQAWTWIWTQAPPGFIWIKIFRGHHPVQRCCCNPVSIWTWGHHDDAFWHKTDDPPGRGITIMTIGGDPPPPPPVPPPPPPVPPPPPPPPPDDDDDDDDDDDDDDDDDDDDDD

Organism: NCBI:txid2340917

Radius of gyration: 32.07 Å; chains: 1; bounding box: 65×85×106 Å